Protein AF-A0A7X5KMJ3-F1 (afdb_monomer_lite)

pLDDT: mean 82.81, std 16.88, range [26.02, 98.56]

Radius of gyration: 29.35 Å; chains: 1; bounding box: 68×75×95 Å

Secondary structure (DSSP, 8-state):
--SSHHHHHHHHHHHHHHHHHHHHTS---------------------PPP-HHHHHHHHHTTSEEEEEEEEEEEEEEEEESSTT--EEEEEEEEEEEEEEEE-TTT--EEEEEEEEEEEEEEEEEEE-TTS-EEEEEEEEEEEEEEEE--S-EEEEPPTTTS-TT-S--EEEE-TTSPEEEETTTTEEES-PPPS-S--EEEEETT--EEEE-------SEEE-GGGGGTTS-SEEEEEEEEE-SS-EEEGGGTEEEEEEEEEEEEEEEE-HHHHHHHHHHHHHHHHSS--HHHHTTTS-HHHHHHHHHHHHHHHHHHHHHHHHHHHHHHHHHH-SSTTHHHHHHHHHHS-HHHHHHHHHHHHHHHHHSSTTSHHHHHHHHHHHHHTSTT--HHHHHHHHHHHHHHHHHHHHHHHHHHHHHHHHHHHHHHHHHGGGGGG--HHHHHHHHHHHHHHHHHHHHHHHHHHHHHHHHHHHHHT-SSHHHHHHHHHHHHHHHHHHHHH---EE-SSS-PPPPTT--TTTSPPPTT-EEEEEEEEPPGGGPPPEEEEEEEESS-HHHHHHHHHHHTTTSEEEEEEEPTTSS-EEEEEEETTEEEEEEEEE--S-SS--EEEEEEEEE-

Sequence (622 aa):
MMFLFQKVNAIIFFARVLILALAVSSMTGCDKAERKMLPEGPVQAQDVPVDLEAVKADLLEEYVFYTGVATVMEDQSWVAKYQDGTHGEGDALFTSVDYLVHDPRTGNCHLLARDLTYSSQHAITVNDMHGAYISTAHVNAAGELSEYYGTGLLTTREVADADPSGTPSYQLDFSANPVRIDGGEQLVLTLPPTRNRQWVAYTSTADTVRLGVERVLPPDGAPNASIGQMPGLDNLSDTKTYGNRESRAYEATSRIWNVKGTFSYTYRKIGHGEAMDAIDRIREENLDRELYEALAQDLPRPWRETAVVGDHLQGLADASVQAGSILDGVDSASGSGPSSPKRAVELTALNPEFQEALDRMKVELEGVQGDQGALRSLEGAVLETSGADGAGPRQKKMGESYTGTELLLAKIFGEYEGLHQRMEKNLQGLRELLPKGDALEAREVEVLVEGCRALFQEMELLNRKVEALLEDLNATLADLEDPYGDLEEMYARWPEIADAAASADVSVDVEEGTVLPEGYPSQLVPVIGNAVVAVTERVPGEGGAPDGYMVTLKSGQPVQEVLAYYQEALKGLEDLETVQVPGTDMVVLSGTEGSYLVSVMVTANTLGGPEATMVQIMVSAE

Foldseek 3Di:
DVVVVVVVVVVVVVVVVVVVVVVVVPPPDDDDDDDDDDDDDPPPPDPPPDPVVVVLLVQLQVWWKKWKKKKKKKWKKKFFLDDLRKIKTKIKIKMKTFIWIQDPVQLFTFGQKIKIKIWMKMWIFDGDPNSHTDDIKIKIKIFIDIDGQHSFFKFFDPPVPDDPVPPGDIHGHRLLTFTQARLVQQWGFRQGDDLDQFGMWIQMPVRDTGTGHHDDDDDRTDHDPCSPCPPVDQKDKDKDKDFDPDFDQDPVRSMTMGMIIMIIMMMGIDGSVVSVVVSVVSVVCVVVPDQLLNLCVVPAQLSNLVSLLLNLLVQLLVLLSSLVSQLVSLVSVLDDDPCSLVRSLSRQQVGVSNVVSLVSNVVSLVQQDDCNHSLVSSLVSLCCQLVDDVRDPLSVLLNVLLVLVSVVSVVLSVLSVVLSVQLVVLSVQSVVQNVVPPVRPSVSSVVSSVSNVVSSVSSVLSSLLSVQLSSLSVSLSVDPDDSSNSSSVSSNCSNVSSVQSNQFPKDADQDQADDEDPPPPCLQFNDDPPKGFGIKGWAPDPPPFHIKIKIKTFAQDALVVVVVVRCVSNVPFAPWDWDDDPPFSKIWTWGHDDQKTKIKIKHADPSDDNGGIMIMIIIHGD

Structure (mmCIF, N/CA/C/O backbone):
data_AF-A0A7X5KMJ3-F1
#
_entry.id   AF-A0A7X5KMJ3-F1
#
loop_
_atom_site.group_PDB
_atom_site.id
_atom_site.type_symbol
_atom_site.label_atom_id
_atom_site.label_alt_id
_atom_site.label_comp_id
_atom_site.label_asym_id
_atom_site.label_entity_id
_atom_site.label_seq_id
_atom_site.pdbx_PDB_ins_code
_atom_site.Cartn_x
_atom_site.Cartn_y
_atom_site.Cartn_z
_atom_site.occupancy
_atom_site.B_iso_or_equiv
_atom_site.auth_seq_id
_atom_site.auth_comp_id
_atom_site.auth_asym_id
_atom_site.auth_atom_id
_atom_site.pdbx_PDB_model_num
ATOM 1 N N . MET A 1 1 ? -11.544 53.157 20.840 1.00 39.53 1 MET A N 1
ATOM 2 C CA . MET A 1 1 ? -12.353 52.442 21.856 1.00 39.53 1 MET A CA 1
ATOM 3 C C . MET A 1 1 ? -12.474 50.930 21.585 1.00 39.53 1 MET A C 1
ATOM 5 O O . MET A 1 1 ? -13.231 50.275 22.278 1.00 39.53 1 MET A O 1
ATOM 9 N N . MET A 1 2 ? -11.681 50.350 20.667 1.00 32.06 2 MET A N 1
ATOM 10 C CA . MET A 1 2 ? -11.660 48.897 20.389 1.00 32.06 2 MET A CA 1
ATOM 11 C C . MET A 1 2 ? -10.358 48.201 20.846 1.00 32.06 2 MET A C 1
ATOM 13 O O . MET A 1 2 ? -10.304 46.985 20.931 1.00 32.06 2 MET A O 1
ATOM 17 N N . PHE A 1 3 ? -9.338 48.970 21.250 1.00 27.33 3 PHE A N 1
ATOM 18 C CA . PHE A 1 3 ? -8.057 48.459 21.771 1.00 27.33 3 PHE A CA 1
ATOM 19 C C . PHE A 1 3 ? -8.015 48.270 23.300 1.00 27.33 3 PHE A C 1
ATOM 21 O O . PHE A 1 3 ? -7.028 47.774 23.838 1.00 27.33 3 PHE A O 1
ATOM 28 N N . LEU A 1 4 ? -9.085 48.647 24.013 1.00 26.02 4 LEU A N 1
ATOM 29 C CA . LEU A 1 4 ? -9.184 48.467 25.468 1.00 26.02 4 LEU A CA 1
ATOM 30 C C . LEU A 1 4 ? -9.883 47.151 25.861 1.00 26.02 4 LEU A C 1
ATOM 32 O O . LEU A 1 4 ? -9.746 46.718 26.997 1.00 26.02 4 LEU A O 1
ATOM 36 N N . PHE A 1 5 ? -10.583 46.486 24.932 1.00 30.06 5 PHE A N 1
ATOM 37 C CA . PHE A 1 5 ? -11.313 45.241 25.211 1.00 30.06 5 PHE A CA 1
ATOM 38 C C . PHE A 1 5 ? -10.423 43.986 25.150 1.00 30.06 5 PHE A C 1
ATOM 40 O O . PHE A 1 5 ? -10.599 43.074 25.954 1.00 30.06 5 PHE A O 1
ATOM 47 N N . GLN A 1 6 ? -9.398 43.956 24.289 1.00 34.75 6 GLN A N 1
ATOM 48 C CA . GLN A 1 6 ? -8.485 42.804 24.198 1.00 34.75 6 GLN A CA 1
ATOM 49 C C . GLN A 1 6 ? -7.531 42.682 25.397 1.00 34.75 6 GLN A C 1
ATOM 51 O O . GLN A 1 6 ? -7.254 41.574 25.850 1.00 34.75 6 GLN A O 1
ATOM 56 N N . LYS A 1 7 ? -7.086 43.801 25.986 1.00 32.38 7 LYS A N 1
ATOM 57 C CA . LYS A 1 7 ? -6.213 43.756 27.175 1.00 32.38 7 LYS A CA 1
ATOM 58 C C . LYS A 1 7 ? -6.962 43.393 28.460 1.00 32.38 7 LYS A C 1
ATOM 60 O O . LYS A 1 7 ? -6.362 42.825 29.365 1.00 32.38 7 LYS A O 1
ATOM 65 N N . VAL A 1 8 ? -8.270 43.651 28.528 1.00 36.16 8 VAL A N 1
ATOM 66 C CA . VAL A 1 8 ? -9.102 43.272 29.682 1.00 36.16 8 VAL A CA 1
ATOM 67 C C . VAL A 1 8 ? -9.408 41.769 29.674 1.00 36.16 8 VAL A C 1
ATOM 69 O O . VAL A 1 8 ? -9.352 41.147 30.730 1.00 36.16 8 VAL A O 1
ATOM 72 N N . ASN A 1 9 ? -9.597 41.143 28.507 1.00 36.16 9 ASN A N 1
ATOM 73 C CA . ASN A 1 9 ? -9.821 39.692 28.426 1.00 36.16 9 ASN A CA 1
ATOM 74 C C . ASN A 1 9 ? -8.570 38.860 28.751 1.00 36.16 9 ASN A C 1
ATOM 76 O O . ASN A 1 9 ? -8.693 37.842 29.427 1.00 36.16 9 ASN A O 1
ATOM 80 N N . ALA A 1 10 ? -7.371 39.319 28.378 1.00 36.06 10 ALA A N 1
ATOM 81 C CA . ALA A 1 10 ? -6.123 38.645 28.755 1.00 36.06 10 ALA A CA 1
ATOM 82 C C . ALA A 1 10 ? -5.854 38.715 30.274 1.00 36.06 10 ALA A C 1
ATOM 84 O O . ALA A 1 10 ? -5.410 37.738 30.874 1.00 36.06 10 ALA A O 1
ATOM 85 N N . ILE A 1 11 ? -6.196 39.838 30.919 1.00 38.19 11 ILE A N 1
ATOM 86 C CA . ILE A 1 11 ? -6.058 40.009 32.375 1.00 38.19 11 ILE A CA 1
ATOM 87 C C . ILE A 1 11 ? -7.138 39.218 33.133 1.00 38.19 11 ILE A C 1
ATOM 89 O O . ILE A 1 11 ? -6.841 38.637 34.174 1.00 38.19 11 ILE A O 1
ATOM 93 N N . ILE A 1 12 ? -8.366 39.123 32.608 1.00 41.41 12 ILE A N 1
ATOM 94 C CA . ILE A 1 12 ? -9.430 38.285 33.192 1.00 41.41 12 ILE A CA 1
ATOM 95 C C . ILE A 1 12 ? -9.100 36.792 33.046 1.00 41.41 12 ILE A C 1
ATOM 97 O O . ILE A 1 12 ? -9.374 36.025 33.967 1.00 41.41 12 ILE A O 1
ATOM 101 N N . PHE A 1 13 ? -8.474 36.375 31.941 1.00 43.62 13 PHE A N 1
ATOM 102 C CA . PHE A 1 13 ? -8.024 34.995 31.751 1.00 43.62 13 PHE A CA 1
ATOM 103 C C . PHE A 1 13 ? -6.894 34.634 32.727 1.00 43.62 13 PHE A C 1
ATOM 105 O O . PHE A 1 13 ? -7.004 33.644 33.447 1.00 43.62 13 PHE A O 1
ATOM 112 N N . PHE A 1 14 ? -5.882 35.499 32.876 1.00 39.03 14 PHE A N 1
ATOM 113 C CA . PHE A 1 14 ? -4.812 35.297 33.864 1.00 39.03 14 PHE A CA 1
ATOM 114 C C . PHE A 1 14 ? -5.318 35.342 35.315 1.00 39.03 14 PHE A C 1
ATOM 116 O O . PHE A 1 14 ? -4.874 34.550 36.144 1.00 39.03 14 PHE A O 1
ATOM 123 N N . ALA A 1 15 ? -6.293 36.202 35.630 1.00 36.94 15 ALA A N 1
ATOM 124 C CA . ALA A 1 15 ? -6.921 36.237 36.950 1.00 36.94 15 ALA A CA 1
ATOM 125 C C . ALA A 1 15 ? -7.764 34.979 37.234 1.00 36.94 15 ALA A C 1
ATOM 127 O O . ALA A 1 15 ? -7.782 34.509 38.368 1.00 36.94 15 ALA A O 1
ATOM 128 N N . ARG A 1 16 ? -8.421 34.389 36.223 1.00 38.06 16 ARG A N 1
ATOM 129 C CA . ARG A 1 16 ? -9.167 33.125 36.364 1.00 38.06 16 ARG A CA 1
ATOM 130 C C . ARG A 1 16 ? -8.246 31.927 36.572 1.00 38.06 16 ARG A C 1
ATOM 132 O O . ARG A 1 16 ? -8.548 31.103 37.426 1.00 38.06 16 ARG A O 1
ATOM 139 N N . VAL A 1 17 ? -7.108 31.870 35.879 1.00 43.81 17 VAL A N 1
ATOM 140 C CA . VAL A 1 17 ? -6.093 30.816 36.068 1.00 43.81 17 VAL A CA 1
ATOM 141 C C . VAL A 1 17 ? -5.431 30.926 37.449 1.00 43.81 17 VAL A C 1
ATOM 143 O O . VAL A 1 17 ? -5.247 29.917 38.125 1.00 43.81 17 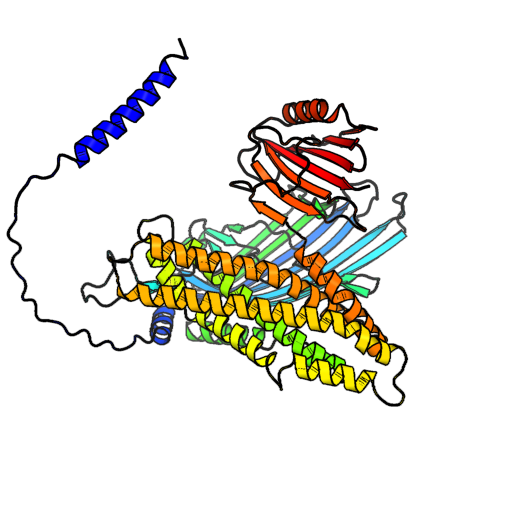VAL A O 1
ATOM 146 N N . LEU A 1 18 ? -5.171 32.146 37.937 1.00 35.09 18 LEU A N 1
ATOM 147 C CA . LEU A 1 18 ? -4.604 32.358 39.274 1.00 35.09 18 LEU A CA 1
ATOM 148 C C . LEU A 1 18 ? -5.611 32.057 40.405 1.00 35.09 18 LEU A C 1
ATOM 150 O O . LEU A 1 18 ? -5.225 31.528 41.445 1.00 35.09 18 LEU A O 1
ATOM 154 N N . ILE A 1 19 ? -6.906 32.343 40.204 1.00 42.88 19 ILE A N 1
ATOM 155 C CA . ILE A 1 19 ? -7.981 31.980 41.147 1.00 42.88 19 ILE A CA 1
ATOM 156 C C . ILE A 1 19 ? -8.222 30.461 41.151 1.00 42.88 19 ILE A C 1
ATOM 158 O O . ILE A 1 19 ? -8.471 29.901 42.216 1.00 42.88 19 ILE A O 1
ATOM 162 N N . LEU A 1 20 ? -8.075 29.774 40.011 1.00 38.56 20 LEU A N 1
ATOM 163 C CA . LEU A 1 20 ? -8.161 28.310 39.937 1.00 38.56 20 LEU A CA 1
ATOM 164 C C . LEU A 1 20 ? -6.962 27.638 40.637 1.00 38.56 20 LEU A C 1
ATOM 166 O O . LEU A 1 20 ? -7.149 26.693 41.398 1.00 38.56 20 LEU A O 1
ATOM 170 N N . ALA A 1 21 ? -5.750 28.186 40.488 1.00 37.09 21 ALA A N 1
ATOM 171 C CA . ALA A 1 21 ? -4.550 27.706 41.183 1.00 37.09 21 ALA A CA 1
ATOM 172 C C . ALA A 1 21 ? -4.592 27.942 42.711 1.00 37.09 21 ALA A C 1
ATOM 174 O O . ALA A 1 21 ? -4.089 27.130 43.493 1.00 37.09 21 ALA A O 1
ATOM 175 N N . LEU A 1 22 ? -5.250 29.017 43.163 1.00 34.59 22 LEU A N 1
ATOM 176 C CA . LEU A 1 22 ? -5.483 29.288 44.589 1.00 34.59 22 LEU A CA 1
ATOM 177 C C . LEU A 1 22 ? -6.664 28.484 45.170 1.00 34.59 22 LEU A C 1
ATOM 179 O O . LEU A 1 22 ? -6.654 28.158 46.359 1.00 34.59 22 LEU A O 1
ATOM 183 N N . ALA A 1 23 ? -7.640 28.088 44.345 1.00 37.81 23 ALA A N 1
ATOM 184 C CA . ALA A 1 23 ? -8.722 27.184 44.743 1.00 37.81 23 ALA A CA 1
ATOM 185 C C . ALA A 1 23 ? -8.233 25.732 44.919 1.00 37.81 23 ALA A C 1
ATOM 187 O O . ALA A 1 23 ? -8.641 25.062 45.865 1.00 37.81 23 ALA A O 1
ATOM 188 N N . VAL A 1 24 ? -7.279 25.276 44.096 1.00 41.38 24 VAL A N 1
ATOM 189 C CA . VAL A 1 24 ? -6.646 23.947 44.240 1.00 41.38 24 VAL A CA 1
ATOM 190 C C . VAL A 1 24 ? -5.711 23.880 45.461 1.00 41.38 24 VAL A C 1
ATOM 192 O O . VAL A 1 24 ? -5.530 22.817 46.047 1.00 41.38 24 VAL A O 1
ATOM 195 N N . SER A 1 25 ? -5.207 25.021 45.941 1.00 36.72 25 SER A N 1
ATOM 196 C CA . SER A 1 25 ? -4.342 25.091 47.131 1.00 36.72 25 SER A CA 1
ATOM 197 C C . SER A 1 25 ? -5.090 25.256 48.469 1.00 36.72 25 SER A C 1
ATOM 199 O O . SER A 1 25 ? -4.447 25.340 49.512 1.00 36.72 25 SER A O 1
ATOM 201 N N . SER A 1 26 ? -6.431 25.321 48.478 1.00 34.31 26 SER A N 1
ATOM 202 C CA . SER A 1 26 ? -7.231 25.544 49.704 1.00 34.31 26 SER A CA 1
ATOM 203 C C . SER A 1 26 ? -8.285 24.470 50.011 1.00 34.31 26 SER A C 1
ATOM 205 O O . SER A 1 26 ? -9.035 24.612 50.975 1.00 34.31 26 SER A O 1
ATOM 207 N N . MET A 1 27 ? -8.287 23.343 49.292 1.00 36.81 27 MET A N 1
ATOM 208 C CA . MET A 1 27 ? -9.111 22.169 49.620 1.00 36.81 27 MET A CA 1
ATOM 209 C C . MET A 1 27 ? -8.297 21.050 50.290 1.00 36.81 27 MET A C 1
ATOM 211 O O . MET A 1 27 ? -8.344 19.892 49.893 1.00 36.81 27 MET A O 1
ATOM 215 N N . THR A 1 28 ? -7.574 21.378 51.363 1.00 46.38 28 THR A N 1
ATOM 216 C CA . THR A 1 28 ? -7.197 20.394 52.392 1.00 46.38 28 THR A CA 1
ATOM 217 C C . THR A 1 28 ? -8.046 20.652 53.626 1.00 46.38 28 THR A C 1
ATOM 219 O O . THR A 1 28 ? -7.668 21.421 54.511 1.00 46.38 28 THR A O 1
ATOM 222 N N . GLY A 1 29 ? -9.221 20.034 53.671 1.00 40.28 29 GLY A N 1
ATOM 223 C CA . GLY A 1 29 ? -10.066 20.073 54.856 1.00 40.28 29 GLY A CA 1
ATOM 224 C C . GLY A 1 29 ? -11.477 19.567 54.607 1.00 40.28 29 GLY A C 1
ATOM 225 O O . GLY A 1 29 ? -12.365 20.374 54.364 1.00 40.28 29 GLY A O 1
ATOM 226 N N . CYS A 1 30 ? -11.688 18.254 54.712 1.00 34.56 30 CYS A N 1
ATOM 227 C CA . CYS A 1 30 ? -12.654 17.693 55.663 1.00 34.56 30 CYS A CA 1
ATOM 228 C C . CYS A 1 30 ? -12.700 16.160 55.622 1.00 34.56 30 CYS A C 1
ATOM 230 O O . CYS A 1 30 ? -12.762 15.537 54.569 1.00 34.56 30 CYS A O 1
ATOM 232 N N . ASP A 1 31 ? -12.715 15.630 56.843 1.00 33.22 31 ASP A N 1
ATOM 233 C CA . ASP A 1 31 ? -13.479 14.496 57.351 1.00 33.22 31 ASP A CA 1
ATOM 234 C C . ASP A 1 31 ? -13.224 13.076 56.831 1.00 33.22 31 ASP A C 1
ATOM 236 O O . ASP A 1 31 ? -13.761 12.587 55.841 1.00 33.22 31 ASP A O 1
ATOM 240 N N . LYS A 1 32 ? -12.480 12.357 57.684 1.00 41.44 32 LYS A N 1
ATOM 241 C CA . LYS A 1 32 ? -12.544 10.908 57.878 1.00 41.44 32 LYS A CA 1
ATOM 242 C C . LYS A 1 32 ? -14.001 10.450 58.030 1.00 41.44 32 LYS A C 1
ATOM 244 O O . LYS A 1 32 ? -14.576 10.570 59.110 1.00 41.44 32 LYS A O 1
ATOM 249 N N . ALA A 1 33 ? -14.542 9.828 56.991 1.00 36.47 33 ALA A N 1
ATOM 250 C CA . ALA A 1 33 ? -15.608 8.847 57.136 1.00 36.47 33 ALA A CA 1
ATOM 251 C C . ALA A 1 33 ? -14.978 7.462 57.365 1.00 36.47 33 ALA A C 1
ATOM 253 O O . ALA A 1 33 ? -14.111 7.026 56.606 1.00 36.47 33 ALA A O 1
ATOM 254 N N . GLU A 1 34 ? -15.395 6.782 58.434 1.00 39.25 34 GLU A N 1
ATOM 255 C CA . GLU A 1 34 ? -15.009 5.405 58.749 1.00 39.25 34 GLU A CA 1
ATOM 256 C C . GLU A 1 34 ? -15.424 4.454 57.612 1.00 39.25 34 GLU A C 1
ATOM 258 O O . GLU A 1 34 ? -16.594 4.094 57.465 1.00 39.25 34 GLU A O 1
ATOM 263 N N . ARG A 1 35 ? -14.449 4.008 56.810 1.00 36.53 35 ARG A N 1
ATOM 264 C CA . ARG A 1 35 ? -14.603 2.834 55.946 1.00 36.53 35 ARG A CA 1
ATOM 265 C C . ARG A 1 35 ? -14.628 1.590 56.835 1.00 36.53 35 ARG A C 1
ATOM 267 O O . ARG A 1 35 ? -13.634 1.259 57.478 1.00 36.53 35 ARG A O 1
ATOM 274 N N . LYS A 1 36 ? -15.765 0.888 56.851 1.00 35.66 36 LYS A N 1
ATOM 275 C CA . LYS A 1 36 ? -15.853 -0.499 57.324 1.00 35.66 36 LYS A CA 1
ATOM 276 C C . LYS A 1 36 ? -14.838 -1.338 56.547 1.00 35.66 36 LYS A C 1
ATOM 278 O O . LYS A 1 36 ? -14.973 -1.486 55.336 1.00 35.66 36 LYS A O 1
ATOM 283 N N . MET A 1 37 ? -13.844 -1.868 57.255 1.00 36.12 37 MET A N 1
ATOM 284 C CA . MET A 1 37 ? -12.925 -2.878 56.740 1.00 36.12 37 MET A CA 1
ATOM 285 C C . MET A 1 37 ? -13.728 -4.108 56.304 1.00 36.12 37 MET A C 1
ATOM 287 O O . MET A 1 37 ? -14.347 -4.780 57.132 1.00 36.12 37 MET A O 1
ATOM 291 N N . LEU A 1 38 ? -13.737 -4.374 54.999 1.00 42.50 38 LEU A N 1
ATOM 292 C CA . LEU A 1 38 ? -13.965 -5.717 54.477 1.00 42.50 38 LEU A CA 1
ATOM 293 C C . LEU A 1 38 ? -12.715 -6.559 54.788 1.00 42.50 38 LEU A C 1
ATOM 295 O O . LEU A 1 38 ? -11.616 -6.005 54.836 1.00 42.50 38 LEU A O 1
ATOM 299 N N . PRO A 1 39 ? -12.864 -7.865 55.056 1.00 42.84 39 PRO A N 1
ATOM 300 C CA . PRO A 1 39 ? -11.739 -8.719 55.404 1.00 42.84 39 PRO A CA 1
ATOM 301 C C . PRO A 1 39 ? -10.791 -8.863 54.206 1.00 42.84 39 PRO A C 1
ATOM 303 O O . PRO A 1 39 ? -11.124 -9.511 53.217 1.00 42.84 39 PRO A O 1
ATOM 306 N N . GLU A 1 40 ? -9.600 -8.274 54.326 1.00 42.09 40 GLU A N 1
ATOM 307 C CA . GLU A 1 40 ? -8.439 -8.548 53.479 1.00 42.09 40 GLU A CA 1
ATOM 308 C C . GLU A 1 40 ? -7.941 -9.969 53.775 1.00 42.09 40 GLU A C 1
ATOM 310 O O . GLU A 1 40 ? -7.103 -10.206 54.645 1.00 42.09 40 GLU A O 1
ATOM 315 N N . GLY A 1 41 ? -8.507 -10.948 53.075 1.00 42.19 41 GLY A N 1
ATOM 316 C CA . GLY A 1 41 ? -7.779 -12.174 52.780 1.00 42.19 41 GLY A CA 1
ATOM 317 C C . GLY A 1 41 ? -6.894 -11.913 51.560 1.00 42.19 41 GLY A C 1
ATOM 318 O O . GLY A 1 41 ? -7.403 -11.354 50.588 1.00 42.19 41 GLY A O 1
ATOM 319 N N . PRO A 1 42 ? -5.603 -12.288 51.563 1.00 39.69 42 PRO A N 1
ATOM 320 C CA . PRO A 1 42 ? -4.801 -12.240 50.353 1.00 39.69 42 PRO A CA 1
ATOM 321 C C . PRO A 1 42 ? -5.371 -13.286 49.395 1.00 39.69 42 PRO A C 1
ATOM 323 O O . PRO A 1 42 ? -5.145 -14.486 49.560 1.00 39.69 42 PRO A O 1
ATOM 326 N N . VAL A 1 43 ? -6.153 -12.839 48.413 1.00 40.44 43 VAL A N 1
ATOM 327 C CA . VAL A 1 43 ? -6.417 -13.644 47.226 1.00 40.44 43 VAL A CA 1
ATOM 328 C C . VAL A 1 43 ? -5.077 -13.701 46.510 1.00 40.44 43 VAL A C 1
ATOM 330 O O . VAL A 1 43 ? -4.651 -12.737 45.884 1.00 40.44 43 VAL A O 1
ATOM 333 N N . GLN A 1 44 ? -4.355 -14.804 46.703 1.00 38.72 44 GLN A N 1
ATOM 334 C CA . GLN A 1 44 ? -3.264 -15.167 45.814 1.00 38.72 44 GLN A CA 1
ATOM 335 C C . GLN A 1 44 ? -3.905 -15.378 44.445 1.00 38.72 44 GLN A C 1
ATOM 337 O O . GLN A 1 44 ? -4.472 -16.440 44.191 1.00 38.72 44 GLN A O 1
ATOM 342 N N . ALA A 1 45 ? -3.896 -14.335 43.614 1.00 43.50 45 ALA A N 1
ATOM 343 C CA . ALA A 1 45 ? -4.156 -14.473 42.195 1.00 43.50 45 ALA A CA 1
ATOM 344 C C . ALA A 1 45 ? -3.141 -1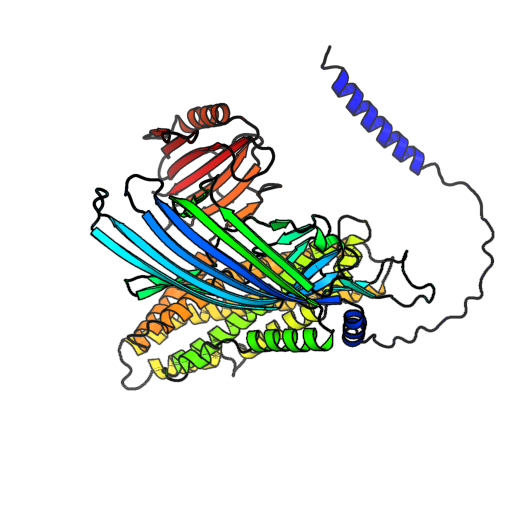5.502 41.691 1.00 43.50 45 ALA A C 1
ATOM 346 O O . ALA A 1 45 ? -1.932 -15.291 41.769 1.00 43.50 45 ALA A O 1
ATOM 347 N N . GLN A 1 46 ? -3.625 -16.685 41.322 1.00 41.47 46 GLN A N 1
ATOM 348 C CA . GLN A 1 46 ? -2.801 -17.620 40.579 1.00 41.47 46 GLN A CA 1
ATOM 349 C C . GLN A 1 46 ? -2.548 -16.962 39.225 1.00 41.47 46 GLN A C 1
ATOM 351 O O . GLN A 1 46 ? -3.495 -16.786 38.463 1.00 41.47 46 GLN A O 1
ATOM 356 N N . ASP A 1 47 ? -1.293 -16.598 38.960 1.00 48.31 47 ASP A N 1
ATOM 357 C CA . ASP A 1 47 ? -0.796 -16.184 37.645 1.00 48.31 47 ASP A CA 1
ATOM 358 C C . ASP A 1 47 ? -0.876 -17.381 36.685 1.00 48.31 47 ASP A C 1
ATOM 360 O O . ASP A 1 47 ? 0.121 -18.033 36.371 1.00 48.31 47 ASP A O 1
ATOM 364 N N . VAL A 1 48 ? -2.089 -17.748 36.278 1.00 51.72 48 VAL A N 1
ATOM 365 C CA . VAL A 1 48 ? -2.280 -18.606 35.114 1.00 51.72 48 VAL A CA 1
ATOM 366 C C . VAL A 1 48 ? -2.109 -17.689 33.904 1.00 51.72 48 VAL A C 1
ATOM 368 O O . VAL A 1 48 ? -2.866 -16.722 33.799 1.00 51.72 48 VAL A O 1
ATOM 371 N N . PRO A 1 49 ? -1.121 -17.933 33.023 1.00 67.44 49 PRO A N 1
ATOM 372 C CA . PRO A 1 49 ? -0.988 -17.150 31.806 1.00 67.44 49 PRO A CA 1
ATOM 373 C C . PRO A 1 49 ? -2.293 -17.263 31.019 1.00 67.44 49 PRO A C 1
ATOM 375 O O . PRO A 1 49 ? -2.743 -18.368 30.715 1.00 67.44 49 PRO A O 1
ATOM 378 N N . VAL A 1 50 ? -2.930 -16.119 30.772 1.00 75.75 50 VAL A N 1
ATOM 379 C CA . VAL A 1 50 ? -4.147 -16.045 29.964 1.00 75.75 50 VAL A CA 1
ATOM 380 C C . VAL A 1 50 ? -3.747 -16.348 28.527 1.00 75.75 50 VAL A C 1
ATOM 382 O O . VAL A 1 50 ? -2.881 -15.674 27.973 1.00 75.75 50 VAL A O 1
ATOM 385 N N . ASP A 1 51 ? -4.357 -17.377 27.948 1.00 84.25 51 ASP A N 1
ATOM 386 C CA . ASP A 1 51 ? -4.204 -17.695 26.533 1.00 84.25 51 ASP A CA 1
ATOM 387 C C . ASP A 1 51 ? -5.005 -16.674 25.713 1.00 84.25 51 ASP A C 1
ATOM 389 O O . ASP A 1 51 ? -6.220 -16.792 25.558 1.00 84.25 51 ASP A O 1
ATOM 393 N N . LEU A 1 52 ? -4.332 -15.605 25.280 1.00 80.69 52 LEU A N 1
ATOM 394 C CA . LEU A 1 52 ? -4.965 -14.480 24.588 1.00 80.69 52 LEU A CA 1
ATOM 395 C C . LEU A 1 52 ? -5.540 -14.881 23.224 1.00 80.69 52 LEU A C 1
ATOM 397 O O . LEU A 1 52 ? -6.532 -14.290 22.803 1.00 80.69 52 LEU A O 1
ATOM 401 N N . GLU A 1 53 ? -4.972 -15.902 22.578 1.00 80.44 53 GLU A N 1
ATOM 402 C CA . GLU A 1 53 ? -5.508 -16.468 21.336 1.00 80.44 53 GLU A CA 1
ATOM 403 C C . GLU A 1 53 ? -6.857 -17.130 21.586 1.00 80.44 53 GLU A C 1
ATOM 405 O O . GLU A 1 53 ? -7.836 -16.827 20.905 1.00 80.44 53 GLU A O 1
ATOM 410 N N . ALA A 1 54 ? -6.938 -17.974 22.619 1.00 87.25 54 ALA A N 1
ATOM 411 C CA . ALA A 1 54 ? -8.196 -18.605 23.005 1.00 87.25 54 ALA A CA 1
ATOM 412 C C . ALA A 1 54 ? -9.255 -17.557 23.386 1.00 87.25 54 ALA A C 1
ATOM 414 O O . ALA A 1 54 ? -10.402 -17.657 22.960 1.00 87.25 54 ALA A O 1
ATOM 415 N N . VAL A 1 55 ? -8.865 -16.506 24.118 1.00 88.25 55 VAL A N 1
ATOM 416 C CA . VAL A 1 55 ? -9.771 -15.396 24.459 1.00 88.25 55 VAL A CA 1
ATOM 417 C C . VAL A 1 55 ? -10.260 -14.660 23.208 1.00 88.25 55 VAL A C 1
ATOM 419 O O . VAL A 1 55 ? -11.441 -14.329 23.120 1.00 88.25 55 VAL A O 1
ATOM 422 N N . LYS A 1 56 ? -9.378 -14.384 22.239 1.00 89.38 56 LYS A N 1
ATOM 423 C CA . LYS A 1 56 ? -9.746 -13.723 20.981 1.00 89.38 56 LYS A CA 1
ATOM 424 C C . LYS A 1 56 ? -10.709 -14.586 20.163 1.00 89.38 56 LYS A C 1
ATOM 426 O O . LYS A 1 56 ? -11.714 -14.064 19.685 1.00 89.38 56 LYS A O 1
ATOM 431 N N . ALA A 1 57 ? -10.433 -15.884 20.052 1.00 89.62 57 ALA A N 1
ATOM 432 C CA . ALA A 1 57 ? -11.293 -16.841 19.363 1.00 89.62 57 ALA A CA 1
ATOM 433 C C . ALA A 1 57 ? -12.690 -16.915 20.003 1.00 89.62 57 ALA A C 1
ATOM 435 O O . ALA A 1 57 ? -13.686 -16.772 19.298 1.00 89.62 57 ALA A O 1
ATOM 436 N N . ASP A 1 58 ? -12.764 -17.033 21.333 1.00 91.62 58 ASP A N 1
ATOM 437 C CA . ASP A 1 58 ? -14.034 -17.048 22.071 1.00 91.62 58 ASP A CA 1
ATOM 438 C C . ASP A 1 58 ? -14.831 -15.748 21.852 1.00 91.62 58 ASP A C 1
ATOM 440 O O . ASP A 1 58 ? -16.044 -15.782 21.648 1.00 91.62 58 ASP A O 1
ATOM 444 N N . LEU A 1 59 ? -14.158 -14.590 21.854 1.00 92.62 59 LEU A N 1
ATOM 445 C CA . LEU A 1 59 ? -14.808 -13.303 21.590 1.00 92.62 59 LEU A CA 1
ATOM 446 C C . LEU A 1 59 ? -15.334 -13.201 20.157 1.00 92.62 59 LEU A C 1
ATOM 448 O O . LEU A 1 59 ? -16.423 -12.665 19.963 1.00 92.62 59 LEU A O 1
ATOM 452 N N . LEU A 1 60 ? -14.594 -13.693 19.159 1.00 94.12 60 LEU A N 1
ATOM 453 C CA . LEU A 1 60 ? -15.016 -13.662 17.754 1.00 94.12 60 LEU A CA 1
ATOM 454 C C . LEU A 1 60 ? -16.324 -14.428 17.521 1.00 94.12 60 LEU A C 1
ATOM 456 O O . LEU A 1 60 ? -17.126 -14.001 16.687 1.00 94.12 60 LEU A O 1
ATOM 460 N N . GLU A 1 61 ? -16.594 -15.493 18.282 1.00 95.44 61 GLU A N 1
ATOM 461 C CA . GLU A 1 61 ? -17.857 -16.241 18.198 1.00 95.44 61 GLU A CA 1
ATOM 462 C C . GLU A 1 61 ? -19.094 -15.394 18.552 1.00 95.44 61 GLU A C 1
ATOM 464 O O . GLU A 1 61 ? -20.208 -15.716 18.127 1.00 95.44 61 GLU A O 1
ATOM 469 N N . GLU A 1 62 ? -18.920 -14.297 19.297 1.00 94.81 62 GLU A N 1
ATOM 470 C CA . GLU A 1 62 ? -20.007 -13.392 19.687 1.00 94.81 62 GLU A CA 1
ATOM 471 C C . GLU A 1 62 ? -20.375 -12.372 18.593 1.00 94.81 62 GLU A C 1
ATOM 473 O O . GLU A 1 62 ? -21.441 -11.746 18.660 1.00 94.81 62 GLU A O 1
ATOM 478 N N . TYR A 1 63 ? -19.523 -12.191 17.579 1.00 97.12 63 TYR A N 1
ATOM 479 C CA . TYR A 1 63 ? -19.725 -11.192 16.530 1.00 97.12 63 TYR A CA 1
ATOM 480 C C . TYR A 1 63 ? -20.588 -11.710 15.375 1.00 97.12 63 TYR A C 1
ATOM 482 O O . TYR A 1 63 ? -20.789 -12.905 15.158 1.00 97.12 63 TYR A O 1
ATOM 490 N N . VAL A 1 64 ? -21.138 -10.764 14.609 1.00 97.94 64 VAL A N 1
ATOM 491 C CA . VAL A 1 64 ? -21.920 -11.064 13.407 1.00 97.94 64 VAL A CA 1
ATOM 492 C C . VAL A 1 64 ? -21.080 -10.808 12.168 1.00 97.94 64 VAL A C 1
ATOM 494 O O . VAL A 1 64 ? -20.553 -9.711 11.991 1.00 97.94 64 VAL A O 1
ATOM 497 N N . PHE A 1 65 ? -21.035 -11.800 11.283 1.00 98.44 65 PHE A N 1
ATOM 498 C CA . PHE A 1 65 ? -20.239 -11.769 10.063 1.00 98.44 65 PHE A CA 1
ATOM 499 C C . PHE A 1 65 ? -21.113 -11.689 8.814 1.00 98.44 65 PHE A C 1
ATOM 501 O O . PHE A 1 65 ? -22.232 -12.213 8.780 1.00 98.44 65 PHE A O 1
ATOM 508 N N . TYR A 1 66 ? -20.579 -11.065 7.768 1.00 98.56 66 TYR A N 1
ATOM 509 C CA . TYR A 1 66 ? -21.185 -11.023 6.440 1.00 98.56 66 TYR A CA 1
ATOM 510 C C . TYR A 1 66 ? -20.152 -11.392 5.379 1.00 98.56 66 TYR A C 1
ATOM 512 O O . TYR A 1 66 ? -18.983 -11.053 5.510 1.00 98.56 66 TYR A O 1
ATOM 520 N N . THR A 1 67 ? -20.594 -12.034 4.302 1.00 98.50 67 THR A N 1
ATOM 521 C CA . THR A 1 67 ? -19.820 -12.142 3.060 1.00 98.50 67 THR A CA 1
ATOM 522 C C . THR A 1 67 ? -20.639 -11.619 1.901 1.00 98.50 67 THR A C 1
ATOM 524 O O . THR A 1 67 ? -21.872 -11.694 1.917 1.00 98.50 67 THR A O 1
ATOM 527 N N . GLY A 1 68 ? -19.985 -11.073 0.891 1.00 98.00 68 GLY A N 1
ATOM 528 C CA . GLY A 1 68 ? -20.692 -10.582 -0.271 1.00 98.00 68 GLY A CA 1
ATOM 529 C C . GLY A 1 68 ? -19.787 -10.080 -1.361 1.00 98.00 68 GLY A C 1
ATOM 530 O O . GLY A 1 68 ? -18.570 -10.094 -1.239 1.00 98.00 68 GLY A O 1
ATOM 531 N N . VAL A 1 69 ? -20.418 -9.623 -2.432 1.00 98.56 69 VAL A N 1
ATOM 532 C CA . VAL A 1 69 ? -19.726 -9.072 -3.589 1.00 98.56 69 VAL A CA 1
ATOM 533 C C . VAL A 1 69 ? -20.159 -7.629 -3.765 1.00 98.56 69 VAL A C 1
ATOM 535 O O . VAL A 1 69 ? -21.360 -7.359 -3.812 1.00 98.56 69 VAL A O 1
ATOM 538 N N . ALA A 1 70 ? -19.192 -6.724 -3.868 1.00 98.44 70 ALA A N 1
ATOM 539 C CA . ALA A 1 70 ? -19.372 -5.350 -4.308 1.00 98.44 70 ALA A CA 1
ATOM 540 C C . ALA A 1 70 ? -18.740 -5.179 -5.692 1.00 98.44 70 ALA A C 1
ATOM 542 O O . ALA A 1 70 ? -17.595 -5.560 -5.908 1.00 98.44 70 ALA A O 1
ATOM 543 N N . THR A 1 71 ? -19.479 -4.598 -6.628 1.00 98.56 71 THR A N 1
ATOM 544 C CA . THR A 1 71 ? -19.069 -4.451 -8.023 1.00 98.56 71 THR A CA 1
ATOM 545 C C . THR A 1 71 ? -19.258 -3.014 -8.475 1.00 98.56 71 THR A C 1
ATOM 547 O O . THR A 1 71 ? -20.346 -2.448 -8.337 1.00 98.56 71 THR A O 1
ATOM 550 N N . VAL A 1 72 ? -18.206 -2.452 -9.059 1.00 98.12 72 VAL A N 1
ATOM 551 C CA . VAL A 1 72 ? -18.198 -1.170 -9.756 1.00 98.12 72 VAL A CA 1
ATOM 552 C C . VAL A 1 72 ? -18.032 -1.446 -11.248 1.00 98.12 72 VAL A C 1
ATOM 554 O O . VAL A 1 72 ? -17.067 -2.081 -11.663 1.00 98.12 72 VAL A O 1
ATOM 557 N N . MET A 1 73 ? -18.981 -0.976 -12.052 1.00 97.75 73 MET A N 1
ATOM 558 C CA . MET A 1 73 ? -18.929 -1.026 -13.514 1.00 97.75 73 MET A CA 1
ATOM 559 C C . MET A 1 73 ? -18.986 0.386 -14.064 1.00 97.75 73 MET A C 1
ATOM 561 O O . MET A 1 73 ? -19.962 1.089 -13.806 1.00 97.75 73 MET A O 1
ATOM 565 N N . GLU A 1 74 ? -17.995 0.790 -14.843 1.00 96.12 74 GLU A N 1
ATOM 566 C CA . GLU A 1 74 ? -17.907 2.133 -15.405 1.00 96.12 74 GLU A CA 1
ATOM 567 C C . GLU A 1 74 ? -17.723 2.106 -16.910 1.00 96.12 74 GLU A C 1
ATOM 569 O O . GLU A 1 74 ? -16.871 1.393 -17.420 1.00 96.12 74 GLU A O 1
ATOM 574 N N . ASP A 1 75 ? -18.473 2.967 -17.591 1.00 95.50 75 ASP A N 1
ATOM 575 C CA . ASP A 1 75 ? -18.110 3.477 -18.902 1.00 95.50 75 ASP A CA 1
ATOM 576 C C . ASP A 1 75 ? -17.355 4.791 -18.668 1.00 95.50 75 ASP A C 1
ATOM 578 O O . ASP A 1 75 ? -17.896 5.767 -18.124 1.00 95.50 75 ASP A O 1
ATOM 582 N N . GLN A 1 76 ? -16.106 4.830 -19.102 1.00 93.12 76 GLN A N 1
ATOM 583 C CA . GLN A 1 76 ? -15.218 5.961 -18.930 1.00 93.12 76 GLN A CA 1
ATOM 584 C C . GLN A 1 76 ? -14.919 6.589 -20.281 1.00 93.12 76 GLN A C 1
ATOM 586 O O . GLN A 1 76 ? -14.591 5.917 -21.252 1.00 93.12 76 GLN A O 1
ATOM 591 N N . SER A 1 77 ? -14.980 7.910 -20.343 1.00 92.19 77 SER A N 1
ATOM 592 C CA . SER A 1 77 ? -14.411 8.670 -21.450 1.00 92.19 77 SER A CA 1
ATOM 593 C C . SER A 1 77 ? -13.600 9.815 -20.888 1.00 92.19 77 SER A C 1
ATOM 595 O O . SER A 1 77 ? -13.922 10.342 -19.830 1.00 92.19 77 SER A O 1
ATOM 597 N N . TRP A 1 78 ? -12.540 10.218 -21.560 1.00 88.19 78 TRP A N 1
ATOM 598 C CA . TRP A 1 78 ? -11.745 11.353 -21.137 1.00 88.19 78 TRP A CA 1
ATOM 599 C C . TRP A 1 78 ? -11.242 12.127 -22.337 1.00 88.19 78 TRP A C 1
ATOM 601 O O . TRP A 1 78 ? -11.024 11.573 -23.410 1.00 88.19 78 TRP A O 1
ATOM 611 N N . VAL A 1 79 ? -11.047 13.422 -22.137 1.00 86.38 79 VAL A N 1
ATOM 612 C CA . VAL A 1 79 ? -10.398 14.305 -23.106 1.00 86.38 79 VAL A CA 1
ATOM 613 C C . VAL A 1 79 ? -9.189 14.937 -22.442 1.00 86.38 79 VAL A C 1
ATOM 615 O O . VAL A 1 79 ? -9.232 15.278 -21.257 1.00 86.38 79 VAL A O 1
ATOM 618 N N . ALA A 1 80 ? -8.092 15.068 -23.173 1.00 79.88 80 ALA A N 1
ATOM 619 C CA . ALA A 1 80 ? -6.950 15.826 -22.707 1.00 79.88 80 ALA A CA 1
ATOM 620 C C . ALA A 1 80 ? -7.380 17.268 -22.419 1.00 79.88 80 ALA A C 1
ATOM 622 O O . ALA A 1 80 ? -8.179 17.872 -23.138 1.00 79.88 80 ALA A O 1
ATOM 623 N N . LYS A 1 81 ? -6.859 17.815 -21.324 1.00 72.94 81 LYS A N 1
ATOM 624 C CA . LYS A 1 81 ? -7.108 19.192 -20.892 1.00 72.94 81 LYS A CA 1
ATOM 625 C C . LYS A 1 81 ? -6.486 20.206 -21.865 1.00 72.94 81 LYS A C 1
ATOM 627 O O . LYS A 1 81 ? -6.948 21.342 -21.925 1.00 72.94 81 LYS A O 1
ATOM 632 N N . TYR A 1 82 ? -5.463 19.801 -22.622 1.00 75.31 82 TYR A N 1
ATOM 633 C CA . TYR A 1 82 ? -4.698 20.646 -23.544 1.00 75.31 82 TYR A CA 1
ATOM 634 C C . TYR A 1 82 ? -4.935 20.284 -25.024 1.00 75.31 82 TYR A C 1
ATOM 636 O O . TYR A 1 82 ? -5.634 19.331 -25.349 1.00 75.31 82 TYR A O 1
ATOM 644 N N . GLN A 1 83 ? -4.387 21.095 -25.938 1.00 61.09 83 GLN A N 1
ATOM 645 C CA . GLN A 1 83 ? -4.706 21.096 -27.378 1.00 61.09 83 GLN A CA 1
ATOM 646 C C . GLN A 1 83 ? -4.175 19.904 -28.194 1.00 61.09 83 GLN A C 1
ATOM 648 O O . GLN A 1 83 ? -4.321 19.917 -29.414 1.00 61.09 83 GLN A O 1
ATOM 653 N N . ASP A 1 84 ? -3.590 18.877 -27.577 1.00 68.12 84 ASP A N 1
ATOM 654 C CA . ASP A 1 84 ? -3.155 17.692 -28.329 1.00 68.12 84 ASP A CA 1
ATOM 655 C C . ASP A 1 84 ? -4.351 16.898 -28.897 1.00 68.12 84 ASP A C 1
ATOM 657 O O . ASP A 1 84 ? -4.176 16.064 -29.780 1.00 68.12 84 ASP A O 1
ATOM 661 N N . GLY A 1 85 ? -5.579 17.183 -28.434 1.00 73.44 85 GLY A N 1
ATOM 662 C CA . GLY A 1 85 ? -6.823 16.589 -28.932 1.00 73.44 85 GLY A CA 1
ATOM 663 C C . GLY A 1 85 ? -6.987 15.118 -28.550 1.00 73.44 85 GLY A C 1
ATOM 664 O O . GLY A 1 85 ? -7.874 14.435 -29.076 1.00 73.44 85 GLY A O 1
ATOM 665 N N . THR A 1 86 ? -6.115 14.614 -27.676 1.00 81.56 86 THR A N 1
ATOM 666 C CA . THR A 1 86 ? -6.081 13.212 -27.276 1.00 81.56 86 THR A CA 1
ATOM 667 C C . THR A 1 86 ? -7.326 12.923 -26.449 1.00 81.56 86 THR A C 1
ATOM 669 O O . THR A 1 86 ? -7.638 13.640 -25.501 1.00 81.56 86 THR A O 1
ATOM 672 N N . HIS A 1 87 ? -8.068 11.883 -26.794 1.00 89.06 87 HIS A N 1
ATOM 673 C CA . HIS A 1 87 ? -9.177 11.397 -25.988 1.00 89.06 87 HIS A CA 1
ATOM 674 C C . HIS A 1 87 ? -9.092 9.886 -25.860 1.00 89.06 87 HIS A C 1
ATOM 676 O O . HIS A 1 87 ? -8.428 9.209 -26.647 1.00 89.06 87 HIS A O 1
ATOM 682 N N . GLY A 1 88 ? -9.760 9.358 -24.849 1.00 90.19 88 GLY A N 1
ATOM 683 C CA . GLY A 1 88 ? -9.914 7.928 -24.704 1.00 90.19 88 GLY A CA 1
ATOM 684 C C . GLY A 1 88 ? -11.295 7.574 -24.210 1.00 90.19 88 GLY A C 1
ATOM 685 O O . GLY A 1 88 ? -11.973 8.373 -23.568 1.00 90.19 88 GLY A O 1
ATOM 686 N N . GLU A 1 89 ? -11.707 6.366 -24.534 1.00 94.62 89 GLU A N 1
ATOM 687 C CA . GLU A 1 89 ? -12.951 5.769 -24.084 1.00 94.62 89 GLU A CA 1
ATOM 688 C C . GLU A 1 89 ? -12.699 4.314 -23.732 1.00 94.62 89 GLU A C 1
ATOM 690 O O . GLU A 1 89 ? -11.828 3.671 -24.312 1.00 94.62 89 GLU A O 1
ATOM 695 N N . GLY A 1 90 ? -13.418 3.801 -22.751 1.00 94.94 90 GLY A N 1
ATOM 696 C CA . GLY A 1 90 ? -13.240 2.439 -22.297 1.00 94.94 90 GLY A CA 1
ATOM 697 C C . GLY A 1 90 ? -14.211 2.069 -21.206 1.00 94.94 90 GLY A C 1
ATOM 698 O O . GLY A 1 90 ? -15.032 2.885 -20.783 1.00 94.94 90 GLY A O 1
ATOM 699 N N . ASP A 1 91 ? -14.089 0.839 -20.748 1.00 96.06 91 ASP A N 1
ATOM 700 C CA . ASP A 1 91 ? -14.820 0.332 -19.605 1.00 96.06 91 ASP A CA 1
ATOM 701 C C . ASP A 1 91 ? -13.868 -0.111 -18.495 1.00 96.06 91 ASP A C 1
ATOM 703 O O . ASP A 1 91 ? -12.675 -0.349 -18.702 1.00 96.06 91 ASP A O 1
ATOM 707 N N . ALA A 1 92 ? -14.398 -0.155 -17.280 1.00 96.56 92 ALA A N 1
ATOM 708 C CA . ALA A 1 92 ? -13.716 -0.708 -16.125 1.00 96.56 92 ALA A CA 1
ATOM 709 C C . ALA A 1 92 ? -14.711 -1.507 -15.280 1.00 96.56 92 ALA A C 1
ATOM 711 O O . ALA A 1 92 ? -15.820 -1.051 -14.991 1.00 96.56 92 ALA A O 1
ATOM 712 N N . LEU A 1 93 ? -14.299 -2.704 -14.879 1.00 98.19 93 LEU A N 1
ATOM 713 C CA . LEU A 1 93 ? -14.999 -3.586 -13.961 1.00 98.19 93 LEU A CA 1
ATOM 714 C C . LEU A 1 93 ? -14.077 -3.858 -12.778 1.00 98.19 93 LEU A C 1
ATOM 716 O O . LEU A 1 93 ? -13.024 -4.473 -12.928 1.00 98.19 93 LEU A O 1
ATOM 720 N N . PHE A 1 94 ? -14.513 -3.432 -11.603 1.00 98.31 94 PHE A N 1
ATOM 721 C CA . PHE A 1 94 ? -13.879 -3.731 -10.330 1.00 98.31 94 PHE A CA 1
ATOM 722 C C . PHE A 1 94 ? -14.847 -4.550 -9.483 1.00 98.31 94 PHE A C 1
ATOM 724 O O . PHE A 1 94 ? -16.016 -4.185 -9.345 1.00 98.31 94 PHE A O 1
ATOM 731 N N . THR A 1 95 ? -14.374 -5.652 -8.915 1.00 98.44 95 THR A N 1
ATOM 732 C CA . THR A 1 95 ? -15.166 -6.509 -8.032 1.00 98.44 95 THR A CA 1
ATOM 733 C C . THR A 1 95 ? -14.389 -6.810 -6.763 1.00 98.44 95 THR A C 1
ATOM 735 O O . THR A 1 95 ? -13.204 -7.108 -6.821 1.00 98.44 95 THR A O 1
ATOM 738 N N . SER A 1 96 ? -15.085 -6.759 -5.631 1.00 98.44 96 SER A N 1
ATOM 739 C CA . SER A 1 96 ? -14.566 -7.034 -4.296 1.00 98.44 96 SER A CA 1
ATOM 740 C C . SER A 1 96 ? -15.437 -8.083 -3.622 1.00 98.44 96 SER A C 1
ATOM 742 O O . SER A 1 96 ? -16.614 -7.829 -3.357 1.00 98.44 96 SER A O 1
ATOM 744 N N . VAL A 1 97 ? -14.882 -9.265 -3.373 1.00 98.44 97 VAL A N 1
ATOM 745 C CA . VAL A 1 97 ? -15.502 -10.303 -2.547 1.00 98.44 97 VAL A CA 1
ATOM 746 C C . VAL A 1 97 ? -15.076 -10.045 -1.110 1.00 98.44 97 VAL A C 1
ATOM 748 O O . VAL A 1 97 ? -13.933 -10.300 -0.758 1.00 98.44 97 VAL A O 1
ATOM 751 N N . ASP A 1 98 ? -15.970 -9.506 -0.288 1.00 98.50 98 ASP A N 1
ATOM 752 C CA . ASP A 1 98 ? -15.633 -9.070 1.065 1.00 98.50 98 ASP A CA 1
ATOM 753 C C . ASP A 1 98 ? -16.036 -10.098 2.125 1.00 98.50 98 ASP A C 1
ATOM 755 O O . ASP A 1 98 ? -17.091 -10.735 2.028 1.00 98.50 98 ASP A O 1
ATOM 759 N N . TYR A 1 99 ? -15.255 -10.143 3.202 1.00 98.31 99 TYR A N 1
ATOM 760 C CA . TYR A 1 99 ? -15.590 -10.789 4.468 1.00 98.31 99 TYR A CA 1
ATOM 761 C C . TYR A 1 99 ? -15.585 -9.727 5.562 1.00 98.31 99 TYR A C 1
ATOM 763 O O . TYR A 1 99 ? -14.570 -9.078 5.815 1.00 98.31 99 TYR A O 1
ATOM 771 N N . LEU A 1 100 ? -16.748 -9.510 6.169 1.00 98.44 100 LEU A N 1
ATOM 772 C CA . LEU A 1 100 ? -17.014 -8.390 7.059 1.00 98.44 100 LEU A CA 1
ATOM 773 C C . LEU A 1 100 ? -17.367 -8.861 8.464 1.00 98.44 100 LEU A C 1
ATOM 775 O O . LEU A 1 100 ? -18.051 -9.872 8.631 1.00 98.44 100 LEU A O 1
ATOM 779 N N . VAL A 1 101 ? -17.020 -8.046 9.456 1.00 98.19 101 VAL A N 1
ATOM 780 C CA . VAL A 1 101 ? -17.512 -8.158 10.833 1.00 98.19 101 VAL A CA 1
ATOM 781 C C . VAL A 1 101 ? -18.293 -6.911 11.214 1.00 98.19 101 VAL A C 1
ATOM 783 O O . VAL A 1 101 ? -17.862 -5.796 10.938 1.00 98.19 101 VAL A O 1
ATOM 786 N N . HIS A 1 102 ? -19.449 -7.089 11.842 1.00 97.88 102 HIS A N 1
ATOM 787 C CA . HIS A 1 102 ? -20.245 -5.991 12.378 1.00 97.88 102 HIS A CA 1
ATOM 788 C C . HIS A 1 102 ? -19.806 -5.666 13.810 1.00 97.88 102 HIS A C 1
ATOM 790 O O . HIS A 1 102 ? -20.042 -6.467 14.718 1.00 97.88 102 HIS A O 1
ATOM 796 N N . ASP A 1 103 ? -19.240 -4.478 14.027 1.00 96.19 103 ASP A N 1
ATOM 797 C CA . ASP A 1 103 ? -18.904 -3.971 15.358 1.00 96.19 103 ASP A CA 1
ATOM 798 C C . ASP A 1 103 ? -20.152 -3.339 16.007 1.00 96.19 103 ASP A C 1
ATOM 800 O O . ASP A 1 103 ? -20.612 -2.279 15.573 1.00 96.19 103 ASP A O 1
ATOM 804 N N . PRO A 1 104 ? -20.727 -3.943 17.066 1.00 92.50 104 PRO A N 1
ATOM 805 C CA . PRO A 1 104 ? -21.924 -3.416 17.715 1.00 92.50 104 PRO A CA 1
ATOM 806 C C . PRO A 1 104 ? -21.712 -2.069 18.418 1.00 92.50 104 PRO A C 1
ATOM 808 O O . PRO A 1 104 ? -22.698 -1.407 18.740 1.00 92.50 104 PRO A O 1
ATOM 811 N N . ARG A 1 105 ? -20.464 -1.657 18.678 1.00 90.12 105 ARG A N 1
ATOM 812 C CA . ARG A 1 105 ? -20.150 -0.394 19.364 1.00 90.12 105 ARG A CA 1
ATOM 813 C C . ARG A 1 105 ? -20.282 0.798 18.423 1.00 90.12 105 ARG A C 1
ATOM 815 O O . ARG A 1 105 ? -20.806 1.835 18.819 1.00 90.12 105 ARG A O 1
ATOM 822 N N . THR A 1 106 ? -19.809 0.640 17.190 1.00 90.62 106 THR A N 1
ATOM 823 C CA . THR A 1 106 ? -19.821 1.685 16.156 1.00 90.62 106 THR A CA 1
ATOM 824 C C . THR A 1 106 ? -21.017 1.550 15.213 1.00 90.62 106 THR A C 1
ATOM 826 O O . THR A 1 106 ? -21.432 2.531 14.607 1.00 90.62 106 THR A O 1
ATOM 829 N N . GLY A 1 107 ? -21.593 0.347 15.103 1.00 93.94 107 GLY A N 1
ATOM 830 C CA . GLY A 1 107 ? -22.588 -0.002 14.087 1.00 93.94 107 GLY A CA 1
ATOM 831 C C . GLY A 1 107 ? -21.980 -0.250 12.703 1.00 93.94 107 GLY A C 1
ATOM 832 O O . GLY A 1 107 ? -22.718 -0.500 11.750 1.00 93.94 107 GLY A O 1
ATOM 833 N N . ASN A 1 108 ? -20.652 -0.182 12.577 1.00 96.88 108 ASN A N 1
ATOM 834 C CA . ASN A 1 108 ? -19.953 -0.336 11.309 1.00 96.88 108 ASN A CA 1
ATOM 835 C C . ASN A 1 108 ? -19.728 -1.808 10.968 1.00 96.88 108 ASN A C 1
ATOM 837 O O . ASN A 1 108 ? -19.633 -2.663 11.849 1.00 96.88 108 ASN A O 1
ATOM 841 N N . CYS A 1 109 ? -19.581 -2.094 9.674 1.00 98.00 109 CYS A N 1
ATOM 842 C CA . CYS A 1 109 ? -19.011 -3.355 9.213 1.00 98.00 109 CYS A CA 1
ATOM 843 C C . CYS A 1 109 ? -17.608 -3.132 8.656 1.00 98.00 109 CYS A C 1
ATOM 845 O O . CYS A 1 109 ? -17.431 -2.390 7.684 1.00 98.00 109 CYS A O 1
ATOM 847 N N . HIS A 1 110 ? -16.636 -3.800 9.267 1.00 97.31 110 HIS A N 1
ATOM 848 C CA . HIS A 1 110 ? -15.217 -3.703 8.948 1.00 97.31 110 HIS A CA 1
ATOM 849 C C . HIS A 1 110 ? -14.774 -4.872 8.069 1.00 97.31 110 HIS A C 1
ATOM 851 O O . HIS A 1 110 ? -15.257 -5.990 8.247 1.00 97.31 110 HIS A O 1
ATOM 857 N N . LEU A 1 111 ? -13.857 -4.616 7.137 1.00 97.25 111 LEU A N 1
ATOM 858 C CA . LEU A 1 111 ? -13.221 -5.625 6.295 1.00 97.25 111 LEU A CA 1
ATOM 859 C C . LEU A 1 111 ? -12.245 -6.460 7.129 1.00 97.25 111 LEU A C 1
ATOM 861 O O . LEU A 1 111 ? -11.297 -5.922 7.691 1.00 97.25 111 LEU A O 1
ATOM 865 N N . LEU A 1 112 ? -12.471 -7.771 7.198 1.00 96.06 112 LEU A N 1
ATOM 866 C CA . LEU A 1 112 ? -11.522 -8.739 7.760 1.00 96.06 112 LEU A CA 1
ATOM 867 C C . LEU A 1 112 ? -10.596 -9.290 6.678 1.00 96.06 112 LEU A C 1
ATOM 869 O O . LEU A 1 112 ? -9.395 -9.430 6.888 1.00 96.06 112 LEU A O 1
ATOM 873 N N . ALA A 1 113 ? -11.161 -9.573 5.508 1.00 96.31 113 ALA A N 1
ATOM 874 C CA . ALA A 1 113 ? -10.440 -10.013 4.326 1.00 96.31 113 ALA A CA 1
ATOM 875 C C . ALA A 1 113 ? -11.241 -9.672 3.062 1.00 96.31 113 ALA A C 1
ATOM 877 O O . ALA A 1 113 ? -12.458 -9.459 3.142 1.00 96.31 113 ALA A O 1
ATOM 878 N N . ARG A 1 114 ? -10.584 -9.636 1.900 1.00 97.00 114 ARG A N 1
ATOM 879 C CA . ARG A 1 114 ? -11.259 -9.545 0.600 1.00 97.00 114 ARG A CA 1
ATOM 880 C C . ARG A 1 114 ? -10.427 -10.098 -0.552 1.00 97.00 114 ARG A C 1
ATOM 882 O O . ARG A 1 114 ? -9.206 -10.022 -0.501 1.00 97.00 114 ARG A O 1
ATOM 889 N N . ASP A 1 115 ? -11.114 -10.554 -1.595 1.00 97.06 115 ASP A N 1
ATOM 890 C CA . ASP A 1 115 ? -10.534 -10.859 -2.907 1.00 97.06 115 ASP A CA 1
ATOM 891 C C . ASP A 1 115 ? -10.991 -9.799 -3.916 1.00 97.06 115 ASP A C 1
ATOM 893 O O . ASP A 1 115 ? -12.188 -9.542 -4.080 1.00 97.06 115 ASP A O 1
ATOM 897 N N . LEU A 1 116 ? -10.040 -9.166 -4.590 1.00 97.25 116 LEU A N 1
ATOM 898 C CA . LEU A 1 116 ? -10.253 -8.086 -5.540 1.00 97.25 116 LEU A CA 1
ATOM 899 C C . LEU A 1 116 ? -9.930 -8.563 -6.946 1.00 97.25 116 LEU A C 1
ATOM 901 O O . LEU A 1 116 ? -8.920 -9.220 -7.178 1.00 97.25 116 LEU A O 1
ATOM 905 N N . THR A 1 117 ? -10.765 -8.169 -7.899 1.00 98.00 117 THR A N 1
ATOM 906 C CA . THR A 1 117 ? -10.487 -8.338 -9.325 1.00 98.00 117 THR A CA 1
ATOM 907 C C . THR A 1 117 ? -10.746 -7.029 -10.047 1.00 98.00 117 THR A C 1
ATOM 909 O O . THR A 1 117 ? -11.724 -6.324 -9.777 1.00 98.00 117 THR A O 1
ATOM 912 N N . TYR A 1 118 ? -9.860 -6.700 -10.975 1.00 98.12 118 TYR A N 1
ATOM 913 C CA . TYR A 1 118 ? -9.986 -5.543 -11.840 1.00 98.12 118 TYR A CA 1
ATOM 914 C C . TYR A 1 118 ? -9.791 -5.967 -13.287 1.00 98.12 118 TYR A C 1
ATOM 916 O O . TYR A 1 118 ? -8.892 -6.741 -13.604 1.00 98.12 118 TYR A O 1
ATOM 924 N N . SER A 1 119 ? -10.627 -5.443 -14.175 1.00 97.94 119 SER A N 1
ATOM 925 C CA . SER A 1 119 ? -10.447 -5.564 -15.617 1.00 97.94 119 SER A CA 1
ATOM 926 C C . SER A 1 119 ? -10.905 -4.286 -16.302 1.00 97.94 119 SER A C 1
ATOM 928 O O . SER A 1 119 ? -11.876 -3.661 -15.880 1.00 97.94 119 SER A O 1
ATOM 930 N N . SER A 1 120 ? -10.195 -3.864 -17.339 1.00 96.81 120 SER A N 1
ATOM 931 C CA . SER A 1 120 ? -10.520 -2.644 -18.064 1.00 96.81 120 SER A CA 1
ATOM 932 C C . SER A 1 120 ? -9.957 -2.678 -19.476 1.00 96.81 120 SER A C 1
ATOM 934 O O . SER A 1 120 ? -8.883 -3.236 -19.713 1.00 96.81 120 SER A O 1
ATOM 936 N N . GLN A 1 121 ? -10.680 -2.069 -20.412 1.00 96.25 121 GLN A N 1
ATOM 937 C CA . GLN A 1 121 ? -10.228 -1.887 -21.782 1.00 96.25 121 GLN A CA 1
ATOM 938 C C . GLN A 1 121 ? -10.475 -0.445 -22.228 1.00 96.25 121 GLN A C 1
ATOM 940 O O . GLN A 1 121 ? -11.617 -0.009 -22.347 1.00 96.25 121 GLN A O 1
ATOM 945 N N . HIS A 1 122 ? -9.405 0.282 -22.557 1.00 92.94 122 HIS A N 1
ATOM 946 C CA . HIS A 1 122 ? -9.476 1.626 -23.131 1.00 92.94 122 HIS A CA 1
ATOM 947 C C . HIS A 1 122 ? -8.942 1.661 -24.559 1.00 92.94 122 HIS A C 1
ATOM 949 O O . HIS A 1 122 ? -7.893 1.105 -24.877 1.00 92.94 122 HIS A O 1
ATOM 955 N N . ALA A 1 123 ? -9.638 2.395 -25.417 1.00 92.56 123 ALA A N 1
ATOM 956 C CA . ALA A 1 123 ? -9.146 2.891 -26.689 1.00 92.56 123 ALA A CA 1
ATOM 957 C C . ALA A 1 123 ? -8.717 4.352 -26.509 1.00 92.56 123 ALA A C 1
ATOM 959 O O . ALA A 1 123 ? -9.491 5.180 -26.035 1.00 92.56 123 ALA A O 1
ATOM 960 N N . ILE A 1 124 ? -7.481 4.674 -26.880 1.00 88.81 124 ILE A N 1
ATOM 961 C CA . ILE A 1 124 ? -6.878 6.000 -26.736 1.00 88.81 124 ILE A CA 1
ATOM 962 C C . ILE A 1 124 ? -6.460 6.487 -28.117 1.00 88.81 124 ILE A C 1
ATOM 964 O O . ILE A 1 124 ? -5.728 5.795 -28.822 1.00 88.81 124 ILE A O 1
ATOM 968 N N . THR A 1 125 ? -6.884 7.680 -28.521 1.00 87.94 125 THR A N 1
ATOM 969 C CA . THR A 1 125 ? -6.377 8.280 -29.759 1.00 87.94 125 THR A CA 1
ATOM 970 C C . THR A 1 125 ? -4.936 8.719 -29.576 1.00 87.94 125 THR A C 1
ATOM 972 O O . THR A 1 125 ? -4.635 9.433 -28.628 1.00 87.94 125 THR A O 1
ATOM 975 N N . VAL A 1 126 ? -4.064 8.346 -30.500 1.00 78.62 126 VAL A N 1
ATOM 976 C CA . VAL A 1 126 ? -2.693 8.841 -30.593 1.00 78.62 126 VAL A CA 1
ATOM 977 C C . VAL A 1 126 ? -2.675 9.921 -31.663 1.00 78.62 126 VAL A C 1
ATOM 979 O O . VAL A 1 126 ? -2.990 9.650 -32.825 1.00 78.62 126 VAL A O 1
ATOM 982 N N . ASN A 1 127 ? -2.310 11.136 -31.271 1.00 80.38 127 ASN A N 1
ATOM 983 C CA . ASN A 1 127 ? -2.239 12.285 -32.164 1.00 80.38 127 ASN A CA 1
ATOM 984 C C . ASN A 1 127 ? -0.780 12.716 -32.371 1.00 80.38 127 ASN A C 1
ATOM 986 O O . ASN A 1 127 ? 0.089 12.426 -31.548 1.00 80.38 127 ASN A O 1
ATOM 990 N N . ASP A 1 128 ? -0.501 13.386 -33.486 1.00 74.38 128 ASP A N 1
ATOM 991 C CA . ASP A 1 128 ? 0.794 14.014 -33.733 1.00 74.38 128 ASP A CA 1
ATOM 992 C C . ASP A 1 128 ? 0.963 15.303 -32.909 1.00 74.38 128 ASP A C 1
ATOM 994 O O . ASP A 1 128 ? 0.046 15.767 -32.229 1.00 74.38 128 ASP A O 1
ATOM 998 N N . MET A 1 129 ? 2.143 15.924 -32.990 1.00 70.19 129 MET A N 1
ATOM 999 C CA . MET A 1 129 ? 2.427 17.185 -32.285 1.00 70.19 129 MET A CA 1
ATOM 1000 C C . MET A 1 129 ? 1.539 18.364 -32.732 1.00 70.19 129 MET A C 1
ATOM 1002 O O . MET A 1 129 ? 1.565 19.422 -32.109 1.00 70.19 129 MET A O 1
ATOM 1006 N N . HIS A 1 130 ? 0.780 18.217 -33.820 1.00 75.19 130 HIS A N 1
ATOM 1007 C CA . HIS A 1 130 ? -0.180 19.199 -34.319 1.00 75.19 130 HIS A CA 1
ATOM 1008 C C . HIS A 1 130 ? -1.632 18.846 -33.948 1.00 75.19 130 HIS A C 1
ATOM 1010 O O . HIS A 1 130 ? -2.554 19.529 -34.401 1.00 75.19 130 HIS A O 1
ATOM 1016 N N . GLY A 1 131 ? -1.843 17.801 -33.139 1.00 72.50 131 GLY A N 1
ATOM 1017 C CA . GLY A 1 131 ? -3.160 17.306 -32.743 1.00 72.50 131 GLY A CA 1
ATOM 1018 C C . GLY A 1 131 ? -3.894 16.543 -33.850 1.00 72.50 131 GLY A C 1
ATOM 1019 O O . GLY A 1 131 ? -5.095 16.294 -33.739 1.00 72.50 131 GLY A O 1
ATOM 1020 N N . ALA A 1 132 ? -3.210 16.182 -34.940 1.00 79.31 132 ALA A N 1
ATOM 1021 C CA . ALA A 1 132 ? -3.781 15.365 -36.000 1.00 79.31 132 ALA A CA 1
ATOM 1022 C C . ALA A 1 132 ? -3.764 13.888 -35.593 1.00 79.31 132 ALA A C 1
ATOM 1024 O O . ALA A 1 132 ? -2.741 13.352 -35.178 1.00 79.31 132 ALA A O 1
ATOM 1025 N N . TYR A 1 133 ? -4.904 13.218 -35.751 1.00 87.94 133 TYR A N 1
ATOM 1026 C CA . TYR A 1 133 ? -5.042 11.792 -35.465 1.00 87.94 133 TYR A CA 1
ATOM 1027 C C . TYR A 1 133 ? -4.068 10.940 -36.291 1.00 87.94 133 TYR A C 1
ATOM 1029 O O . TYR A 1 133 ? -4.073 11.007 -37.523 1.00 87.94 133 TYR A O 1
ATOM 1037 N N . ILE A 1 134 ? -3.275 10.110 -35.607 1.00 86.31 134 ILE A N 1
ATOM 1038 C CA . ILE A 1 134 ? -2.370 9.123 -36.208 1.00 86.31 134 ILE A CA 1
ATOM 1039 C C . ILE A 1 134 ? -3.010 7.733 -36.157 1.00 86.31 134 ILE A C 1
ATOM 1041 O O . ILE A 1 134 ? -3.121 7.059 -37.183 1.00 86.31 134 ILE A O 1
ATOM 1045 N N . SER A 1 135 ? -3.383 7.282 -34.959 1.00 86.94 135 SER A N 1
ATOM 1046 C CA . SER A 1 135 ? -3.840 5.914 -34.704 1.00 86.94 135 SER A CA 1
ATOM 1047 C C . SER A 1 135 ? -4.636 5.814 -33.401 1.00 86.94 135 SER A C 1
ATOM 1049 O O . SER A 1 135 ? -4.810 6.792 -32.679 1.00 86.94 135 SER A O 1
ATOM 1051 N N . THR A 1 136 ? -5.130 4.617 -33.093 1.00 89.25 136 THR A N 1
ATOM 1052 C CA . THR A 1 136 ? -5.732 4.294 -31.798 1.00 89.25 136 THR A CA 1
ATOM 1053 C C . THR A 1 136 ? -4.860 3.257 -31.102 1.00 89.25 136 THR A C 1
ATOM 1055 O O . THR A 1 136 ? -4.580 2.206 -31.676 1.00 89.25 136 THR A O 1
ATOM 1058 N N . ALA A 1 137 ? -4.427 3.558 -29.881 1.00 86.69 137 ALA A N 1
ATOM 1059 C CA . ALA A 1 137 ? -3.777 2.616 -28.984 1.00 86.69 137 ALA A CA 1
ATOM 1060 C C . ALA A 1 137 ? -4.831 1.956 -28.092 1.00 86.69 137 ALA A C 1
ATOM 1062 O O . ALA A 1 137 ? -5.758 2.615 -27.623 1.00 86.69 137 ALA A O 1
ATOM 1063 N N . HIS A 1 138 ? -4.675 0.663 -27.841 1.00 89.06 138 HIS A N 1
ATOM 1064 C CA . HIS A 1 138 ? -5.478 -0.065 -26.869 1.00 89.06 138 HIS A CA 1
ATOM 1065 C C . HIS A 1 138 ? -4.658 -0.268 -25.601 1.00 89.06 138 HIS A C 1
ATOM 1067 O O . HIS A 1 138 ? -3.503 -0.686 -25.661 1.00 89.06 138 HIS A O 1
ATOM 1073 N N . VAL A 1 139 ? -5.256 0.061 -24.464 1.00 89.56 139 VAL A N 1
ATOM 1074 C CA . VAL A 1 139 ? -4.697 -0.227 -23.149 1.00 89.56 139 VAL A CA 1
ATOM 1075 C C . VAL A 1 139 ? -5.657 -1.180 -22.474 1.00 89.56 139 VAL A C 1
ATOM 1077 O O . VAL A 1 139 ? -6.817 -0.836 -22.260 1.00 89.56 139 VAL A O 1
ATOM 1080 N N . ASN A 1 140 ? -5.175 -2.376 -22.175 1.00 93.62 140 ASN A N 1
ATOM 1081 C CA . ASN A 1 140 ? -5.903 -3.325 -21.352 1.00 93.62 140 ASN A CA 1
ATOM 1082 C C . ASN A 1 140 ? -5.330 -3.252 -19.947 1.00 93.62 140 ASN A C 1
ATOM 1084 O O . ASN A 1 140 ? -4.137 -3.001 -19.776 1.00 93.62 140 ASN A O 1
ATOM 1088 N N . ALA A 1 141 ? -6.165 -3.481 -18.949 1.00 94.38 141 ALA A N 1
ATOM 1089 C CA . ALA A 1 141 ? -5.692 -3.620 -17.593 1.00 94.38 141 ALA A CA 1
ATOM 1090 C C . ALA A 1 141 ? -6.390 -4.772 -16.890 1.00 94.38 141 ALA A C 1
ATOM 1092 O O . ALA A 1 141 ? -7.587 -4.980 -17.087 1.00 94.38 141 ALA A O 1
ATOM 1093 N N . ALA A 1 142 ? -5.629 -5.519 -16.099 1.00 96.50 142 ALA A N 1
ATOM 1094 C CA . ALA A 1 142 ? -6.126 -6.630 -15.307 1.00 96.50 142 ALA A CA 1
ATOM 1095 C C . ALA A 1 142 ? -5.334 -6.742 -14.002 1.00 96.50 142 ALA A C 1
ATOM 1097 O O . ALA A 1 142 ? -4.148 -6.420 -13.965 1.00 96.50 142 ALA A O 1
ATOM 1098 N N . GLY A 1 143 ? -5.991 -7.184 -12.938 1.00 94.69 143 GLY A N 1
ATOM 1099 C CA . GLY A 1 143 ? -5.347 -7.425 -11.653 1.00 94.69 143 GLY A CA 1
ATOM 1100 C C . GLY A 1 143 ? -6.205 -8.312 -10.769 1.00 94.69 143 GLY A C 1
ATOM 1101 O O . GLY A 1 143 ? -7.436 -8.241 -10.826 1.00 94.69 143 GLY A O 1
ATOM 1102 N N . GLU A 1 144 ? -5.542 -9.119 -9.951 1.00 94.19 144 GLU A N 1
ATOM 1103 C CA . GLU A 1 144 ? -6.143 -9.901 -8.876 1.00 94.19 144 GLU A CA 1
ATOM 1104 C C . GLU A 1 144 ? -5.354 -9.609 -7.597 1.00 94.19 144 GLU A C 1
ATOM 1106 O O . GLU A 1 144 ? -4.125 -9.561 -7.622 1.00 94.19 144 GLU A O 1
ATOM 1111 N N . LEU A 1 145 ? -6.053 -9.336 -6.497 1.00 90.88 145 LEU A N 1
ATOM 1112 C CA . LEU A 1 145 ? -5.422 -8.996 -5.225 1.00 90.88 145 LEU A CA 1
ATOM 1113 C C . LEU A 1 145 ? -6.248 -9.540 -4.066 1.00 90.88 145 LEU A C 1
ATOM 1115 O O . LEU A 1 145 ? -7.396 -9.150 -3.882 1.00 90.88 145 LEU A O 1
ATOM 1119 N N . SER A 1 146 ? -5.639 -10.376 -3.240 1.00 92.25 146 SER A N 1
ATOM 1120 C CA . SER A 1 146 ? -6.225 -10.807 -1.972 1.00 92.25 146 SER A CA 1
ATOM 1121 C C . SER A 1 146 ? -5.671 -9.955 -0.832 1.00 92.25 146 SER A C 1
ATOM 1123 O O . SER A 1 146 ? -4.495 -9.613 -0.813 1.00 92.25 146 SER A O 1
ATOM 1125 N N . GLU A 1 147 ? -6.489 -9.575 0.142 1.00 88.38 147 GLU A N 1
ATOM 1126 C CA . GLU A 1 147 ? -6.057 -8.747 1.273 1.00 88.38 147 GLU A CA 1
ATOM 1127 C C . GLU A 1 147 ? -6.621 -9.300 2.577 1.00 88.38 147 GLU A C 1
ATOM 1129 O O . GLU A 1 147 ? -7.815 -9.578 2.676 1.00 88.38 147 GLU A O 1
ATOM 1134 N N . TYR A 1 148 ? -5.763 -9.430 3.589 1.00 88.88 148 TYR A N 1
ATOM 1135 C CA . TYR A 1 148 ? -6.133 -9.812 4.951 1.00 88.88 148 TYR A CA 1
ATOM 1136 C C . TYR A 1 148 ? -5.861 -8.653 5.908 1.00 88.88 148 TYR A C 1
ATOM 1138 O O . TYR A 1 148 ? -4.734 -8.173 5.982 1.00 88.88 148 TYR A O 1
ATOM 1146 N N . TYR A 1 149 ? -6.868 -8.216 6.661 1.00 83.81 149 TYR A N 1
ATOM 1147 C CA . TYR A 1 149 ? -6.800 -7.023 7.508 1.00 83.81 149 TYR A CA 1
ATOM 1148 C C . TYR A 1 149 ? -6.645 -7.296 9.003 1.00 83.81 149 TYR A C 1
ATOM 1150 O O . TYR A 1 149 ? -6.445 -6.347 9.753 1.00 83.81 149 TYR A O 1
ATOM 1158 N N . GLY A 1 150 ? -6.713 -8.555 9.434 1.00 84.75 150 GLY A N 1
ATOM 1159 C CA . GLY A 1 150 ? -6.737 -8.899 10.855 1.00 84.75 150 GLY A CA 1
ATOM 1160 C C . GLY A 1 150 ? -8.149 -9.165 11.366 1.00 84.75 150 GLY A C 1
ATOM 1161 O O . GLY A 1 150 ? -9.132 -8.689 10.798 1.00 84.75 150 GLY A O 1
ATOM 1162 N N . THR A 1 151 ? -8.258 -9.903 12.468 1.00 90.81 151 THR A N 1
ATOM 1163 C CA . THR A 1 151 ? -9.534 -10.267 13.122 1.00 90.81 151 THR A CA 1
ATOM 1164 C C . THR A 1 151 ? -9.850 -9.386 14.338 1.00 90.81 151 THR A C 1
ATOM 1166 O O . THR A 1 151 ? -10.531 -9.800 15.275 1.00 90.81 151 THR A O 1
ATOM 1169 N N . GLY A 1 152 ? -9.378 -8.138 14.308 1.00 84.19 152 GLY A N 1
ATOM 1170 C CA . GLY A 1 152 ? -9.558 -7.154 15.373 1.00 84.19 152 GLY A CA 1
ATOM 1171 C C . GLY A 1 152 ? -8.475 -7.222 16.451 1.00 84.19 152 GLY A C 1
ATOM 1172 O O . GLY A 1 152 ? -7.874 -8.266 16.722 1.00 84.19 152 GLY A O 1
ATOM 1173 N N . LEU A 1 153 ? -8.221 -6.075 17.077 1.00 79.69 153 LEU A N 1
ATOM 1174 C CA . LEU A 1 153 ? -7.229 -5.899 18.131 1.00 79.69 153 LEU A CA 1
ATOM 1175 C C . LEU A 1 153 ? -7.854 -6.254 19.488 1.00 79.69 153 LEU A C 1
ATOM 1177 O O . LEU A 1 153 ? -8.909 -5.733 19.854 1.00 79.69 153 LEU A O 1
ATOM 1181 N N . LEU A 1 154 ? -7.206 -7.124 20.259 1.00 82.38 154 LEU A N 1
ATOM 1182 C CA . LEU A 1 154 ? -7.677 -7.479 21.596 1.00 82.38 154 LEU A CA 1
ATOM 1183 C C . LEU A 1 154 ? -7.407 -6.320 22.572 1.00 82.38 154 LEU A C 1
ATOM 1185 O O . LEU A 1 154 ? -6.267 -5.898 22.743 1.00 82.38 154 LEU A O 1
ATOM 1189 N N . THR A 1 155 ? -8.449 -5.816 23.236 1.00 77.94 155 THR A N 1
ATOM 1190 C CA . THR A 1 155 ? -8.356 -4.728 24.229 1.00 77.94 155 THR A CA 1
ATOM 1191 C C . THR A 1 155 ? -8.983 -5.122 25.551 1.00 77.94 155 THR A C 1
ATOM 1193 O O . THR A 1 155 ? -9.916 -5.927 25.583 1.00 77.94 155 THR A O 1
ATOM 1196 N N . THR A 1 156 ? -8.517 -4.538 26.657 1.00 76.62 156 THR A N 1
ATOM 1197 C CA . THR A 1 156 ? -9.258 -4.633 27.919 1.00 76.62 156 THR A CA 1
ATOM 1198 C C . THR A 1 156 ? -10.443 -3.662 27.900 1.00 76.62 156 THR A C 1
ATOM 1200 O O . THR A 1 156 ? -10.365 -2.564 27.344 1.00 76.62 156 THR A O 1
ATOM 1203 N N . ARG A 1 157 ? -11.584 -4.061 28.474 1.00 76.50 157 ARG A N 1
ATOM 1204 C CA . ARG A 1 157 ? -12.715 -3.144 28.679 1.00 76.50 157 ARG A CA 1
ATOM 1205 C C . ARG A 1 157 ? -12.366 -2.154 29.784 1.00 76.50 157 ARG A C 1
ATOM 1207 O O . ARG A 1 157 ? -11.753 -2.521 30.789 1.00 76.50 157 ARG A O 1
ATOM 1214 N N . GLU A 1 158 ? -12.803 -0.907 29.628 1.00 65.38 158 GLU A N 1
ATOM 1215 C CA . GLU A 1 158 ? -12.631 0.096 30.676 1.00 65.38 158 GLU A CA 1
ATOM 1216 C C . GLU A 1 158 ? -13.330 -0.338 31.977 1.00 65.38 158 GLU A C 1
ATOM 1218 O O . GLU A 1 158 ? -14.382 -0.976 31.972 1.00 65.38 158 GLU A O 1
ATOM 1223 N N . VAL A 1 159 ? -12.752 0.046 33.121 1.00 57.28 159 VAL A N 1
ATOM 1224 C CA . VAL A 1 159 ? -13.180 -0.374 34.473 1.00 57.28 159 VAL A CA 1
ATOM 1225 C C . VAL A 1 159 ? -14.651 -0.044 34.771 1.00 57.28 159 VAL A C 1
ATOM 1227 O O . VAL A 1 159 ? -15.267 -0.701 35.607 1.00 57.28 159 VAL A O 1
ATOM 1230 N N . ALA A 1 160 ? -15.233 0.949 34.092 1.00 55.84 160 ALA A N 1
ATOM 1231 C CA . ALA A 1 160 ? -16.647 1.297 34.232 1.00 55.84 160 ALA A CA 1
ATOM 1232 C C . ALA A 1 160 ? -17.600 0.181 33.756 1.00 55.84 160 ALA A C 1
ATOM 1234 O O . ALA A 1 160 ? -18.705 0.075 34.289 1.00 55.84 160 ALA A O 1
ATOM 1235 N N . ASP A 1 161 ? -17.141 -0.666 32.830 1.00 53.22 161 ASP A N 1
ATOM 1236 C CA . ASP A 1 161 ? -17.900 -1.759 32.212 1.00 53.22 161 ASP A CA 1
ATOM 1237 C C . ASP A 1 161 ? -17.346 -3.151 32.575 1.00 53.22 161 ASP A C 1
ATOM 1239 O O . ASP A 1 161 ? -17.834 -4.172 32.081 1.00 53.22 161 ASP A O 1
ATOM 1243 N N . ALA A 1 162 ? -16.321 -3.207 33.433 1.00 56.12 162 ALA A N 1
ATOM 1244 C CA . ALA A 1 162 ? -15.696 -4.449 33.865 1.00 56.12 162 ALA A CA 1
ATOM 1245 C C . ALA A 1 162 ? -16.612 -5.244 34.809 1.00 56.12 162 ALA A C 1
ATOM 1247 O O . ALA A 1 162 ? -17.295 -4.691 35.678 1.00 56.12 162 ALA A O 1
ATOM 1248 N N . ASP A 1 163 ? -16.598 -6.569 34.661 1.00 56.78 163 ASP A N 1
ATOM 1249 C CA . ASP A 1 163 ? -17.316 -7.478 35.552 1.00 56.78 163 ASP A CA 1
ATOM 1250 C C . ASP A 1 163 ? -16.834 -7.279 37.010 1.00 56.78 163 ASP A C 1
ATOM 1252 O O . ASP A 1 163 ? -15.624 -7.299 37.272 1.00 56.78 163 ASP A O 1
ATOM 1256 N N . PRO A 1 164 ? -17.741 -7.111 37.997 1.00 57.41 164 PRO A N 1
ATOM 1257 C CA . PRO A 1 164 ? -17.386 -7.016 39.416 1.00 57.41 164 PRO A CA 1
ATOM 1258 C C . PRO A 1 164 ? -16.573 -8.204 39.961 1.00 57.41 164 PRO A C 1
ATOM 1260 O O . PRO A 1 164 ? -16.083 -8.122 41.089 1.00 57.41 164 PRO A O 1
ATOM 1263 N N . SER A 1 165 ? -16.419 -9.294 39.201 1.00 58.72 165 SER A N 1
ATOM 1264 C CA . SER A 1 165 ? -15.525 -10.413 39.523 1.00 58.72 165 SER A CA 1
ATOM 1265 C C . SER A 1 165 ? -14.035 -10.038 39.587 1.00 58.72 165 SER A C 1
ATOM 1267 O O . SER A 1 165 ? -13.257 -10.794 40.169 1.00 58.72 165 SER A O 1
ATOM 1269 N N . GLY A 1 166 ? -13.631 -8.884 39.040 1.00 56.62 166 GLY A N 1
ATOM 1270 C CA . GLY A 1 166 ? -12.234 -8.431 39.032 1.00 56.62 166 GLY A CA 1
ATOM 1271 C C . GLY A 1 166 ? -11.337 -9.179 38.040 1.00 56.62 166 GLY A C 1
ATOM 1272 O O . GLY A 1 166 ? -10.121 -9.003 38.070 1.00 56.62 166 GLY A O 1
ATOM 1273 N N . THR A 1 167 ? -11.923 -10.000 37.164 1.00 56.53 167 THR A N 1
ATOM 1274 C CA . THR A 1 167 ? -11.218 -10.610 36.029 1.00 56.53 167 THR A CA 1
ATOM 1275 C C . THR A 1 167 ? -11.157 -9.587 34.890 1.00 56.53 167 THR A C 1
ATOM 1277 O O . THR A 1 167 ? -12.180 -8.945 34.634 1.00 56.53 167 THR A O 1
ATOM 1280 N N . PRO A 1 168 ? -10.014 -9.401 34.200 1.00 59.59 168 PRO A N 1
ATOM 1281 C CA . PRO A 1 168 ? -9.959 -8.538 33.026 1.00 59.59 168 PRO A CA 1
ATOM 1282 C C . PRO A 1 168 ? -10.982 -9.024 31.998 1.00 59.59 168 PRO A C 1
ATOM 1284 O O . PRO A 1 168 ? -10.893 -10.146 31.505 1.00 59.59 168 PRO A O 1
ATOM 1287 N N . SER A 1 169 ? -11.987 -8.203 31.706 1.00 77.50 169 SER A N 1
ATOM 1288 C CA . SER A 1 169 ? -12.896 -8.452 30.592 1.00 77.50 169 SER A CA 1
ATOM 1289 C C . SER A 1 169 ? -12.264 -7.886 29.329 1.00 77.50 169 SER A C 1
ATOM 1291 O O . SER A 1 169 ? -11.888 -6.714 29.318 1.00 77.50 169 SER A O 1
ATOM 1293 N N . TYR A 1 170 ? -12.163 -8.697 28.282 1.00 84.44 170 TYR A N 1
ATOM 1294 C CA . TYR A 1 170 ? -11.609 -8.296 26.993 1.00 84.44 170 TYR A CA 1
ATOM 1295 C C . TYR A 1 170 ? -12.721 -7.930 25.994 1.00 84.44 170 TYR A C 1
ATOM 1297 O O . TYR A 1 170 ? -13.906 -8.212 26.208 1.00 84.44 170 TYR A O 1
ATOM 1305 N N . GLN A 1 171 ? -12.346 -7.252 24.917 1.00 88.06 171 GLN A N 1
ATOM 1306 C CA . GLN A 1 171 ? -13.185 -6.984 23.750 1.00 88.06 171 GLN A CA 1
ATOM 1307 C C . GLN A 1 171 ? -12.306 -6.869 22.498 1.00 88.06 171 GLN A C 1
ATOM 1309 O O . GLN A 1 171 ? -11.099 -6.641 22.611 1.00 88.06 171 GLN A O 1
ATOM 1314 N N . LEU A 1 172 ? -12.911 -6.975 21.315 1.00 89.31 172 LEU A N 1
ATOM 1315 C CA . LEU A 1 172 ? -12.215 -6.782 20.044 1.00 89.31 172 LEU A CA 1
ATOM 1316 C C . LEU A 1 172 ? -12.453 -5.377 19.507 1.00 89.31 172 LEU A C 1
ATOM 1318 O O . LEU A 1 172 ? -13.571 -4.857 19.569 1.00 89.31 172 LEU A O 1
ATOM 1322 N N . ASP A 1 173 ? -11.387 -4.780 18.988 1.00 84.06 173 ASP A N 1
ATOM 1323 C CA . ASP A 1 173 ? -11.392 -3.469 18.366 1.00 84.06 173 ASP A CA 1
ATOM 1324 C C . ASP A 1 173 ? -11.048 -3.552 16.881 1.00 84.06 173 ASP A C 1
ATOM 1326 O O . ASP A 1 173 ? -9.966 -3.995 16.511 1.00 84.06 173 ASP A O 1
ATOM 1330 N N . PHE A 1 174 ? -11.971 -3.124 16.025 1.00 87.50 174 PHE A N 1
ATOM 1331 C CA . PHE A 1 174 ? -11.822 -3.195 14.570 1.00 87.50 174 PHE A CA 1
ATOM 1332 C C . PHE A 1 174 ? -11.494 -1.840 13.941 1.00 87.50 174 PHE A C 1
ATOM 1334 O O . PHE A 1 174 ? -11.543 -1.705 12.724 1.00 87.50 174 PHE A O 1
ATOM 1341 N N . SER A 1 175 ? -11.153 -0.820 14.732 1.00 79.94 175 SER A N 1
ATOM 1342 C CA . SER A 1 175 ? -10.817 0.518 14.218 1.00 79.94 175 SER A CA 1
ATOM 1343 C C . SER A 1 175 ? -9.640 0.533 13.235 1.00 79.94 175 SER A C 1
ATOM 1345 O O . SER A 1 175 ? -9.570 1.431 12.405 1.00 79.94 175 SER A O 1
ATOM 1347 N N . ALA A 1 176 ? -8.739 -0.452 13.317 1.00 73.38 176 ALA A N 1
ATOM 1348 C CA . ALA A 1 176 ? -7.631 -0.651 12.379 1.00 73.38 176 ALA A CA 1
ATOM 1349 C C . ALA A 1 176 ? -8.080 -1.152 11.000 1.00 73.38 176 ALA A C 1
ATOM 1351 O O . ALA A 1 176 ? -7.379 -0.994 10.002 1.00 73.38 176 ALA A O 1
ATOM 1352 N N . ASN A 1 177 ? -9.239 -1.804 10.949 1.00 86.12 177 ASN A N 1
ATOM 1353 C CA . ASN A 1 177 ? -9.739 -2.456 9.757 1.00 86.12 177 ASN A CA 1
ATOM 1354 C C . ASN A 1 177 ? -10.540 -1.456 8.911 1.00 86.12 177 ASN A C 1
ATOM 1356 O O . ASN A 1 177 ? -11.401 -0.749 9.457 1.00 86.12 177 ASN A O 1
ATOM 1360 N N . PRO A 1 178 ? -10.359 -1.442 7.576 1.00 91.38 178 PRO A N 1
ATOM 1361 C CA . PRO A 1 178 ? -11.121 -0.557 6.708 1.00 91.38 178 PRO A CA 1
ATOM 1362 C C . PRO A 1 178 ? -12.626 -0.776 6.857 1.00 91.38 178 PRO A C 1
ATOM 1364 O O . PRO A 1 178 ? -13.115 -1.907 6.902 1.00 91.38 178 PRO A O 1
ATOM 1367 N N . VAL A 1 179 ? -13.381 0.315 6.899 1.00 95.94 179 VAL A N 1
ATOM 1368 C CA . VAL A 1 179 ? -14.843 0.256 6.945 1.00 95.94 179 VAL A CA 1
ATOM 1369 C C . VAL A 1 179 ? -15.372 -0.057 5.541 1.00 95.94 179 VAL A C 1
ATOM 1371 O O . VAL A 1 179 ? -14.947 0.545 4.558 1.00 95.94 179 VAL A O 1
ATOM 1374 N N . ARG A 1 180 ? -16.319 -0.994 5.429 1.00 97.56 180 ARG A N 1
ATOM 1375 C CA . ARG A 1 180 ? -17.117 -1.208 4.205 1.00 97.56 180 ARG A CA 1
ATOM 1376 C C . ARG A 1 180 ? -18.515 -0.623 4.339 1.00 97.56 180 ARG A C 1
ATOM 1378 O O . ARG A 1 180 ? -19.062 -0.113 3.364 1.00 97.56 180 ARG A O 1
ATOM 1385 N N . ILE A 1 181 ? -19.103 -0.722 5.527 1.00 97.94 181 ILE A N 1
ATOM 1386 C CA . ILE A 1 181 ? -20.438 -0.199 5.817 1.00 97.94 181 ILE A CA 1
ATOM 1387 C C . ILE A 1 181 ? -20.322 0.715 7.027 1.00 97.94 181 ILE A C 1
ATOM 1389 O O . ILE A 1 181 ? -19.993 0.249 8.115 1.00 97.94 181 ILE A O 1
ATOM 1393 N N . ASP A 1 182 ? -20.601 1.997 6.825 1.00 96.50 182 ASP A N 1
ATOM 1394 C CA . ASP A 1 182 ? -20.710 2.980 7.894 1.00 96.50 182 ASP A CA 1
ATOM 1395 C C . ASP A 1 182 ? -22.145 2.963 8.430 1.00 96.50 182 ASP A C 1
ATOM 1397 O O . ASP A 1 182 ? -23.096 3.353 7.741 1.00 96.50 182 ASP A O 1
ATOM 1401 N N . GLY A 1 183 ? -22.310 2.456 9.652 1.00 93.12 183 GLY A N 1
ATOM 1402 C CA . GLY A 1 183 ? -23.605 2.361 10.315 1.00 93.12 183 GLY A CA 1
ATOM 1403 C C . GLY A 1 183 ? -24.148 3.711 10.772 1.00 93.12 183 GLY A C 1
ATOM 1404 O O . GLY A 1 183 ? -25.368 3.896 10.803 1.00 93.12 183 GLY A O 1
ATOM 1405 N N . GLY A 1 184 ? -23.259 4.652 11.099 1.00 91.50 184 GLY A N 1
ATOM 1406 C CA . GLY A 1 184 ? -23.608 5.994 11.554 1.00 91.50 184 GLY A CA 1
ATOM 1407 C C . GLY A 1 184 ? -24.167 6.846 10.420 1.00 91.50 184 GLY A C 1
ATOM 1408 O O . GLY A 1 184 ? -25.258 7.406 10.545 1.00 91.50 184 GLY A O 1
ATOM 1409 N N . GLU A 1 185 ? -23.462 6.871 9.291 1.00 93.38 185 GLU A N 1
ATOM 1410 C CA . GLU A 1 185 ? -23.850 7.627 8.094 1.00 93.38 185 GLU A CA 1
ATOM 1411 C C . GLU A 1 185 ? -24.803 6.847 7.170 1.00 93.38 185 GLU A C 1
ATOM 1413 O O . GLU A 1 185 ? -25.381 7.406 6.236 1.00 93.38 185 GLU A O 1
ATOM 1418 N N . GLN A 1 186 ? -25.014 5.552 7.437 1.00 95.56 186 GLN A N 1
ATOM 1419 C CA . GLN A 1 186 ? -25.820 4.644 6.609 1.00 95.56 186 GLN A CA 1
ATOM 1420 C C . GLN A 1 186 ? -25.317 4.588 5.156 1.00 95.56 186 GLN A C 1
ATOM 1422 O O . GLN A 1 186 ? -26.098 4.644 4.195 1.00 95.56 186 GLN A O 1
ATOM 1427 N N . LEU A 1 187 ? -23.997 4.465 5.002 1.00 96.38 187 LEU A N 1
ATOM 1428 C CA . LEU A 1 187 ? -23.296 4.422 3.719 1.00 96.38 187 LEU A CA 1
ATOM 1429 C C . LEU A 1 187 ? -22.627 3.061 3.512 1.00 96.38 187 LEU A C 1
ATOM 1431 O O . LEU A 1 187 ? -21.975 2.536 4.408 1.00 96.38 187 LEU A O 1
ATOM 1435 N N . VAL A 1 188 ? -22.727 2.513 2.300 1.00 97.00 188 VAL A N 1
ATOM 1436 C CA . VAL A 1 188 ? -21.802 1.466 1.839 1.00 97.00 188 VAL A CA 1
ATOM 1437 C C . VAL A 1 188 ? -20.672 2.141 1.079 1.00 97.00 188 VAL A C 1
ATOM 1439 O O . VAL A 1 188 ? -20.925 2.748 0.038 1.00 97.00 188 VAL A O 1
ATOM 1442 N N . LEU A 1 189 ? -19.445 2.042 1.582 1.00 97.12 189 LEU A N 1
ATOM 1443 C CA . LEU A 1 189 ? -18.265 2.603 0.934 1.00 97.12 189 LEU A CA 1
ATOM 1444 C C . LEU A 1 189 ? -17.952 1.811 -0.336 1.00 97.12 189 LEU A C 1
ATOM 1446 O O . LEU A 1 189 ? -17.840 0.579 -0.322 1.00 97.12 189 LEU A O 1
ATOM 1450 N N . THR A 1 190 ? -17.857 2.520 -1.459 1.00 95.44 190 THR A N 1
ATOM 1451 C CA . THR A 1 190 ? -17.777 1.881 -2.778 1.00 95.44 190 THR A CA 1
ATOM 1452 C C . THR A 1 190 ? -16.389 1.331 -3.061 1.00 95.44 190 THR A C 1
ATOM 1454 O O . THR A 1 190 ? -16.264 0.259 -3.652 1.00 95.44 190 THR A O 1
ATOM 1457 N N . LEU A 1 191 ? -15.357 2.044 -2.605 1.00 94.31 191 LEU A N 1
ATOM 1458 C CA . LEU A 1 191 ? -13.954 1.737 -2.865 1.00 94.31 191 LEU A CA 1
ATOM 1459 C C . LEU A 1 191 ? -13.085 1.994 -1.614 1.00 94.31 191 LEU A C 1
ATOM 1461 O O . LEU A 1 191 ? -12.336 2.967 -1.583 1.00 94.31 191 LEU A O 1
ATOM 1465 N N . PRO A 1 192 ? -13.193 1.166 -0.553 1.00 94.25 192 PRO A N 1
ATOM 1466 C CA . PRO A 1 192 ? -12.252 1.213 0.560 1.00 94.25 192 PRO A CA 1
ATOM 1467 C C . PRO A 1 192 ? -10.825 0.992 0.036 1.00 94.25 192 PRO A C 1
ATOM 1469 O O . PRO A 1 192 ? -10.639 0.075 -0.776 1.00 94.25 192 PRO A O 1
ATOM 1472 N N . PRO A 1 193 ? -9.841 1.785 0.493 1.00 86.56 193 PRO A N 1
ATOM 1473 C CA . PRO A 1 193 ? -8.488 1.793 -0.061 1.00 86.56 193 PRO A CA 1
ATOM 1474 C C . PRO A 1 193 ? -7.826 0.412 0.005 1.00 86.56 193 PRO A C 1
ATOM 1476 O O . PRO A 1 193 ? -8.051 -0.350 0.949 1.00 86.56 193 PRO A O 1
ATOM 1479 N N . THR A 1 194 ? -7.042 0.067 -1.016 1.00 87.50 194 THR A N 1
ATOM 1480 C CA . THR A 1 194 ? -6.181 -1.126 -1.024 1.00 87.50 194 THR A CA 1
ATOM 1481 C C . THR A 1 194 ? -4.892 -0.862 -0.248 1.00 87.50 194 THR A C 1
ATOM 1483 O O . THR A 1 194 ? -4.402 0.267 -0.201 1.00 87.50 194 THR A O 1
ATOM 1486 N N . ARG A 1 195 ? -4.342 -1.907 0.376 1.00 75.81 195 ARG A N 1
ATOM 1487 C CA . ARG A 1 195 ? -3.000 -1.908 0.970 1.00 75.81 195 ARG A CA 1
ATOM 1488 C C . ARG A 1 195 ? -1.940 -1.915 -0.122 1.00 75.81 195 ARG A C 1
ATOM 1490 O O . ARG A 1 195 ? -1.036 -1.090 -0.093 1.00 75.81 195 ARG A O 1
ATOM 1497 N N . ASN A 1 196 ? -2.074 -2.808 -1.104 1.00 75.06 196 ASN A N 1
ATOM 1498 C CA . ASN A 1 196 ? -1.166 -2.835 -2.246 1.00 75.06 196 ASN A CA 1
ATOM 1499 C C . ASN A 1 196 ? -1.644 -1.832 -3.307 1.00 75.06 196 ASN A C 1
ATOM 1501 O O . ASN A 1 196 ? -2.783 -1.905 -3.772 1.00 75.06 196 ASN A O 1
ATOM 1505 N N . ARG A 1 197 ? -0.778 -0.888 -3.696 1.00 77.94 197 ARG A N 1
ATOM 1506 C CA . ARG A 1 197 ? -1.065 0.120 -4.733 1.00 77.94 197 ARG A CA 1
ATOM 1507 C C . ARG A 1 197 ? -0.532 -0.250 -6.122 1.00 77.94 197 ARG A C 1
ATOM 1509 O O . ARG A 1 197 ? -0.726 0.515 -7.063 1.00 77.94 197 ARG A O 1
ATOM 1516 N N . GLN A 1 198 ? 0.120 -1.397 -6.259 1.00 76.56 198 GLN A N 1
ATOM 1517 C CA . GLN A 1 198 ? 0.752 -1.906 -7.476 1.00 76.56 198 GLN A CA 1
ATOM 1518 C C . GLN A 1 198 ? 0.252 -3.326 -7.792 1.00 76.56 198 GLN A C 1
ATOM 1520 O O . GLN A 1 198 ? 1.023 -4.276 -7.866 1.00 76.56 198 GLN A O 1
ATOM 1525 N N . TRP A 1 199 ? -1.059 -3.489 -7.974 1.00 85.81 199 TRP A N 1
ATOM 1526 C CA . TRP A 1 199 ? -1.681 -4.807 -8.183 1.00 85.81 199 TRP A CA 1
ATOM 1527 C C . TRP A 1 199 ? -2.422 -4.946 -9.519 1.00 85.81 199 TRP A C 1
ATOM 1529 O O . TRP A 1 199 ? -2.850 -6.035 -9.894 1.00 85.81 199 TRP A O 1
ATOM 1539 N N . VAL A 1 200 ? -2.567 -3.846 -10.259 1.00 88.75 200 VAL A N 1
ATOM 1540 C CA . VAL A 1 200 ? -3.182 -3.820 -11.586 1.00 88.75 200 VAL A CA 1
ATOM 1541 C C . VAL A 1 200 ? -2.109 -3.641 -12.649 1.00 88.75 200 VAL A C 1
ATOM 1543 O O . VAL A 1 200 ? -1.442 -2.608 -12.693 1.00 88.75 200 VAL A O 1
ATOM 1546 N N . ALA A 1 201 ? -1.989 -4.614 -13.549 1.00 86.31 201 ALA A N 1
ATOM 1547 C CA . ALA A 1 201 ? -1.129 -4.544 -14.719 1.00 86.31 201 ALA A CA 1
ATOM 1548 C C . ALA A 1 201 ? -1.841 -3.822 -15.867 1.00 86.31 201 ALA A C 1
ATOM 1550 O O . ALA A 1 201 ? -2.912 -4.235 -16.301 1.00 86.31 201 ALA A O 1
ATOM 1551 N N . TYR A 1 202 ? -1.230 -2.755 -16.375 1.00 85.69 202 TYR A N 1
ATOM 1552 C CA . TYR A 1 202 ? -1.652 -1.985 -17.540 1.00 85.69 202 TYR A CA 1
ATOM 1553 C C . TYR A 1 202 ? -0.775 -2.347 -18.736 1.00 85.69 202 TYR A C 1
ATOM 1555 O O . TYR A 1 202 ? 0.399 -1.982 -18.775 1.00 85.69 202 TYR A O 1
ATOM 1563 N N . THR A 1 203 ? -1.351 -3.016 -19.730 1.00 83.44 203 THR A N 1
ATOM 1564 C CA . THR A 1 203 ? -0.670 -3.440 -20.957 1.00 83.44 203 THR A CA 1
ATOM 1565 C C . THR A 1 203 ? -1.076 -2.538 -22.117 1.00 83.44 203 THR A C 1
ATOM 1567 O O . THR A 1 203 ? -2.262 -2.413 -22.432 1.00 83.44 203 THR A O 1
ATOM 1570 N N . SER A 1 204 ? -0.100 -1.901 -22.765 1.00 80.62 204 SER A N 1
ATOM 1571 C CA . SER A 1 204 ? -0.338 -1.069 -23.954 1.00 80.62 204 SER A CA 1
ATOM 1572 C C . SER A 1 204 ? -0.134 -1.848 -25.260 1.00 80.62 204 SER A C 1
ATOM 1574 O O . SER A 1 204 ? 0.437 -2.931 -25.268 1.00 80.62 204 SER A O 1
ATOM 1576 N N . THR A 1 205 ? -0.525 -1.266 -26.398 1.00 74.94 205 THR A N 1
ATOM 1577 C CA . THR A 1 205 ? -0.231 -1.806 -27.745 1.00 74.94 205 THR A CA 1
ATOM 1578 C C . THR A 1 205 ? 1.255 -1.903 -28.097 1.00 74.94 205 THR A C 1
ATOM 1580 O O . THR A 1 205 ? 1.580 -2.437 -29.153 1.00 74.94 205 THR A O 1
ATOM 1583 N N . ALA A 1 206 ? 2.141 -1.338 -27.278 1.00 69.81 206 ALA A N 1
ATOM 1584 C CA . ALA A 1 206 ? 3.586 -1.497 -27.413 1.00 69.81 206 ALA A CA 1
ATOM 1585 C C . ALA A 1 206 ? 4.131 -2.630 -26.520 1.00 69.81 206 ALA A C 1
ATOM 1587 O O . ALA A 1 206 ? 5.323 -2.644 -26.247 1.00 69.81 206 ALA A O 1
ATOM 1588 N N . ASP A 1 207 ? 3.253 -3.502 -26.008 1.00 68.56 207 ASP A N 1
ATOM 1589 C CA . ASP A 1 207 ? 3.544 -4.601 -25.074 1.00 68.56 207 ASP A CA 1
ATOM 1590 C C . ASP A 1 207 ? 4.206 -4.161 -23.754 1.00 68.56 207 ASP A C 1
ATOM 1592 O O . ASP A 1 207 ? 4.610 -4.977 -22.935 1.00 68.56 207 ASP A O 1
ATOM 1596 N N . THR A 1 208 ? 4.234 -2.853 -23.479 1.00 69.44 208 THR A N 1
ATOM 1597 C CA . THR A 1 208 ? 4.706 -2.314 -22.203 1.00 69.44 208 THR A CA 1
ATOM 1598 C C . THR A 1 208 ? 3.708 -2.647 -21.098 1.00 69.44 208 THR A C 1
ATOM 1600 O O . THR A 1 208 ? 2.538 -2.253 -21.206 1.00 69.44 208 THR A O 1
ATOM 1603 N N . VAL A 1 209 ? 4.180 -3.270 -20.022 1.00 72.25 209 VAL A N 1
ATOM 1604 C CA . VAL A 1 209 ? 3.409 -3.510 -18.797 1.00 72.25 209 VAL A CA 1
ATOM 1605 C C . VAL A 1 209 ? 3.802 -2.479 -17.740 1.00 72.25 209 VAL A C 1
ATOM 1607 O O . VAL A 1 209 ? 4.981 -2.203 -17.540 1.00 72.25 209 VAL A O 1
ATOM 1610 N N . ARG A 1 210 ? 2.814 -1.872 -17.079 1.00 73.56 210 ARG A N 1
ATOM 1611 C CA . ARG A 1 210 ? 3.017 -1.018 -15.898 1.00 73.56 210 ARG A CA 1
ATOM 1612 C C . ARG A 1 210 ? 2.099 -1.460 -14.775 1.00 73.56 210 ARG A C 1
ATOM 1614 O O . ARG A 1 210 ? 0.917 -1.665 -15.033 1.00 73.56 210 ARG A O 1
ATOM 1621 N N . LEU A 1 211 ? 2.608 -1.552 -13.554 1.00 74.81 211 LEU A N 1
ATOM 1622 C CA . LEU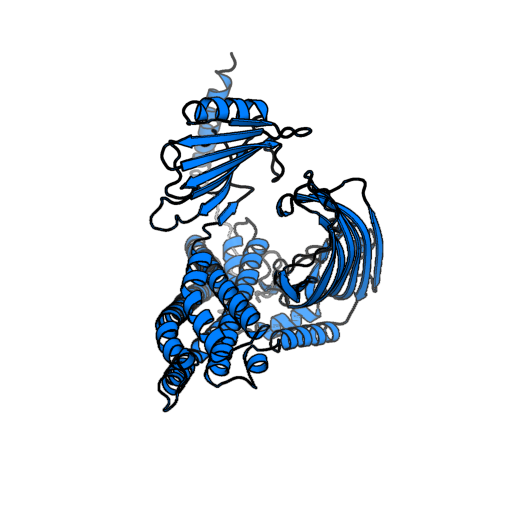 A 1 211 ? 1.784 -1.828 -12.380 1.00 74.81 211 LEU A CA 1
ATOM 1623 C C . LEU A 1 211 ? 1.193 -0.533 -11.807 1.00 74.81 211 LEU A C 1
ATOM 1625 O O . LEU A 1 211 ? 1.738 0.559 -11.977 1.00 74.81 211 LEU A O 1
ATOM 1629 N N . GLY A 1 212 ? 0.041 -0.640 -11.152 1.00 81.31 212 GLY A N 1
ATOM 1630 C CA . GLY A 1 212 ? -0.598 0.478 -10.468 1.00 81.31 212 GLY A CA 1
ATOM 1631 C C . GLY A 1 212 ? -1.864 0.078 -9.717 1.00 81.31 212 GLY A C 1
ATOM 1632 O O . GLY A 1 212 ? -2.126 -1.103 -9.495 1.00 81.31 212 GLY A O 1
ATOM 1633 N N . VAL A 1 213 ? -2.648 1.086 -9.333 1.00 87.31 213 VAL A N 1
ATOM 1634 C CA . VAL A 1 213 ? -3.958 0.923 -8.682 1.00 87.31 213 VAL A CA 1
ATOM 1635 C C . VAL A 1 213 ? -5.061 0.697 -9.708 1.00 87.31 213 VAL A C 1
ATOM 1637 O O . VAL A 1 213 ? -4.907 1.032 -10.885 1.00 87.31 213 VAL A O 1
ATOM 1640 N N . GLU A 1 214 ? -6.207 0.204 -9.258 1.00 92.25 214 GLU A N 1
ATOM 1641 C CA . GLU A 1 214 ? -7.455 0.215 -10.008 1.00 92.25 214 GLU A CA 1
ATOM 1642 C C . GLU A 1 214 ? -7.859 1.636 -10.428 1.00 92.25 214 GLU A C 1
ATOM 1644 O O . GLU A 1 214 ? -7.698 2.610 -9.692 1.00 92.25 214 GLU A O 1
ATOM 1649 N N . ARG A 1 215 ? -8.402 1.772 -11.641 1.00 89.75 215 ARG A N 1
ATOM 1650 C CA . ARG A 1 215 ? -8.891 3.052 -12.170 1.00 89.75 215 ARG A CA 1
ATOM 1651 C C . ARG A 1 215 ? -10.400 3.018 -12.331 1.00 89.75 215 ARG A C 1
ATOM 1653 O O . ARG A 1 215 ? -10.899 3.116 -13.443 1.00 89.75 215 ARG A O 1
ATOM 1660 N N . VAL A 1 216 ? -11.119 2.909 -11.219 1.00 91.75 216 VAL A N 1
ATOM 1661 C CA . VAL A 1 216 ? -12.554 3.233 -11.141 1.00 91.75 216 VAL A CA 1
ATOM 1662 C C . VAL A 1 216 ? -12.763 4.512 -10.332 1.00 91.75 216 VAL A C 1
ATOM 1664 O O . VAL A 1 216 ? -11.955 4.847 -9.470 1.00 91.75 216 VAL A O 1
ATOM 1667 N N . LEU A 1 217 ? -13.833 5.252 -10.615 1.00 90.25 217 LEU A N 1
ATOM 1668 C CA . LEU A 1 217 ? -14.154 6.541 -9.995 1.00 90.25 217 LEU A CA 1
ATOM 1669 C C . LEU A 1 217 ? -15.608 6.599 -9.467 1.00 90.25 217 LEU A C 1
ATOM 1671 O O . LEU A 1 217 ? -16.341 7.541 -9.805 1.00 90.25 217 LEU A O 1
ATOM 1675 N N . PRO A 1 218 ? -16.051 5.641 -8.626 1.00 91.81 218 PRO A N 1
ATOM 1676 C CA . PRO A 1 218 ? -17.373 5.704 -8.016 1.00 91.81 218 PRO A CA 1
ATOM 1677 C C . PRO A 1 218 ? -17.474 6.880 -7.018 1.00 91.81 218 PRO A C 1
ATOM 1679 O O . PRO A 1 218 ? -16.457 7.423 -6.579 1.00 91.81 218 PRO A O 1
ATOM 1682 N N . PRO A 1 219 ? -18.693 7.309 -6.641 1.00 90.69 219 PRO A N 1
ATOM 1683 C CA . PRO A 1 219 ? -18.892 8.173 -5.475 1.00 90.69 219 PRO A CA 1
ATOM 1684 C C . PRO A 1 219 ? -18.445 7.452 -4.202 1.00 90.69 219 PRO A C 1
ATOM 1686 O O . PRO A 1 219 ? -18.775 6.285 -4.074 1.00 90.69 219 PRO A O 1
ATOM 1689 N N . ASP A 1 220 ? -17.815 8.139 -3.246 1.00 91.31 220 ASP A N 1
ATOM 1690 C CA . ASP A 1 220 ? -17.178 7.529 -2.059 1.00 91.31 220 ASP A CA 1
ATOM 1691 C C . ASP A 1 220 ? -18.078 6.552 -1.275 1.00 91.31 220 ASP A C 1
ATOM 1693 O O . ASP A 1 220 ? -17.612 5.545 -0.737 1.00 91.31 220 ASP A O 1
ATOM 1697 N N . GLY A 1 221 ? -19.387 6.819 -1.239 1.00 92.44 221 GLY A N 1
ATOM 1698 C CA . GLY A 1 221 ? -20.369 5.962 -0.589 1.00 92.44 221 GLY A CA 1
ATOM 1699 C C . GLY A 1 221 ? -21.722 5.928 -1.294 1.00 92.44 221 GLY A C 1
ATOM 1700 O O . GLY A 1 221 ? -22.157 6.882 -1.943 1.00 92.44 221 GLY A O 1
ATOM 1701 N N . ALA A 1 222 ? -22.425 4.812 -1.120 1.00 93.31 222 ALA A N 1
ATOM 1702 C CA . ALA A 1 222 ? -23.786 4.591 -1.582 1.00 93.31 222 ALA A CA 1
ATOM 1703 C C . ALA A 1 222 ? -24.753 4.530 -0.384 1.00 93.31 222 ALA A C 1
ATOM 1705 O O . ALA A 1 222 ? -24.715 3.557 0.374 1.00 93.31 222 ALA A O 1
ATOM 1706 N N . PRO A 1 223 ? -25.651 5.521 -0.213 1.00 94.81 223 PRO A N 1
ATOM 1707 C CA . PRO A 1 223 ? -26.610 5.521 0.888 1.00 94.81 223 PRO A CA 1
ATOM 1708 C C . PRO A 1 223 ? -27.580 4.340 0.832 1.00 94.81 223 PRO A C 1
ATOM 1710 O O . PRO A 1 223 ? -28.196 4.087 -0.212 1.00 94.81 223 PRO A O 1
ATOM 1713 N N . ASN A 1 224 ? -27.779 3.669 1.971 1.00 93.25 224 ASN A N 1
ATOM 1714 C CA . ASN A 1 224 ? -28.785 2.621 2.130 1.00 93.25 224 ASN A CA 1
ATOM 1715 C C . ASN A 1 224 ? -29.416 2.634 3.532 1.00 93.25 224 ASN A C 1
ATOM 1717 O O . ASN A 1 224 ? -28.820 2.214 4.518 1.00 93.25 224 ASN A O 1
ATOM 1721 N N . ALA A 1 225 ? -30.689 3.026 3.598 1.00 88.81 225 ALA A N 1
ATOM 1722 C CA . ALA A 1 225 ? -31.443 3.118 4.849 1.00 88.81 225 ALA A CA 1
ATOM 1723 C C . ALA A 1 225 ? -31.634 1.772 5.580 1.00 88.81 225 ALA A C 1
ATOM 1725 O O . ALA A 1 225 ? -31.929 1.758 6.775 1.00 88.81 225 ALA A O 1
ATOM 1726 N N . SER A 1 226 ? -31.485 0.634 4.891 1.00 92.88 226 SER A N 1
ATOM 1727 C CA . SER A 1 226 ? -31.553 -0.693 5.513 1.00 92.88 226 SER A CA 1
ATOM 1728 C C . SER A 1 226 ? -30.358 -0.980 6.426 1.00 92.88 226 SER A C 1
ATOM 1730 O O . SER A 1 226 ? -30.484 -1.827 7.303 1.00 92.88 226 SER A O 1
ATOM 1732 N N . ILE A 1 227 ? -29.240 -0.254 6.297 1.00 93.19 227 ILE A N 1
ATOM 1733 C CA . ILE A 1 227 ? -28.053 -0.427 7.154 1.00 93.19 227 ILE A CA 1
ATOM 1734 C C . ILE A 1 227 ? -28.401 -0.265 8.639 1.00 93.19 227 ILE A C 1
ATOM 1736 O O . ILE A 1 227 ? -27.943 -1.052 9.461 1.00 93.19 227 ILE A O 1
ATOM 1740 N N . GLY A 1 228 ? -29.311 0.652 8.987 1.00 89.00 228 GLY A N 1
ATOM 1741 C CA . GLY A 1 228 ? -29.764 0.840 10.372 1.00 89.00 228 GLY A CA 1
ATOM 1742 C C . GLY A 1 228 ? -30.505 -0.360 10.988 1.00 89.00 228 GLY A C 1
ATOM 1743 O O . GLY A 1 228 ? -30.899 -0.300 12.149 1.00 89.00 228 GLY A O 1
ATOM 1744 N N . GLN A 1 229 ? -30.742 -1.434 10.224 1.00 92.12 229 GLN A N 1
ATOM 1745 C CA . GLN A 1 229 ? -31.328 -2.693 10.700 1.00 92.12 229 GLN A CA 1
ATOM 1746 C C . GLN A 1 229 ? -30.271 -3.777 10.973 1.00 92.12 229 GLN A C 1
ATOM 1748 O O . GLN A 1 229 ? -30.620 -4.861 11.446 1.00 92.12 229 GLN A O 1
ATOM 1753 N N . MET A 1 230 ? -28.992 -3.521 10.685 1.00 92.50 230 MET A N 1
ATOM 1754 C CA . MET A 1 230 ? -27.897 -4.417 11.057 1.00 92.50 230 MET A CA 1
ATOM 1755 C C . MET A 1 230 ? -27.727 -4.446 12.591 1.00 92.50 230 MET A C 1
ATOM 1757 O O . MET A 1 230 ? -28.006 -3.450 13.256 1.00 92.50 230 MET A O 1
ATOM 1761 N N . PRO A 1 231 ? -27.361 -5.600 13.187 1.00 93.81 231 PRO A N 1
ATOM 1762 C CA . PRO A 1 231 ? -27.013 -6.874 12.551 1.00 93.81 231 PRO A CA 1
ATOM 1763 C C . PRO A 1 231 ? -28.213 -7.828 12.333 1.00 93.81 231 PRO A C 1
ATOM 1765 O O . PRO A 1 231 ? -28.035 -9.041 12.169 1.00 93.81 231 PRO A O 1
ATOM 1768 N N . GLY A 1 232 ? -29.446 -7.312 12.387 1.00 93.25 232 GLY A N 1
ATOM 1769 C CA . GLY A 1 232 ? -30.686 -8.085 12.257 1.00 93.25 232 GLY A CA 1
ATOM 1770 C C . GLY A 1 232 ? -31.068 -8.475 10.825 1.00 93.25 232 GLY A C 1
ATOM 1771 O O . GLY A 1 232 ? -32.074 -9.156 10.641 1.00 93.25 232 GLY A O 1
ATOM 1772 N N . LEU A 1 233 ? -30.296 -8.056 9.821 1.00 94.06 233 LEU A N 1
ATOM 1773 C CA . LEU A 1 233 ? -30.518 -8.401 8.419 1.00 94.06 233 LEU A CA 1
ATOM 1774 C C . LEU A 1 233 ? -29.783 -9.683 8.032 1.00 94.06 233 LEU A C 1
ATOM 1776 O O . LEU A 1 233 ? -28.581 -9.800 8.239 1.00 94.06 233 LEU A O 1
ATOM 1780 N N . ASP A 1 234 ? -30.493 -10.611 7.389 1.00 97.25 234 ASP A N 1
ATOM 1781 C CA . ASP A 1 234 ? -29.862 -11.796 6.796 1.00 97.25 234 ASP A CA 1
ATOM 1782 C C . ASP A 1 234 ? -29.168 -11.471 5.469 1.00 97.25 234 ASP A C 1
ATOM 1784 O O . ASP A 1 234 ? -28.181 -12.109 5.114 1.00 97.25 234 ASP A O 1
ATOM 1788 N N . ASN A 1 235 ? -29.691 -10.492 4.723 1.00 96.94 235 ASN A N 1
ATOM 1789 C CA . ASN A 1 235 ? -29.138 -10.055 3.445 1.00 96.94 235 ASN A CA 1
ATOM 1790 C C . ASN A 1 235 ? -29.261 -8.536 3.292 1.00 96.94 235 ASN A C 1
ATOM 1792 O O . ASN A 1 235 ? -30.260 -7.940 3.703 1.00 96.94 235 ASN A O 1
ATOM 1796 N N . LEU A 1 236 ? -28.273 -7.935 2.640 1.00 96.69 236 LEU A N 1
ATOM 1797 C CA . LEU A 1 236 ? -28.219 -6.523 2.295 1.00 96.69 236 LEU A CA 1
ATOM 1798 C C . LEU A 1 236 ? -27.758 -6.400 0.839 1.00 96.69 236 LEU A C 1
ATOM 1800 O O . LEU A 1 236 ? -26.650 -6.802 0.503 1.00 96.69 236 LEU A O 1
ATOM 1804 N N . SER A 1 237 ? -28.589 -5.837 -0.032 1.00 97.31 237 SER A N 1
ATOM 1805 C CA . SER A 1 237 ? -28.245 -5.657 -1.444 1.00 97.31 237 SER A CA 1
ATOM 1806 C C . SER A 1 237 ? -28.835 -4.372 -1.994 1.00 97.31 237 SER A C 1
ATOM 1808 O O . SER A 1 237 ? -29.968 -4.025 -1.653 1.00 97.31 237 SER A O 1
ATOM 1810 N N . ASP A 1 238 ? -28.113 -3.711 -2.887 1.00 97.56 238 ASP A N 1
ATOM 1811 C CA . ASP A 1 238 ? -28.617 -2.559 -3.631 1.00 97.56 238 ASP A CA 1
ATOM 1812 C C . ASP A 1 238 ? -27.848 -2.398 -4.949 1.00 97.56 238 ASP A C 1
ATOM 1814 O O . ASP A 1 238 ? -26.831 -3.047 -5.203 1.00 97.56 238 ASP A O 1
ATOM 1818 N N . THR A 1 239 ? -28.349 -1.531 -5.819 1.00 97.25 239 THR A N 1
ATOM 1819 C CA . THR A 1 239 ? -27.691 -1.135 -7.060 1.00 97.25 239 THR A CA 1
ATOM 1820 C C . THR A 1 239 ? -27.953 0.343 -7.312 1.00 97.25 239 THR A C 1
ATOM 1822 O O . THR A 1 239 ? -29.097 0.774 -7.469 1.00 97.25 239 THR A O 1
ATOM 1825 N N . LYS A 1 240 ? -26.882 1.135 -7.361 1.00 94.94 240 LYS A N 1
ATOM 1826 C CA . LYS A 1 240 ? -26.907 2.575 -7.616 1.00 94.94 240 LYS A CA 1
ATOM 1827 C C . LYS A 1 240 ? -26.191 2.885 -8.919 1.00 94.94 240 LYS A C 1
ATOM 1829 O O . LYS A 1 240 ? -25.019 2.574 -9.083 1.00 94.94 240 LYS A O 1
ATOM 1834 N N . THR A 1 241 ? -26.882 3.557 -9.827 1.00 93.75 241 THR A N 1
ATOM 1835 C CA . THR A 1 241 ? -26.255 4.157 -11.007 1.00 93.75 241 THR A CA 1
ATOM 1836 C C . THR A 1 241 ? -25.756 5.557 -10.673 1.00 93.75 241 THR A C 1
ATOM 1838 O O . THR A 1 241 ? -26.479 6.323 -10.032 1.00 93.75 241 THR A O 1
ATOM 1841 N N . TYR A 1 242 ? -24.584 5.924 -11.171 1.00 90.69 242 TYR A N 1
ATOM 1842 C CA . TYR A 1 242 ? -24.030 7.272 -11.086 1.00 90.69 242 TYR A CA 1
ATOM 1843 C C . TYR A 1 242 ? -23.578 7.742 -12.470 1.00 90.69 242 TYR A C 1
ATOM 1845 O O . TYR A 1 242 ? -23.339 6.950 -13.379 1.00 90.69 242 TYR A O 1
ATOM 1853 N N . GLY A 1 243 ? -23.515 9.054 -12.667 1.00 82.94 243 GLY A N 1
ATOM 1854 C CA . GLY A 1 243 ? -23.116 9.634 -13.942 1.00 82.94 243 GLY A CA 1
ATOM 1855 C C . GLY A 1 243 ? -22.993 11.149 -13.883 1.00 82.94 243 GLY A C 1
ATOM 1856 O O . GLY A 1 243 ? -23.593 11.807 -13.032 1.00 82.94 243 GLY A O 1
ATOM 1857 N N . ASN A 1 244 ? -22.198 11.686 -14.804 1.00 60.66 244 ASN A N 1
ATOM 1858 C CA . ASN A 1 244 ? -21.790 13.085 -14.861 1.00 60.66 244 ASN A CA 1
ATOM 1859 C C . ASN A 1 244 ? -22.923 14.124 -14.755 1.00 60.66 244 ASN A C 1
ATOM 1861 O O . ASN A 1 244 ? -23.646 14.399 -15.718 1.00 60.66 244 ASN A O 1
ATOM 1865 N N . ARG A 1 245 ? -22.940 14.845 -13.630 1.00 52.53 245 ARG A N 1
ATOM 1866 C CA . ARG A 1 245 ? -23.066 16.313 -13.652 1.00 52.53 245 ARG A CA 1
ATOM 1867 C C . ARG A 1 245 ? -21.719 17.032 -13.506 1.00 52.53 245 ARG A C 1
ATOM 1869 O O . ARG A 1 245 ? -21.663 18.219 -13.803 1.00 52.53 245 ARG A O 1
ATOM 1876 N N . GLU A 1 246 ? -20.654 16.331 -13.123 1.00 52.44 246 GLU A N 1
ATOM 1877 C CA . GLU A 1 246 ? -19.346 16.921 -12.830 1.00 52.44 246 GLU A CA 1
ATOM 1878 C C . GLU A 1 246 ? -18.255 16.135 -13.560 1.00 52.44 246 GLU A C 1
ATOM 1880 O O . GLU A 1 246 ? -17.997 14.976 -13.253 1.00 52.44 246 GLU A O 1
ATOM 1885 N N . SER A 1 247 ? -17.641 16.754 -14.567 1.00 57.53 247 SER A N 1
ATOM 1886 C CA . SER A 1 247 ? -16.404 16.241 -15.150 1.00 57.53 247 SER A CA 1
ATOM 1887 C C . SER A 1 247 ? -15.287 16.365 -14.110 1.00 57.53 247 SER A C 1
ATOM 1889 O O . SER A 1 247 ? -15.063 17.458 -13.589 1.00 57.53 247 SER A O 1
ATOM 1891 N N . ARG A 1 248 ? -14.575 15.273 -13.809 1.00 60.19 248 ARG A N 1
ATOM 1892 C CA . ARG A 1 248 ? -13.432 15.302 -12.883 1.00 60.19 248 ARG A CA 1
ATOM 1893 C C . ARG A 1 248 ? -12.163 15.610 -13.677 1.00 60.19 248 ARG A C 1
ATOM 1895 O O . ARG A 1 248 ? -11.746 14.818 -14.521 1.00 60.19 248 ARG A O 1
ATOM 1902 N N . ALA A 1 249 ? -11.566 16.778 -13.450 1.00 53.91 249 ALA A N 1
ATOM 1903 C CA . ALA A 1 249 ? -10.238 17.084 -13.972 1.00 53.91 249 ALA A CA 1
ATOM 1904 C C . ALA A 1 249 ? -9.199 16.390 -13.086 1.00 53.91 249 ALA A C 1
ATOM 1906 O O . ALA A 1 249 ? -9.128 16.671 -11.895 1.00 53.91 249 ALA A O 1
ATOM 1907 N N . TYR A 1 250 ? -8.415 15.477 -13.657 1.00 53.75 250 TYR A N 1
ATOM 1908 C CA . TYR A 1 250 ? -7.366 14.778 -12.924 1.00 53.75 250 TYR A CA 1
ATOM 1909 C C . TYR A 1 250 ? -6.014 15.409 -13.246 1.00 53.75 250 TYR A C 1
ATOM 1911 O O . TYR A 1 250 ? -5.491 15.240 -14.354 1.00 53.75 250 TYR A O 1
ATOM 1919 N N . GLU A 1 251 ? -5.470 16.163 -12.290 1.00 46.34 251 GLU A N 1
ATOM 1920 C CA . GLU A 1 251 ? -4.267 16.985 -12.474 1.00 46.34 251 GLU A CA 1
ATOM 1921 C C . GLU A 1 251 ? -3.054 16.146 -12.879 1.00 46.34 251 GLU A C 1
ATOM 1923 O O . GLU A 1 251 ? -2.400 16.474 -13.866 1.00 46.34 251 GLU A O 1
ATOM 1928 N N . ALA A 1 252 ? -2.850 14.987 -12.245 1.00 47.12 252 ALA A N 1
ATOM 1929 C CA . ALA A 1 252 ? -1.711 14.113 -12.534 1.00 47.12 252 ALA A CA 1
ATOM 1930 C C . ALA A 1 252 ? -1.710 13.518 -13.955 1.00 47.12 252 ALA A C 1
ATOM 1932 O O . ALA A 1 252 ? -0.671 13.093 -14.444 1.00 47.12 252 ALA A O 1
ATOM 1933 N N . THR A 1 253 ? -2.854 13.497 -14.653 1.00 54.50 253 THR A N 1
ATOM 1934 C CA . THR A 1 253 ? -2.908 13.022 -16.053 1.00 54.50 253 THR A CA 1
ATOM 1935 C C . THR A 1 253 ? -3.196 14.127 -17.056 1.00 54.50 253 THR A C 1
ATOM 1937 O O . THR A 1 253 ? -3.172 13.867 -18.256 1.00 54.50 253 THR A O 1
ATOM 1940 N N . SER A 1 254 ? -3.496 15.347 -16.594 1.00 66.81 254 SER A N 1
ATOM 1941 C CA . SER A 1 254 ? -4.014 16.425 -17.442 1.00 66.81 254 SER A CA 1
ATOM 1942 C C . SER A 1 254 ? -5.215 15.989 -18.298 1.00 66.81 254 SER A C 1
ATOM 1944 O O . SER A 1 254 ? -5.365 16.428 -19.436 1.00 66.81 254 SER A O 1
ATOM 1946 N N . ARG A 1 255 ? -6.083 15.113 -17.772 1.00 77.56 255 ARG A N 1
ATOM 1947 C CA . ARG A 1 255 ? -7.273 14.592 -18.468 1.00 77.56 255 ARG A CA 1
ATOM 1948 C C . ARG A 1 255 ? -8.541 14.968 -17.718 1.00 77.56 255 ARG A C 1
ATOM 1950 O O . ARG A 1 255 ? -8.586 14.950 -16.490 1.00 77.56 255 ARG A O 1
ATOM 1957 N N . ILE A 1 256 ? -9.579 15.300 -18.473 1.00 83.19 256 ILE A N 1
ATOM 1958 C CA . ILE A 1 256 ? -10.929 15.539 -17.976 1.00 83.19 256 ILE A CA 1
ATOM 1959 C C . ILE A 1 256 ? -11.713 14.251 -18.182 1.00 83.19 256 ILE A C 1
ATOM 1961 O O . ILE A 1 256 ? -12.035 13.905 -19.318 1.00 83.19 256 ILE A O 1
ATOM 1965 N N . TRP A 1 257 ? -12.003 13.552 -17.090 1.00 84.25 257 TRP A N 1
ATOM 1966 C CA . TRP A 1 257 ? -12.740 12.297 -17.105 1.00 84.25 257 TRP A CA 1
ATOM 1967 C C . TRP A 1 257 ? -14.243 12.542 -17.016 1.00 84.25 257 TRP A C 1
ATOM 1969 O O . TRP A 1 257 ? -14.739 13.373 -16.249 1.00 84.25 257 TRP A O 1
ATOM 1979 N N . ASN A 1 258 ? -14.968 11.777 -17.816 1.00 89.12 258 ASN A N 1
ATOM 1980 C CA . ASN A 1 258 ? -16.406 11.689 -17.861 1.00 89.12 258 ASN A CA 1
ATOM 1981 C C . ASN A 1 258 ? -16.802 10.242 -17.603 1.00 89.12 258 ASN A C 1
ATOM 1983 O O . ASN A 1 258 ? -16.611 9.375 -18.458 1.00 89.12 258 ASN A O 1
ATOM 1987 N N . VAL A 1 259 ? -17.348 10.005 -16.416 1.00 90.69 259 VAL A N 1
ATOM 1988 C CA . VAL A 1 259 ? -17.621 8.663 -15.915 1.00 90.69 259 VAL A CA 1
ATOM 1989 C C . VAL A 1 259 ? -19.115 8.513 -15.699 1.00 90.69 259 VAL A C 1
ATOM 1991 O O . VAL A 1 259 ? -19.803 9.393 -15.171 1.00 90.69 259 VAL A O 1
ATOM 1994 N N . LYS A 1 260 ? -19.637 7.376 -16.131 1.00 93.69 260 LYS A N 1
ATOM 1995 C CA . LYS A 1 260 ? -20.962 6.905 -15.748 1.00 93.69 260 LYS A CA 1
ATOM 1996 C C . LYS A 1 260 ? -20.825 5.435 -15.408 1.00 93.69 260 LYS A C 1
ATOM 1998 O O . LYS A 1 260 ? -20.105 4.707 -16.080 1.00 93.69 260 LYS A O 1
ATOM 2003 N N . GLY A 1 261 ? -21.510 5.002 -14.372 1.00 95.44 261 GLY A N 1
ATOM 2004 C CA . GLY A 1 261 ? -21.317 3.661 -13.880 1.00 95.44 261 GLY A CA 1
ATOM 2005 C C . GLY A 1 261 ? -22.432 3.187 -12.984 1.00 95.44 261 GLY A C 1
ATOM 2006 O O . GLY A 1 261 ? -23.447 3.857 -12.776 1.00 95.44 261 GLY A O 1
ATOM 2007 N N . THR A 1 262 ? -22.234 1.983 -12.481 1.00 97.06 262 THR A N 1
ATOM 2008 C CA . THR A 1 262 ? -23.112 1.323 -11.534 1.00 97.06 262 THR A CA 1
ATOM 2009 C C . THR A 1 262 ? -22.265 0.754 -10.415 1.00 97.06 262 THR A C 1
ATOM 2011 O O . THR A 1 262 ? -21.309 0.028 -10.667 1.00 97.06 262 THR A O 1
ATOM 2014 N N . PHE A 1 263 ? -22.643 1.065 -9.182 1.00 97.69 263 PHE A N 1
ATOM 2015 C CA . PHE A 1 263 ? -22.175 0.371 -7.998 1.00 97.69 263 PHE A CA 1
ATOM 2016 C C . PHE A 1 263 ? -23.284 -0.562 -7.523 1.00 97.69 263 PHE A C 1
ATOM 2018 O O . PHE A 1 263 ? -24.407 -0.123 -7.267 1.00 97.69 263 PHE A O 1
ATOM 2025 N N . SER A 1 264 ? -22.989 -1.848 -7.420 1.00 98.12 264 SER A N 1
ATOM 2026 C CA . SER A 1 264 ? -23.913 -2.854 -6.903 1.00 98.12 264 SER A CA 1
ATOM 2027 C C . SER A 1 264 ? -23.241 -3.657 -5.811 1.00 98.12 264 SER A C 1
ATOM 2029 O O . SER A 1 264 ? -22.032 -3.855 -5.851 1.00 98.12 264 SER A O 1
ATOM 2031 N N . TYR A 1 265 ? -24.012 -4.118 -4.836 1.00 98.44 265 TYR A N 1
ATOM 2032 C CA . TYR A 1 265 ? -23.491 -5.011 -3.813 1.00 98.44 265 TYR A CA 1
ATOM 2033 C C . TYR A 1 265 ? -24.553 -5.992 -3.347 1.00 98.44 265 TYR A C 1
ATOM 2035 O O . TYR A 1 265 ? -25.756 -5.730 -3.431 1.00 98.44 265 TYR A O 1
ATOM 2043 N N . THR A 1 266 ? -24.106 -7.140 -2.856 1.00 98.31 266 THR A N 1
ATOM 2044 C CA . THR A 1 266 ? -24.947 -8.149 -2.212 1.00 98.31 266 THR A CA 1
ATOM 2045 C C . THR A 1 266 ? -24.155 -8.817 -1.102 1.00 98.31 266 THR A C 1
ATOM 2047 O O . THR A 1 266 ? -23.223 -9.560 -1.385 1.00 98.31 266 THR A O 1
ATOM 2050 N N . TYR A 1 267 ? -24.561 -8.575 0.141 1.00 98.44 267 TYR A N 1
ATOM 2051 C CA . TYR A 1 267 ? -24.017 -9.170 1.354 1.00 98.44 267 TYR A CA 1
ATOM 2052 C C . TYR A 1 267 ? -25.037 -10.106 1.994 1.00 98.44 267 TYR A C 1
ATOM 2054 O O . TYR A 1 267 ? -26.224 -9.788 2.075 1.00 98.44 267 TYR A O 1
ATOM 2062 N N . ARG A 1 268 ? -24.560 -11.244 2.487 1.00 98.31 268 ARG A N 1
ATOM 2063 C CA . ARG A 1 268 ? -25.311 -12.250 3.234 1.00 98.31 268 ARG A CA 1
ATOM 2064 C C . ARG A 1 268 ? -24.632 -12.478 4.576 1.00 98.31 268 ARG A C 1
ATOM 2066 O O . ARG A 1 268 ? -23.411 -12.588 4.643 1.00 98.31 268 ARG A O 1
ATOM 2073 N N . LYS A 1 269 ? -25.429 -12.611 5.629 1.00 98.38 269 LYS A N 1
ATOM 2074 C CA . LYS A 1 269 ? -24.967 -13.003 6.959 1.00 98.38 269 LYS A CA 1
ATOM 2075 C C . LYS A 1 269 ? -24.440 -14.443 6.956 1.00 98.38 269 LYS A C 1
ATOM 2077 O O . LYS A 1 269 ? -25.098 -15.345 6.428 1.00 98.38 269 LYS A O 1
ATOM 2082 N N . ILE A 1 270 ? -23.277 -14.660 7.559 1.00 98.38 270 ILE A N 1
ATOM 2083 C CA . ILE A 1 270 ? -22.610 -15.968 7.654 1.00 98.38 270 ILE A CA 1
ATOM 2084 C C . ILE A 1 270 ? -22.308 -16.334 9.107 1.00 98.38 270 ILE A C 1
ATOM 2086 O O . ILE A 1 270 ? -22.368 -15.489 10.001 1.00 98.38 270 ILE A O 1
ATOM 2090 N N . GLY A 1 271 ? -22.044 -17.619 9.349 1.00 97.19 271 GLY A N 1
ATOM 2091 C CA . GLY A 1 271 ? -21.603 -18.100 10.660 1.00 97.19 271 GLY A CA 1
ATOM 2092 C C . GLY A 1 271 ? -20.108 -17.860 10.888 1.00 97.19 271 GLY A C 1
ATOM 2093 O O . GLY A 1 271 ? -19.358 -17.729 9.926 1.00 97.19 271 GLY A O 1
ATOM 2094 N N . HIS A 1 272 ? -19.681 -17.872 12.154 1.00 96.69 272 HIS A N 1
ATOM 2095 C CA . HIS A 1 272 ? -18.275 -17.712 12.553 1.00 96.69 272 HIS A CA 1
ATOM 2096 C C . HIS A 1 272 ? -17.329 -18.669 11.807 1.00 96.69 272 HIS A C 1
ATOM 2098 O O . HIS A 1 272 ? -16.381 -18.212 11.183 1.00 96.69 272 HIS A O 1
ATOM 2104 N N . GLY A 1 273 ? -17.631 -19.975 11.784 1.00 97.00 273 GLY A N 1
ATOM 2105 C CA . GLY A 1 273 ? -16.785 -20.960 11.096 1.00 97.00 273 GLY A CA 1
ATOM 2106 C C . GLY A 1 273 ? -16.637 -20.700 9.592 1.00 97.00 273 GLY A C 1
ATOM 2107 O O . GLY A 1 273 ? -15.532 -20.735 9.078 1.00 97.00 273 GLY A O 1
ATOM 2108 N N . GLU A 1 274 ? -17.728 -20.340 8.901 1.00 97.12 274 GLU A N 1
ATOM 2109 C CA . GLU A 1 274 ? -17.681 -19.980 7.471 1.00 97.12 274 GLU A CA 1
ATOM 2110 C C . GLU A 1 274 ? -16.827 -18.723 7.231 1.00 97.12 274 GLU A C 1
ATOM 2112 O O . GLU A 1 274 ? -16.133 -18.638 6.221 1.00 97.12 274 GLU A O 1
ATOM 2117 N N . ALA A 1 275 ? -16.866 -17.753 8.152 1.00 96.56 275 ALA A N 1
ATOM 2118 C CA . ALA A 1 275 ? -16.045 -16.550 8.065 1.00 96.56 275 ALA A CA 1
ATOM 2119 C C . ALA A 1 275 ? -14.558 -16.864 8.276 1.00 96.56 275 ALA A C 1
ATOM 2121 O O . ALA A 1 275 ? -13.737 -16.422 7.476 1.00 96.56 275 ALA A O 1
ATOM 2122 N N . MET A 1 276 ? -14.222 -17.632 9.317 1.00 95.88 276 MET A N 1
ATOM 2123 C CA . MET A 1 276 ? -12.833 -17.966 9.642 1.00 95.88 276 MET A CA 1
ATOM 2124 C C . MET A 1 276 ? -12.199 -18.859 8.575 1.00 95.88 276 MET A C 1
ATOM 2126 O O . MET A 1 276 ? -11.122 -18.523 8.107 1.00 95.88 276 MET A O 1
ATOM 2130 N N . ASP A 1 277 ? -12.899 -19.889 8.082 1.00 96.06 277 ASP A N 1
ATOM 2131 C CA . ASP A 1 277 ? -12.395 -20.749 6.998 1.00 96.06 277 ASP A CA 1
ATOM 2132 C C . ASP A 1 277 ? -12.019 -19.929 5.747 1.00 96.06 277 ASP A C 1
ATOM 2134 O O . ASP A 1 277 ? -11.018 -20.191 5.080 1.00 96.06 277 ASP A O 1
ATOM 2138 N N . ALA A 1 278 ? -12.825 -18.918 5.410 1.00 93.50 278 ALA A N 1
ATOM 2139 C CA . ALA A 1 278 ? -12.567 -18.072 4.252 1.00 93.50 278 ALA A CA 1
ATOM 2140 C C . ALA A 1 278 ? -11.432 -17.064 4.482 1.00 93.50 278 ALA A C 1
ATOM 2142 O O . ALA A 1 278 ? -10.674 -16.779 3.554 1.00 93.50 278 ALA A O 1
ATOM 2143 N N . ILE A 1 279 ? -11.322 -16.533 5.701 1.00 93.25 279 ILE A N 1
ATOM 2144 C CA . ILE A 1 279 ? -10.241 -15.634 6.115 1.00 93.25 279 ILE A CA 1
ATOM 2145 C C . ILE A 1 279 ? -8.909 -16.380 6.145 1.00 93.25 279 ILE A C 1
ATOM 2147 O O . ILE A 1 279 ? -7.933 -15.870 5.601 1.00 93.25 279 ILE A O 1
ATOM 2151 N N . ASP A 1 280 ? -8.878 -17.583 6.715 1.00 91.00 280 ASP A N 1
ATOM 2152 C CA . ASP A 1 280 ? -7.688 -18.430 6.764 1.00 91.00 280 ASP A CA 1
ATOM 2153 C C . ASP A 1 280 ? -7.246 -18.814 5.354 1.00 91.00 280 ASP A C 1
ATOM 2155 O O . ASP A 1 280 ? -6.073 -18.664 5.032 1.00 91.00 280 ASP A O 1
ATOM 2159 N N . ARG A 1 281 ? -8.184 -19.164 4.463 1.00 93.69 281 ARG A N 1
ATOM 2160 C CA . ARG A 1 281 ? -7.880 -19.375 3.040 1.00 93.69 281 ARG A CA 1
ATOM 2161 C C . ARG A 1 281 ? -7.216 -18.150 2.402 1.00 93.69 281 ARG A C 1
ATOM 2163 O O . ARG A 1 281 ? -6.192 -18.301 1.755 1.00 93.69 281 ARG A O 1
ATOM 2170 N N . ILE A 1 282 ? -7.768 -16.945 2.578 1.00 90.44 282 ILE A N 1
ATOM 2171 C CA . ILE A 1 282 ? -7.184 -15.712 2.009 1.00 90.44 282 ILE A CA 1
ATOM 2172 C C . ILE A 1 282 ? -5.819 -15.402 2.631 1.00 90.44 282 ILE A C 1
ATOM 2174 O O . ILE A 1 282 ? -4.917 -14.890 1.968 1.00 90.44 282 ILE A O 1
ATOM 2178 N N . ARG A 1 283 ? -5.661 -15.673 3.925 1.00 83.69 283 ARG A N 1
ATOM 2179 C CA . ARG A 1 283 ? -4.390 -15.514 4.626 1.00 83.69 283 ARG A CA 1
ATOM 2180 C C . ARG A 1 283 ? -3.341 -16.471 4.060 1.00 83.69 283 ARG A C 1
ATOM 2182 O O . ARG A 1 283 ? -2.233 -16.022 3.801 1.00 83.69 283 ARG A O 1
ATOM 2189 N N . GLU A 1 284 ? -3.692 -17.734 3.836 1.00 83.00 284 GLU A N 1
ATOM 2190 C CA . GLU A 1 284 ? -2.834 -18.739 3.198 1.00 83.00 284 GLU A CA 1
ATOM 2191 C C . GLU A 1 284 ? -2.523 -18.371 1.741 1.00 83.00 284 GLU A C 1
ATOM 2193 O O . GLU A 1 284 ? -1.359 -18.338 1.372 1.00 83.00 284 GLU A O 1
ATOM 2198 N N . GLU A 1 285 ? -3.515 -17.973 0.938 1.00 80.25 285 GLU A N 1
ATOM 2199 C CA . GLU A 1 285 ? -3.318 -17.513 -0.449 1.00 80.25 285 GLU A CA 1
ATOM 2200 C C . GLU A 1 285 ? -2.389 -16.284 -0.526 1.00 80.25 285 GLU A C 1
ATOM 2202 O O . GLU A 1 285 ? -1.597 -16.160 -1.457 1.00 80.25 285 GLU A O 1
ATOM 2207 N N . ASN A 1 286 ? -2.441 -15.382 0.462 1.00 71.56 286 ASN A N 1
ATOM 2208 C CA . ASN A 1 286 ? -1.509 -14.256 0.556 1.00 71.56 286 ASN A CA 1
ATOM 2209 C C . ASN A 1 286 ? -0.087 -14.671 0.950 1.00 71.56 286 ASN A C 1
ATOM 2211 O O . ASN A 1 286 ? 0.854 -13.988 0.553 1.00 71.56 286 ASN A O 1
ATOM 2215 N N . LEU A 1 287 ? 0.068 -15.754 1.716 1.00 66.25 287 LEU A N 1
ATOM 2216 C CA . LEU A 1 287 ? 1.372 -16.352 2.021 1.00 66.25 287 LEU A CA 1
ATOM 2217 C C . LEU A 1 287 ? 1.926 -17.137 0.820 1.00 66.25 287 LEU A C 1
ATOM 2219 O O . LEU A 1 287 ? 3.134 -17.158 0.619 1.00 66.25 287 LEU A O 1
ATOM 2223 N N . ASP A 1 288 ? 1.043 -17.730 0.014 1.00 61.41 288 ASP A N 1
ATOM 2224 C CA . ASP A 1 288 ? 1.357 -18.565 -1.151 1.00 61.41 288 ASP A CA 1
ATOM 2225 C C . ASP A 1 288 ? 1.411 -17.777 -2.480 1.00 61.41 288 ASP A C 1
ATOM 2227 O O . ASP A 1 288 ? 1.409 -18.384 -3.558 1.00 61.41 288 ASP A O 1
ATOM 2231 N N . ARG A 1 289 ? 1.442 -16.433 -2.447 1.00 66.19 289 ARG A N 1
ATOM 2232 C CA . ARG A 1 289 ? 1.606 -15.610 -3.663 1.00 66.19 289 ARG A CA 1
ATOM 2233 C C . ARG A 1 289 ? 2.827 -16.065 -4.460 1.00 66.19 289 ARG A C 1
ATOM 2235 O O . ARG A 1 289 ? 3.805 -16.518 -3.873 1.00 66.19 289 ARG A O 1
ATOM 2242 N N . GLU A 1 290 ? 2.758 -15.944 -5.792 1.00 63.19 290 GLU A N 1
ATOM 2243 C CA . GLU A 1 290 ? 3.832 -16.376 -6.698 1.00 63.19 290 GLU A CA 1
ATOM 2244 C C . GLU A 1 290 ? 5.184 -15.817 -6.245 1.00 63.19 290 GLU A C 1
ATOM 2246 O O . GLU A 1 290 ? 5.489 -14.642 -6.437 1.00 63.19 290 GLU A O 1
ATOM 2251 N N . LEU A 1 291 ? 5.979 -16.691 -5.629 1.00 81.88 291 LEU A N 1
ATOM 2252 C CA . LEU A 1 291 ? 7.339 -16.400 -5.217 1.00 81.88 291 LEU A CA 1
ATOM 2253 C C . LEU A 1 291 ? 8.176 -16.116 -6.465 1.00 81.88 291 LEU A C 1
ATOM 2255 O O . LEU A 1 291 ? 8.065 -16.821 -7.478 1.00 81.88 291 LEU A O 1
ATOM 2259 N N . TYR A 1 292 ? 9.066 -15.134 -6.386 1.00 86.56 292 TYR A N 1
ATOM 2260 C CA . TYR A 1 292 ? 10.073 -14.891 -7.408 1.00 86.56 292 TYR A CA 1
ATOM 2261 C C . TYR A 1 292 ? 10.863 -16.174 -7.685 1.00 86.56 292 TYR A C 1
ATOM 2263 O O . TYR A 1 292 ? 11.202 -16.442 -8.841 1.00 86.56 292 TYR A O 1
ATOM 2271 N N . GLU A 1 293 ? 11.133 -17.001 -6.665 1.00 88.38 293 GLU A N 1
ATOM 2272 C CA . GLU A 1 293 ? 11.779 -18.306 -6.837 1.00 88.38 293 GLU A CA 1
ATOM 2273 C C . GLU A 1 293 ? 11.038 -19.188 -7.859 1.00 88.38 293 GLU A C 1
ATOM 2275 O O . GLU A 1 293 ? 11.674 -19.814 -8.716 1.00 88.38 293 GLU A O 1
ATOM 2280 N N . ALA A 1 294 ? 9.701 -19.203 -7.824 1.00 84.31 294 ALA A N 1
ATOM 2281 C CA . ALA A 1 294 ? 8.887 -19.975 -8.758 1.00 84.31 294 ALA A CA 1
ATOM 2282 C C . ALA A 1 294 ? 9.000 -19.432 -10.192 1.00 84.31 294 ALA A C 1
ATOM 2284 O O . ALA A 1 294 ? 9.146 -20.217 -11.134 1.00 84.31 294 ALA A O 1
ATOM 2285 N N . LEU A 1 295 ? 9.012 -18.104 -10.359 1.00 81.56 295 LEU A N 1
ATOM 2286 C CA . LEU A 1 295 ? 9.215 -17.446 -11.658 1.00 81.56 295 LEU A CA 1
ATOM 2287 C C . LEU A 1 295 ? 10.611 -17.729 -12.233 1.00 81.56 295 LEU A C 1
ATOM 2289 O O . LEU A 1 295 ? 10.775 -17.907 -13.441 1.00 81.56 295 LEU A O 1
ATOM 2293 N N . ALA A 1 296 ? 11.623 -17.826 -11.370 1.00 89.31 296 ALA A N 1
ATOM 2294 C CA . ALA A 1 296 ? 13.009 -18.040 -11.763 1.00 89.31 296 ALA A CA 1
ATOM 2295 C C . ALA A 1 296 ? 13.417 -19.522 -11.879 1.00 89.31 296 ALA A C 1
ATOM 2297 O O . ALA A 1 296 ? 14.571 -19.799 -12.212 1.00 89.31 296 ALA A O 1
ATOM 2298 N N . GLN A 1 297 ? 12.522 -20.489 -11.632 1.00 91.50 297 GLN A N 1
ATOM 2299 C CA . GLN A 1 297 ? 12.878 -21.912 -11.472 1.00 91.50 297 GLN A CA 1
ATOM 2300 C C . GLN A 1 297 ? 13.685 -22.513 -12.643 1.00 91.50 297 GLN A C 1
ATOM 2302 O O . GLN A 1 297 ? 14.559 -23.362 -12.426 1.00 91.50 297 GLN A O 1
ATOM 2307 N N . ASP A 1 298 ? 13.421 -22.044 -13.867 1.00 91.00 298 ASP A N 1
ATOM 2308 C CA . ASP A 1 298 ? 14.048 -22.505 -15.113 1.00 91.00 298 ASP A CA 1
ATOM 2309 C C . ASP A 1 298 ? 15.230 -21.621 -15.566 1.00 91.00 298 ASP A C 1
ATOM 2311 O O . ASP A 1 298 ? 15.860 -21.886 -16.596 1.00 91.00 298 ASP A O 1
ATOM 2315 N N . LEU A 1 299 ? 15.563 -20.580 -14.798 1.00 94.06 299 LEU A N 1
ATOM 2316 C CA . LEU A 1 299 ? 16.647 -19.645 -15.088 1.00 94.06 299 LEU A CA 1
ATOM 2317 C C . LEU A 1 299 ? 18.000 -20.125 -14.526 1.00 94.06 299 LEU A C 1
ATOM 2319 O O . LEU A 1 299 ? 18.071 -21.027 -13.679 1.00 94.06 299 LEU A O 1
ATOM 2323 N N . PRO A 1 300 ? 19.127 -19.544 -14.993 1.00 95.06 300 PRO A N 1
ATOM 2324 C CA . PRO A 1 300 ? 20.446 -19.834 -14.443 1.00 95.06 300 PRO A CA 1
ATOM 2325 C C . PRO A 1 300 ? 20.520 -19.668 -12.923 1.00 95.06 300 PRO A C 1
ATOM 2327 O O . PRO A 1 300 ? 19.818 -18.852 -12.340 1.00 95.06 300 PRO A O 1
ATOM 2330 N N . ARG A 1 301 ? 21.439 -20.395 -12.272 1.00 96.69 301 ARG A N 1
ATOM 2331 C CA . ARG A 1 301 ? 21.555 -20.383 -10.805 1.00 96.69 301 ARG A CA 1
ATOM 2332 C C . ARG A 1 301 ? 21.587 -18.973 -10.189 1.00 96.69 301 ARG A C 1
ATOM 2334 O O . ARG A 1 301 ? 20.807 -18.795 -9.268 1.00 96.69 301 ARG A O 1
ATOM 2341 N N . PRO A 1 302 ? 22.382 -17.995 -10.674 1.00 95.62 302 PRO A N 1
ATOM 2342 C CA . PRO A 1 302 ? 22.353 -16.644 -10.117 1.00 95.62 302 PRO A CA 1
ATOM 2343 C C . PRO A 1 302 ? 20.943 -16.054 -10.031 1.00 95.62 302 PRO A C 1
ATOM 2345 O O . PRO A 1 302 ? 20.586 -15.597 -8.963 1.00 95.62 302 PRO A O 1
ATOM 2348 N N . TRP A 1 303 ? 20.119 -16.185 -11.079 1.00 96.38 303 TRP A N 1
ATOM 2349 C CA . TRP A 1 303 ? 18.727 -15.716 -11.075 1.00 96.38 303 TRP A CA 1
ATOM 2350 C C . TRP A 1 303 ? 17.879 -16.341 -9.979 1.00 96.38 303 TRP A C 1
ATOM 2352 O O . TRP A 1 303 ? 17.142 -15.633 -9.309 1.00 96.38 303 TRP A O 1
ATOM 2362 N N . ARG A 1 304 ? 17.985 -17.658 -9.784 1.00 95.62 304 ARG A N 1
ATOM 2363 C CA . ARG A 1 304 ? 17.226 -18.349 -8.732 1.00 95.62 304 ARG A CA 1
ATOM 2364 C C . ARG A 1 304 ? 17.611 -17.853 -7.346 1.00 95.62 304 ARG A C 1
ATOM 2366 O O . ARG A 1 304 ? 16.744 -17.619 -6.523 1.00 95.62 304 ARG A O 1
ATOM 2373 N N . GLU A 1 305 ? 18.902 -17.651 -7.103 1.00 97.00 305 GLU A N 1
ATOM 2374 C CA . GLU A 1 305 ? 19.378 -17.139 -5.814 1.00 97.00 305 GLU A CA 1
ATOM 2375 C C . GLU A 1 305 ? 18.994 -15.656 -5.630 1.00 97.00 305 GLU A C 1
ATOM 2377 O O . GLU A 1 305 ? 18.660 -15.245 -4.524 1.00 97.00 305 GLU A O 1
ATOM 2382 N N . THR A 1 306 ? 18.979 -14.852 -6.703 1.00 96.62 306 THR A N 1
ATOM 2383 C CA . THR A 1 306 ? 18.475 -13.467 -6.671 1.00 96.62 306 THR A CA 1
ATOM 2384 C C . THR A 1 306 ? 16.990 -13.427 -6.357 1.00 96.62 306 THR A C 1
ATOM 2386 O O . THR A 1 306 ? 16.551 -12.597 -5.570 1.00 96.62 306 THR A O 1
ATOM 2389 N N . ALA A 1 307 ? 16.228 -14.335 -6.958 1.00 92.94 307 ALA A N 1
ATOM 2390 C CA . ALA A 1 307 ? 14.802 -14.463 -6.749 1.00 92.94 307 ALA A CA 1
ATOM 2391 C C . ALA A 1 307 ? 14.472 -14.836 -5.296 1.00 92.94 307 ALA A C 1
ATOM 2393 O O . ALA A 1 307 ? 13.640 -14.177 -4.691 1.00 92.94 307 ALA A O 1
ATOM 2394 N N . VAL A 1 308 ? 15.221 -15.768 -4.693 1.00 94.88 308 VAL A N 1
ATOM 2395 C CA . VAL A 1 308 ? 15.108 -16.083 -3.255 1.00 94.88 308 VAL A CA 1
ATOM 2396 C C . VAL A 1 308 ? 15.388 -14.851 -2.381 1.00 94.88 308 VAL A C 1
ATOM 2398 O O . VAL A 1 308 ? 14.692 -14.611 -1.399 1.00 94.88 308 VAL A O 1
ATOM 2401 N N . VAL A 1 309 ? 16.382 -14.024 -2.730 1.00 96.12 309 VAL A N 1
ATOM 2402 C CA . VAL A 1 309 ? 16.603 -12.742 -2.029 1.00 96.12 309 VAL A CA 1
ATOM 2403 C C . VAL A 1 309 ? 15.418 -11.787 -2.224 1.00 96.12 309 VAL A C 1
ATOM 2405 O O . VAL A 1 309 ? 15.037 -11.105 -1.274 1.00 96.12 309 VAL A O 1
ATOM 2408 N N . GLY A 1 310 ? 14.826 -11.752 -3.420 1.00 94.38 310 GLY A N 1
ATOM 2409 C CA . GLY A 1 310 ? 13.598 -11.010 -3.715 1.00 94.38 310 GLY A CA 1
ATOM 2410 C C . GLY A 1 310 ? 12.416 -11.451 -2.850 1.00 94.38 310 GLY A C 1
ATOM 2411 O O . GLY A 1 310 ? 11.728 -10.601 -2.293 1.00 94.38 310 GLY A O 1
ATOM 2412 N N . ASP A 1 311 ? 12.233 -12.757 -2.652 1.00 91.31 311 ASP A N 1
ATOM 2413 C CA . ASP A 1 311 ? 11.181 -13.307 -1.788 1.00 91.31 311 ASP A CA 1
ATOM 2414 C C . ASP A 1 311 ? 11.351 -12.863 -0.331 1.00 91.31 311 ASP A C 1
ATOM 2416 O O . ASP A 1 311 ? 10.401 -12.392 0.292 1.00 91.31 311 ASP A O 1
ATOM 2420 N N . HIS A 1 312 ? 12.579 -12.899 0.192 1.00 94.44 312 HIS A N 1
ATOM 2421 C CA . HIS A 1 312 ? 12.865 -12.398 1.539 1.00 94.44 312 HIS A CA 1
ATOM 2422 C C . HIS A 1 312 ? 12.648 -10.883 1.677 1.00 94.44 312 HIS A C 1
ATOM 2424 O O . HIS A 1 312 ? 12.156 -10.410 2.703 1.00 94.44 312 HIS A O 1
ATOM 2430 N N . LEU A 1 313 ? 13.011 -10.101 0.655 1.00 94.50 313 LEU A N 1
ATOM 2431 C CA . LEU A 1 313 ? 12.734 -8.663 0.620 1.00 94.50 313 LEU A CA 1
ATOM 2432 C C . LEU A 1 313 ? 11.223 -8.385 0.632 1.00 94.50 313 LEU A C 1
ATOM 2434 O O . LEU A 1 313 ? 10.769 -7.539 1.403 1.00 94.50 313 LEU A O 1
ATOM 2438 N N . GLN A 1 314 ? 10.451 -9.119 -0.172 1.00 89.06 314 GLN A N 1
ATOM 2439 C CA . GLN A 1 314 ? 8.991 -9.029 -0.213 1.00 89.06 314 GLN A CA 1
ATOM 2440 C C . GLN A 1 314 ? 8.377 -9.395 1.145 1.00 89.06 314 GLN A C 1
ATOM 2442 O O . GLN A 1 314 ? 7.581 -8.625 1.680 1.00 89.06 314 GLN A O 1
ATOM 2447 N N . GLY A 1 315 ? 8.816 -10.500 1.759 1.00 89.44 315 GLY A N 1
ATOM 2448 C CA . GLY A 1 315 ? 8.354 -10.923 3.082 1.00 89.44 315 GLY A CA 1
ATOM 2449 C C . GLY A 1 315 ? 8.627 -9.884 4.176 1.00 89.44 315 GLY A C 1
ATOM 2450 O O . GLY A 1 315 ? 7.763 -9.629 5.019 1.00 89.44 315 GLY A O 1
ATOM 2451 N N . LEU A 1 316 ? 9.789 -9.218 4.142 1.00 92.38 316 LEU A N 1
ATOM 2452 C CA . LEU A 1 316 ? 10.090 -8.106 5.051 1.00 92.38 316 LEU A CA 1
ATOM 2453 C C . LEU A 1 316 ? 9.183 -6.900 4.819 1.00 92.38 316 LEU A C 1
ATOM 2455 O O . LEU A 1 316 ? 8.682 -6.329 5.793 1.00 92.38 316 LEU A O 1
ATOM 2459 N N . ALA A 1 317 ? 8.972 -6.511 3.560 1.00 88.44 317 ALA A N 1
ATOM 2460 C CA . ALA A 1 317 ? 8.102 -5.391 3.224 1.00 88.44 317 ALA A CA 1
ATOM 2461 C C . ALA A 1 317 ? 6.663 -5.659 3.695 1.00 88.44 317 ALA A C 1
ATOM 2463 O O . ALA A 1 317 ? 6.091 -4.826 4.402 1.00 88.44 317 ALA A O 1
ATOM 2464 N N . ASP A 1 318 ? 6.127 -6.850 3.415 1.00 83.69 318 ASP A N 1
ATOM 2465 C CA . ASP A 1 318 ? 4.773 -7.262 3.797 1.00 83.69 318 ASP A CA 1
ATOM 2466 C C . ASP A 1 318 ? 4.587 -7.311 5.317 1.00 83.69 318 ASP A C 1
ATOM 2468 O O . ASP A 1 318 ? 3.618 -6.758 5.851 1.00 83.69 318 ASP A O 1
ATOM 2472 N N . ALA A 1 319 ? 5.533 -7.916 6.040 1.00 88.25 319 ALA A N 1
ATOM 2473 C CA . ALA A 1 319 ? 5.493 -7.963 7.497 1.00 88.25 319 ALA A CA 1
ATOM 2474 C C . ALA A 1 319 ? 5.591 -6.558 8.121 1.00 88.25 319 ALA A C 1
ATOM 2476 O O . ALA A 1 319 ? 4.876 -6.254 9.080 1.00 88.25 319 ALA A O 1
ATOM 2477 N N . SER A 1 320 ? 6.405 -5.670 7.542 1.00 89.31 320 SER A N 1
ATOM 2478 C CA . SER A 1 320 ? 6.506 -4.274 7.987 1.00 89.31 320 SER A CA 1
ATOM 2479 C C . SER A 1 320 ? 5.196 -3.518 7.758 1.00 89.31 320 SER A C 1
ATOM 2481 O O . SER A 1 320 ? 4.697 -2.875 8.680 1.00 89.31 320 SER A O 1
ATOM 2483 N N . VAL A 1 321 ? 4.585 -3.642 6.572 1.00 82.44 321 VAL A N 1
ATOM 2484 C CA . VAL A 1 321 ? 3.277 -3.031 6.258 1.00 82.44 321 VAL A CA 1
ATOM 2485 C C . VAL A 1 321 ? 2.193 -3.531 7.214 1.00 82.44 321 VAL A C 1
ATOM 2487 O O . VAL A 1 321 ? 1.365 -2.749 7.686 1.00 82.44 321 VAL A O 1
ATOM 2490 N N . GLN A 1 322 ? 2.199 -4.824 7.545 1.00 82.88 322 GLN A N 1
ATOM 2491 C CA . GLN A 1 322 ? 1.258 -5.385 8.509 1.00 82.88 322 GLN A CA 1
ATOM 2492 C C . GLN A 1 322 ? 1.446 -4.791 9.910 1.00 82.88 322 GLN A C 1
ATOM 2494 O O . GLN A 1 322 ? 0.460 -4.394 10.534 1.00 82.88 322 GLN A O 1
ATOM 2499 N N . ALA A 1 323 ? 2.688 -4.709 10.398 1.00 86.50 323 ALA A N 1
ATOM 2500 C CA . ALA A 1 323 ? 2.995 -4.087 11.684 1.00 86.50 323 ALA A CA 1
ATOM 2501 C C . ALA A 1 323 ? 2.525 -2.619 11.718 1.00 86.50 323 ALA A C 1
ATOM 2503 O O . ALA A 1 323 ? 1.886 -2.192 12.680 1.00 86.50 323 ALA A O 1
ATOM 2504 N N . GLY A 1 324 ? 2.756 -1.884 10.631 1.00 84.75 324 GLY A N 1
ATOM 2505 C CA . GLY A 1 324 ? 2.281 -0.517 10.425 1.00 84.75 324 GLY A CA 1
ATOM 2506 C C . GLY A 1 324 ? 0.785 -0.338 10.530 1.00 84.75 324 GLY A C 1
ATOM 2507 O O . GLY A 1 324 ? 0.297 0.415 11.366 1.00 84.75 324 GLY A O 1
ATOM 2508 N N . SER A 1 325 ? 0.046 -1.115 9.735 1.00 77.00 325 SER A N 1
ATOM 2509 C CA . SER A 1 325 ? -1.417 -1.073 9.726 1.00 77.00 325 SER A CA 1
ATOM 2510 C C . SER A 1 325 ? -2.012 -1.337 11.112 1.00 77.00 325 SER A C 1
ATOM 2512 O O . SER A 1 325 ? -3.081 -0.812 11.427 1.00 77.00 325 SER A O 1
ATOM 2514 N N . ILE A 1 326 ? -1.347 -2.150 11.939 1.00 81.50 326 ILE A N 1
ATOM 2515 C CA . ILE A 1 326 ? -1.762 -2.380 13.323 1.00 81.50 326 ILE A CA 1
ATOM 2516 C C . ILE A 1 326 ? -1.510 -1.131 14.177 1.00 81.50 326 ILE A C 1
ATOM 2518 O O . ILE A 1 326 ? -2.411 -0.738 14.918 1.00 81.50 326 ILE A O 1
ATOM 2522 N N . LEU A 1 327 ? -0.336 -0.495 14.067 1.00 82.25 327 LEU A N 1
ATOM 2523 C CA . LEU A 1 327 ? 0.009 0.732 14.803 1.00 82.25 327 LEU A CA 1
ATOM 2524 C C . LEU A 1 327 ? -0.908 1.911 14.446 1.00 82.25 327 LEU A C 1
ATOM 2526 O O . LEU A 1 327 ? -1.431 2.554 15.355 1.00 82.25 327 LEU A O 1
ATOM 2530 N N . ASP A 1 328 ? -1.205 2.130 13.167 1.00 76.88 328 ASP A N 1
ATOM 2531 C CA . ASP A 1 328 ? -2.165 3.157 12.728 1.00 76.88 328 ASP A CA 1
ATOM 2532 C C . ASP A 1 328 ? -3.567 2.903 13.309 1.00 76.88 328 ASP A C 1
ATOM 2534 O O . ASP A 1 328 ? -4.308 3.809 13.719 1.00 76.88 328 ASP A O 1
ATOM 2538 N N . GLY A 1 329 ? -3.926 1.622 13.399 1.00 69.44 329 GLY A N 1
ATOM 2539 C CA . GLY A 1 329 ? -5.139 1.164 14.052 1.00 69.44 329 GLY A CA 1
ATOM 2540 C C . GLY A 1 329 ? -5.185 1.459 15.547 1.00 69.44 329 GLY A C 1
ATOM 2541 O O . GLY A 1 329 ? -6.249 1.813 16.069 1.00 69.44 329 GLY A O 1
ATOM 2542 N N . VAL A 1 330 ? -4.040 1.352 16.228 1.00 74.81 330 VAL A N 1
ATOM 2543 C CA . VAL A 1 330 ? -3.890 1.709 17.645 1.00 74.81 330 VAL A CA 1
ATOM 2544 C C . VAL A 1 330 ? -4.136 3.199 17.863 1.00 74.81 330 VAL A C 1
ATOM 2546 O O . VAL A 1 330 ? -4.837 3.571 18.808 1.00 74.81 330 VAL A O 1
ATOM 2549 N N . ASP A 1 331 ? -3.629 4.054 16.981 1.00 71.38 331 ASP A N 1
ATOM 2550 C CA . ASP A 1 331 ? -3.810 5.505 17.080 1.00 71.38 331 ASP A CA 1
ATOM 2551 C C . ASP A 1 331 ? -5.283 5.886 16.939 1.00 71.38 331 ASP A C 1
ATOM 2553 O O . ASP A 1 331 ? -5.832 6.610 17.775 1.00 71.38 331 ASP A O 1
ATOM 2557 N N . SER A 1 332 ? -5.960 5.275 15.969 1.00 67.44 332 SER A N 1
ATOM 2558 C CA . SER A 1 332 ? -7.401 5.437 15.766 1.00 67.44 332 SER A CA 1
ATOM 2559 C C . SER A 1 332 ? -8.228 4.929 16.961 1.00 67.44 332 SER A C 1
ATOM 2561 O O . SER A 1 332 ? -9.240 5.531 17.324 1.00 67.44 332 SER A O 1
ATOM 2563 N N . ALA A 1 333 ? -7.797 3.836 17.602 1.00 65.50 333 ALA A N 1
ATOM 2564 C CA . ALA A 1 333 ? -8.487 3.211 18.735 1.00 65.50 333 ALA A CA 1
ATOM 2565 C C . ALA A 1 333 ? -8.284 3.934 20.076 1.00 65.50 333 ALA A C 1
ATOM 2567 O O . ALA A 1 333 ? -9.172 3.938 20.935 1.00 65.50 333 ALA A O 1
ATOM 2568 N N . SER A 1 334 ? -7.085 4.473 20.305 1.00 66.69 334 SER A N 1
ATOM 2569 C CA . SER A 1 334 ? -6.644 4.966 21.616 1.00 66.69 334 SER A CA 1
ATOM 2570 C C . SER A 1 334 ? -7.374 6.243 22.053 1.00 66.69 334 SER A C 1
ATOM 2572 O O . SER A 1 334 ? -7.617 6.437 23.249 1.00 66.69 334 SER A O 1
ATOM 2574 N N . GLY A 1 335 ? -7.823 7.069 21.102 1.00 68.19 335 GLY A N 1
ATOM 2575 C CA . GLY A 1 335 ? -8.554 8.313 21.360 1.00 68.19 335 GLY A CA 1
ATOM 2576 C C . GLY A 1 335 ? -7.725 9.369 22.111 1.00 68.19 335 GLY A C 1
ATOM 2577 O O . GLY A 1 335 ? -6.543 9.189 22.384 1.00 68.19 335 GLY A O 1
ATOM 2578 N N . SER A 1 336 ? -8.343 10.495 22.484 1.00 70.00 336 SER A N 1
ATOM 2579 C CA . SER A 1 336 ? -7.670 11.638 23.144 1.00 70.00 336 SER A CA 1
ATOM 2580 C C . SER A 1 336 ? -7.885 11.717 24.668 1.00 70.00 336 SER A C 1
ATOM 2582 O O . SER A 1 336 ? -7.687 12.761 25.292 1.00 70.00 336 SER A O 1
ATOM 2584 N N . GLY A 1 337 ? -8.327 10.618 25.289 1.00 65.50 337 GLY A N 1
ATOM 2585 C CA . GLY A 1 337 ? -8.661 10.555 26.715 1.00 65.50 337 GLY A CA 1
ATOM 2586 C C . GLY A 1 337 ? -7.473 10.240 27.640 1.00 65.50 337 GLY A C 1
ATOM 2587 O O . GLY A 1 337 ? -6.436 9.764 27.192 1.00 65.50 337 GLY A O 1
ATOM 2588 N N . PRO A 1 338 ? -7.620 10.422 28.966 1.00 57.12 338 PRO A N 1
ATOM 2589 C CA . PRO A 1 338 ? -6.581 10.080 29.947 1.00 57.12 338 PRO A CA 1
ATOM 2590 C C . PRO A 1 338 ? -6.261 8.572 30.029 1.00 57.12 338 PRO A C 1
ATOM 2592 O O . PRO A 1 338 ? -5.221 8.211 30.574 1.00 57.12 338 PRO A O 1
ATOM 2595 N N . SER A 1 339 ? -7.123 7.697 29.493 1.00 65.62 339 SER A N 1
ATOM 2596 C CA . SER A 1 339 ? -6.880 6.254 29.330 1.00 65.62 339 SER A CA 1
ATOM 2597 C C . SER A 1 339 ? -6.137 5.893 28.032 1.00 65.62 339 SER A C 1
ATOM 2599 O O . SER A 1 339 ? -5.687 4.755 27.901 1.00 65.62 339 SER A O 1
ATOM 2601 N N . SER A 1 340 ? -5.957 6.849 27.110 1.00 74.69 340 SER A N 1
ATOM 2602 C CA . SER A 1 340 ? -5.367 6.635 25.779 1.00 74.69 340 SER A CA 1
ATOM 2603 C C . SER A 1 340 ? -3.981 5.977 25.814 1.00 74.69 340 SER A C 1
ATOM 2605 O O . SER A 1 340 ? -3.816 4.951 25.152 1.00 74.69 340 SER A O 1
ATOM 2607 N N . PRO A 1 341 ? -3.018 6.419 26.656 1.00 68.94 341 PRO A N 1
ATOM 2608 C CA . PRO A 1 341 ? -1.696 5.795 26.693 1.00 68.94 341 PRO A CA 1
ATOM 2609 C C . PRO A 1 341 ? -1.761 4.321 27.103 1.00 68.94 341 PRO A C 1
ATOM 2611 O O . PRO A 1 341 ? -1.154 3.470 26.463 1.00 68.94 341 PRO A O 1
ATOM 2614 N N . LYS A 1 342 ? -2.544 3.991 28.139 1.00 73.81 342 LYS A N 1
ATOM 2615 C CA . LYS A 1 342 ? -2.711 2.607 28.610 1.00 73.81 342 LYS A CA 1
ATOM 2616 C C . LYS A 1 342 ? -3.342 1.727 27.530 1.00 73.81 342 LYS A C 1
ATOM 2618 O O . LYS A 1 342 ? -2.870 0.619 27.298 1.00 73.81 342 LYS A O 1
ATOM 2623 N N . ARG A 1 343 ? -4.373 2.238 26.853 1.00 75.06 343 ARG A N 1
ATOM 2624 C CA . ARG A 1 343 ? -5.039 1.532 25.756 1.00 75.06 343 ARG A CA 1
ATOM 2625 C C . ARG A 1 343 ? -4.087 1.301 24.584 1.00 75.06 343 ARG A C 1
ATOM 2627 O O . ARG A 1 343 ? -4.082 0.201 24.047 1.00 75.06 343 ARG A O 1
ATOM 2634 N N . ALA A 1 344 ? -3.248 2.280 24.244 1.00 75.56 344 ALA A N 1
ATOM 2635 C CA . ALA A 1 344 ? -2.213 2.121 23.228 1.00 75.56 344 ALA A CA 1
ATOM 2636 C C . ALA A 1 344 ? -1.198 1.027 23.605 1.00 75.56 344 ALA A C 1
ATOM 2638 O O . ALA A 1 344 ? -0.913 0.160 22.788 1.00 75.56 344 ALA A O 1
ATOM 2639 N N . VAL A 1 345 ? -0.727 0.983 24.862 1.00 79.69 345 VAL A N 1
ATOM 2640 C CA . VAL A 1 345 ? 0.148 -0.111 25.338 1.00 79.69 345 VAL A CA 1
ATOM 2641 C C . VAL A 1 345 ? -0.510 -1.467 25.165 1.00 79.69 345 VAL A C 1
ATOM 2643 O O . VAL A 1 345 ? 0.121 -2.378 24.647 1.00 79.69 345 VAL A O 1
ATOM 2646 N N . GLU A 1 346 ? -1.750 -1.622 25.621 1.00 78.06 346 GLU A N 1
ATOM 2647 C CA . GLU A 1 346 ? -2.460 -2.899 25.531 1.00 78.06 346 GLU A CA 1
ATOM 2648 C C . GLU A 1 346 ? -2.624 -3.328 24.071 1.00 78.06 346 GLU A C 1
ATOM 2650 O O . GLU A 1 346 ? -2.279 -4.454 23.722 1.00 78.06 346 GLU A O 1
ATOM 2655 N N . LEU A 1 347 ? -3.051 -2.401 23.214 1.00 78.88 347 LEU A N 1
ATOM 2656 C CA . LEU A 1 347 ? -3.252 -2.623 21.787 1.00 78.88 347 LEU A CA 1
ATOM 2657 C C . LEU A 1 347 ? -1.975 -2.962 21.021 1.00 78.88 347 LEU A C 1
ATOM 2659 O O . LEU A 1 347 ? -2.040 -3.731 20.070 1.00 78.88 347 LEU A O 1
ATOM 2663 N N . THR A 1 348 ? -0.829 -2.401 21.399 1.00 81.25 348 THR A N 1
ATOM 2664 C CA . THR A 1 348 ? 0.444 -2.696 20.731 1.00 81.25 348 THR A CA 1
ATOM 2665 C C . THR A 1 348 ? 1.107 -3.941 21.324 1.00 81.25 348 THR A C 1
ATOM 2667 O O . THR A 1 348 ? 1.563 -4.818 20.598 1.00 81.25 348 THR A O 1
ATOM 2670 N N . ALA A 1 349 ? 1.166 -4.055 22.652 1.00 83.44 349 ALA A N 1
ATOM 2671 C CA . ALA A 1 349 ? 1.982 -5.059 23.336 1.00 83.44 349 ALA A CA 1
ATOM 2672 C C . ALA A 1 349 ? 1.316 -6.432 23.480 1.00 83.44 349 ALA A C 1
ATOM 2674 O O . ALA A 1 349 ? 2.025 -7.443 23.565 1.00 83.44 349 ALA A O 1
ATOM 2675 N N . LEU A 1 350 ? -0.020 -6.464 23.546 1.00 80.88 350 LEU A N 1
ATOM 2676 C CA . LEU A 1 350 ? -0.811 -7.690 23.687 1.00 80.88 350 LEU A CA 1
ATOM 2677 C C . LEU A 1 350 ? -1.383 -8.183 22.359 1.00 80.88 350 LEU A C 1
ATOM 2679 O O . LEU A 1 350 ? -2.098 -9.182 22.353 1.00 80.88 350 LEU A O 1
ATOM 2683 N N . ASN A 1 351 ? -1.095 -7.502 21.249 1.00 83.50 351 ASN A N 1
ATOM 2684 C CA . ASN A 1 351 ? -1.624 -7.903 19.961 1.00 83.50 351 ASN A CA 1
ATOM 2685 C C . ASN A 1 351 ? -0.805 -9.055 19.360 1.00 83.50 351 ASN A C 1
ATOM 2687 O O . ASN A 1 351 ? 0.375 -8.869 19.046 1.00 83.50 351 ASN A O 1
ATOM 2691 N N . PRO A 1 352 ? -1.419 -10.231 19.173 1.00 83.62 352 PRO A N 1
ATOM 2692 C CA . PRO A 1 352 ? -0.725 -11.388 18.632 1.00 83.62 352 PRO A CA 1
ATOM 2693 C C . PRO A 1 352 ? -0.356 -11.230 17.158 1.00 83.62 352 PRO A C 1
ATOM 2695 O O . PRO A 1 352 ? 0.704 -11.690 16.757 1.00 83.62 352 PRO A O 1
ATOM 2698 N N . GLU A 1 353 ? -1.162 -10.521 16.364 1.00 83.19 353 GLU A N 1
ATOM 2699 C CA . GLU A 1 353 ? -0.868 -10.263 14.949 1.00 83.19 353 GLU A CA 1
ATOM 2700 C C . GLU A 1 353 ? 0.338 -9.325 14.801 1.00 83.19 353 GLU A C 1
ATOM 2702 O O . GLU A 1 353 ? 1.114 -9.463 13.858 1.00 83.19 353 GLU A O 1
ATOM 2707 N N . PHE A 1 354 ? 0.534 -8.404 15.755 1.00 87.38 354 PHE A N 1
ATOM 2708 C CA . PHE A 1 354 ? 1.721 -7.547 15.787 1.00 87.38 354 PHE A CA 1
ATOM 2709 C C . PHE A 1 354 ? 2.979 -8.363 16.098 1.00 87.38 354 PHE A C 1
ATOM 2711 O O . PHE A 1 354 ? 3.996 -8.206 15.427 1.00 87.38 354 PHE A O 1
ATOM 2718 N N . GLN A 1 355 ? 2.903 -9.279 17.072 1.00 88.50 355 GLN A N 1
ATOM 2719 C CA . GLN A 1 355 ? 4.010 -10.196 17.354 1.00 88.50 355 GLN A CA 1
ATOM 2720 C C . GLN A 1 355 ? 4.277 -11.128 16.169 1.00 88.50 355 GLN A C 1
ATOM 2722 O O . GLN A 1 355 ? 5.429 -11.322 15.812 1.00 88.50 355 GLN A O 1
ATOM 2727 N N . GLU A 1 356 ? 3.238 -11.658 15.527 1.00 8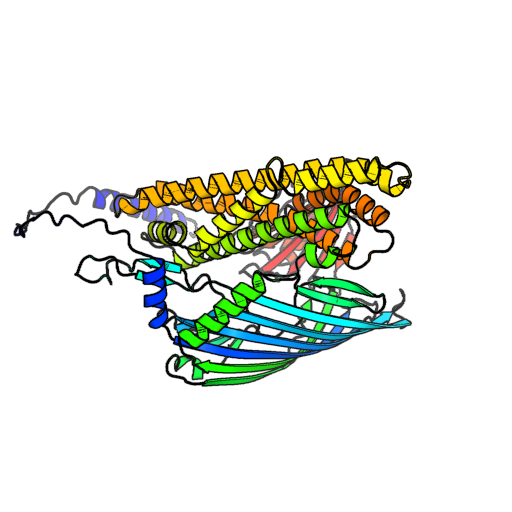7.81 356 GLU A N 1
ATOM 2728 C CA . GLU A 1 356 ? 3.376 -12.512 14.347 1.00 87.81 356 GLU A CA 1
ATOM 2729 C C . GLU A 1 356 ? 4.049 -11.772 13.182 1.00 87.81 356 GLU A C 1
ATOM 2731 O O . GLU A 1 356 ? 4.859 -12.356 12.465 1.00 87.81 356 GLU A O 1
ATOM 2736 N N . ALA A 1 357 ? 3.743 -10.485 12.985 1.00 89.44 357 ALA A N 1
ATOM 2737 C CA . ALA A 1 357 ? 4.430 -9.655 12.000 1.00 89.44 357 ALA A CA 1
ATOM 2738 C C . ALA A 1 357 ? 5.931 -9.535 12.319 1.00 89.44 357 ALA A C 1
ATOM 2740 O O . ALA A 1 357 ? 6.760 -9.761 11.441 1.00 89.44 357 ALA A O 1
ATOM 2741 N N . LEU A 1 358 ? 6.303 -9.271 13.576 1.00 92.50 358 LEU A N 1
ATOM 2742 C CA . LEU A 1 358 ? 7.715 -9.208 13.977 1.00 92.50 358 LEU A CA 1
ATOM 2743 C C . LEU A 1 358 ? 8.422 -10.564 13.896 1.00 92.50 358 LEU A C 1
ATOM 2745 O O . LEU A 1 358 ? 9.553 -10.638 13.419 1.00 92.50 358 LEU A O 1
ATOM 2749 N N . ASP A 1 359 ? 7.749 -11.642 14.292 1.00 92.75 359 ASP A N 1
ATOM 2750 C CA . ASP A 1 359 ? 8.272 -13.001 14.181 1.00 92.75 359 ASP A CA 1
ATOM 2751 C C . ASP A 1 359 ? 8.515 -13.367 12.711 1.00 92.75 359 ASP A C 1
ATOM 2753 O O . ASP A 1 359 ? 9.548 -13.956 12.393 1.00 92.75 359 ASP A O 1
ATOM 2757 N N . ARG A 1 360 ? 7.625 -12.958 11.796 1.00 90.75 360 ARG A N 1
ATOM 2758 C CA . ARG A 1 360 ? 7.854 -13.081 10.350 1.00 90.75 360 ARG A CA 1
ATOM 2759 C C . ARG A 1 360 ? 9.068 -12.286 9.897 1.00 90.75 360 ARG A C 1
ATOM 2761 O O . ARG A 1 360 ? 9.946 -12.868 9.273 1.00 90.75 360 ARG A O 1
ATOM 2768 N N . MET A 1 361 ? 9.178 -11.007 10.269 1.00 93.81 361 MET A N 1
ATOM 2769 C CA . MET A 1 361 ? 10.367 -10.208 9.937 1.00 93.81 361 MET A CA 1
ATOM 2770 C C . MET A 1 361 ? 11.650 -10.903 10.394 1.00 93.81 361 MET A C 1
ATOM 2772 O O . MET A 1 361 ? 12.637 -10.947 9.665 1.00 93.81 361 MET A O 1
ATOM 2776 N N . LYS A 1 362 ? 11.636 -11.480 11.597 1.00 95.62 362 LYS A N 1
ATOM 2777 C CA . LYS A 1 362 ? 12.762 -12.239 12.130 1.00 95.62 362 LYS A CA 1
ATOM 2778 C C . LYS A 1 362 ? 13.072 -13.485 11.301 1.00 95.62 362 LYS A C 1
ATOM 2780 O O . LYS A 1 362 ? 14.244 -13.723 11.033 1.00 95.62 362 LYS A O 1
ATOM 2785 N N . VAL A 1 363 ? 12.064 -14.264 10.907 1.00 93.50 363 VAL A N 1
ATOM 2786 C CA . VAL A 1 363 ? 12.246 -15.444 10.042 1.00 93.50 363 VAL A CA 1
ATOM 2787 C C . VAL A 1 363 ? 12.887 -15.045 8.713 1.00 93.50 363 VAL A C 1
ATOM 2789 O O . VAL A 1 363 ? 13.862 -15.677 8.307 1.00 93.50 363 VAL A O 1
ATOM 2792 N N . GLU A 1 364 ? 12.417 -13.966 8.084 1.00 94.00 364 GLU A N 1
ATOM 2793 C CA . GLU A 1 364 ? 12.998 -13.471 6.831 1.00 94.00 364 GLU A CA 1
ATOM 2794 C C . GLU A 1 364 ? 14.452 -13.006 7.015 1.00 94.00 364 GLU A C 1
ATOM 2796 O O . GLU A 1 364 ? 15.334 -13.369 6.234 1.00 94.00 364 GLU A O 1
ATOM 2801 N N . LEU A 1 365 ? 14.743 -12.272 8.097 1.00 94.81 365 LEU A N 1
ATOM 2802 C CA . LEU A 1 365 ? 16.107 -11.858 8.449 1.00 94.81 365 LEU A CA 1
ATOM 2803 C C . LEU A 1 365 ? 17.031 -13.058 8.703 1.00 94.81 365 LEU A C 1
ATOM 2805 O O . LEU A 1 365 ? 18.174 -13.070 8.248 1.00 94.81 365 LEU A O 1
ATOM 2809 N N . GLU A 1 366 ? 16.554 -14.082 9.406 1.00 93.75 366 GLU A N 1
ATOM 2810 C CA . GLU A 1 366 ? 17.316 -15.308 9.652 1.00 93.75 366 GLU A CA 1
ATOM 2811 C C . GLU A 1 366 ? 17.544 -16.112 8.359 1.00 93.75 366 GLU A C 1
ATOM 2813 O O . GLU A 1 366 ? 18.594 -16.741 8.222 1.00 93.75 366 GLU A O 1
ATOM 2818 N N . GLY A 1 367 ? 16.615 -16.057 7.396 1.00 91.19 367 GLY A N 1
ATOM 2819 C CA . GLY A 1 367 ? 16.734 -16.706 6.085 1.00 91.19 367 GLY A CA 1
ATOM 2820 C C . GLY A 1 367 ? 17.821 -16.104 5.188 1.00 91.19 367 GLY A C 1
ATOM 2821 O O . GLY A 1 367 ? 18.499 -16.818 4.442 1.00 91.19 367 GLY A O 1
ATOM 2822 N N . VAL A 1 368 ? 18.067 -14.798 5.302 1.00 90.75 368 VAL A N 1
ATOM 2823 C CA . VAL A 1 368 ? 19.094 -14.104 4.503 1.00 90.75 368 VAL A CA 1
ATOM 2824 C C . VAL A 1 368 ? 20.464 -14.053 5.175 1.00 90.75 368 VAL A C 1
ATOM 2826 O O . VAL A 1 368 ? 21.481 -13.924 4.485 1.00 90.75 368 VAL A O 1
ATOM 2829 N N . GLN A 1 369 ? 20.516 -14.168 6.504 1.00 83.50 369 GLN A N 1
ATOM 2830 C CA . GLN A 1 369 ? 21.741 -14.047 7.291 1.00 83.50 369 GLN A CA 1
ATOM 2831 C C . GLN A 1 369 ? 22.460 -15.386 7.533 1.00 83.50 369 GLN A C 1
ATOM 2833 O O . GLN A 1 369 ? 21.907 -16.478 7.450 1.00 83.50 369 GLN A O 1
ATOM 2838 N N . GLY A 1 370 ? 23.747 -15.299 7.881 1.00 80.88 370 GLY A N 1
ATOM 2839 C CA . GLY A 1 370 ? 24.572 -16.453 8.251 1.00 80.88 370 GLY A CA 1
ATOM 2840 C C . GLY A 1 370 ? 25.275 -17.141 7.077 1.00 80.88 370 GLY A C 1
ATOM 2841 O O . GLY A 1 370 ? 25.132 -16.768 5.918 1.00 80.88 370 GLY A O 1
ATOM 2842 N N . ASP A 1 371 ? 26.087 -18.158 7.388 1.00 68.31 371 ASP A N 1
ATOM 2843 C CA . ASP A 1 371 ? 26.955 -18.835 6.407 1.00 68.31 371 ASP A CA 1
ATOM 2844 C C . ASP A 1 371 ? 26.188 -19.622 5.327 1.00 68.31 371 ASP A C 1
ATOM 2846 O O . ASP A 1 371 ? 26.775 -19.974 4.305 1.00 68.31 371 ASP A O 1
ATOM 2850 N N . GLN A 1 372 ? 24.904 -19.904 5.558 1.00 80.44 372 GLN A N 1
ATOM 2851 C CA . GLN A 1 372 ? 24.001 -20.570 4.612 1.00 80.44 372 GLN A CA 1
ATOM 2852 C C . GLN A 1 372 ? 22.829 -19.681 4.176 1.00 80.44 372 GLN A C 1
ATOM 2854 O O . GLN A 1 372 ? 21.912 -20.182 3.535 1.00 80.44 372 GLN A O 1
ATOM 2859 N N . GLY A 1 373 ? 22.847 -18.393 4.531 1.00 90.56 373 GLY A N 1
ATOM 2860 C CA . GLY A 1 373 ? 21.775 -17.467 4.181 1.00 90.56 373 GLY A CA 1
ATOM 2861 C C . GLY A 1 373 ? 21.747 -17.140 2.688 1.00 90.56 373 GLY A C 1
ATOM 2862 O O . GLY A 1 373 ? 22.759 -17.280 1.987 1.00 90.56 373 GLY A O 1
ATOM 2863 N N . ALA A 1 374 ? 20.596 -16.665 2.212 1.00 91.88 374 ALA A N 1
ATOM 2864 C CA . ALA A 1 374 ? 20.363 -16.353 0.801 1.00 91.88 374 ALA A CA 1
ATOM 2865 C C . ALA A 1 374 ? 21.434 -15.424 0.194 1.00 91.88 374 ALA A C 1
ATOM 2867 O O . ALA A 1 374 ? 21.908 -15.681 -0.911 1.00 91.88 374 ALA A O 1
ATOM 2868 N N . LEU A 1 375 ? 21.913 -14.411 0.933 1.00 93.56 375 LEU A N 1
ATOM 2869 C CA . LEU A 1 375 ? 22.960 -13.498 0.443 1.00 93.56 375 LEU A CA 1
ATOM 2870 C C . LEU A 1 375 ? 24.295 -14.199 0.171 1.00 93.56 375 LEU A C 1
ATOM 2872 O O . LEU A 1 375 ? 24.928 -13.950 -0.854 1.00 93.56 375 LEU A O 1
ATOM 2876 N N . ARG A 1 376 ? 24.720 -15.101 1.066 1.00 93.25 376 ARG A N 1
ATOM 2877 C CA . ARG A 1 376 ? 25.943 -15.904 0.883 1.00 93.25 376 ARG A CA 1
ATOM 2878 C C . ARG A 1 376 ? 25.788 -16.877 -0.282 1.00 93.25 376 ARG A C 1
ATOM 2880 O O . ARG A 1 376 ? 26.743 -17.097 -1.028 1.00 93.25 376 ARG A O 1
ATOM 2887 N N . SER A 1 377 ? 24.604 -17.472 -0.432 1.00 94.81 377 SER A N 1
ATOM 2888 C CA . SER A 1 377 ? 24.309 -18.372 -1.552 1.00 94.81 377 SER A CA 1
ATOM 2889 C C . SER A 1 377 ? 24.373 -17.629 -2.889 1.00 94.81 377 SER A C 1
ATOM 2891 O O . SER A 1 377 ? 25.026 -18.098 -3.828 1.00 94.81 377 SER A O 1
ATOM 2893 N N . LEU A 1 378 ? 23.789 -16.428 -2.941 1.00 96.44 378 LEU A N 1
ATOM 2894 C CA . LEU A 1 378 ? 23.823 -15.554 -4.105 1.00 96.44 378 LEU A CA 1
ATOM 2895 C C . LEU A 1 378 ? 25.249 -15.113 -4.457 1.00 96.44 378 LEU A C 1
ATOM 2897 O O . LEU A 1 378 ? 25.666 -15.270 -5.606 1.00 96.44 378 LEU A O 1
ATOM 2901 N N . GLU A 1 379 ? 26.020 -14.639 -3.476 1.00 95.62 379 GLU A N 1
ATOM 2902 C CA . GLU A 1 379 ? 27.434 -14.284 -3.651 1.00 95.62 379 GLU A CA 1
ATOM 2903 C C . GLU A 1 379 ? 28.216 -15.457 -4.265 1.00 95.62 379 GLU A C 1
ATOM 2905 O O . GLU A 1 379 ? 28.881 -15.309 -5.294 1.00 95.62 379 GLU A O 1
ATOM 2910 N N . GLY A 1 380 ? 28.066 -16.659 -3.697 1.00 94.62 380 GLY A N 1
ATOM 2911 C CA . GLY A 1 380 ? 28.690 -17.873 -4.214 1.00 94.62 380 GLY A CA 1
ATOM 2912 C C . GLY A 1 380 ? 28.282 -18.180 -5.657 1.00 94.62 380 GLY A C 1
ATOM 2913 O O . GLY A 1 380 ? 29.143 -18.429 -6.503 1.00 94.62 380 GLY A O 1
ATOM 2914 N N . ALA A 1 381 ? 26.987 -18.115 -5.973 1.00 95.62 381 ALA A N 1
ATOM 2915 C CA . ALA A 1 381 ? 26.486 -18.377 -7.319 1.00 95.62 381 ALA A CA 1
ATOM 2916 C C . ALA A 1 381 ? 27.004 -17.366 -8.354 1.00 95.62 381 ALA A C 1
ATOM 2918 O O . ALA A 1 381 ? 27.369 -17.761 -9.469 1.00 95.62 381 ALA A O 1
ATOM 2919 N N . VAL A 1 382 ? 27.073 -16.082 -7.996 1.00 95.12 382 VAL A N 1
ATOM 2920 C CA . VAL A 1 382 ? 27.609 -15.014 -8.849 1.00 95.12 382 VAL A CA 1
ATOM 2921 C C . VAL A 1 382 ? 29.108 -15.206 -9.082 1.00 95.12 382 VAL A C 1
ATOM 2923 O O . VAL A 1 382 ? 29.556 -15.166 -10.233 1.00 95.12 382 VAL A O 1
ATOM 2926 N N . LEU A 1 383 ? 29.892 -15.466 -8.031 1.00 94.12 383 LEU A N 1
ATOM 2927 C CA . LEU A 1 383 ? 31.343 -15.661 -8.130 1.00 94.12 383 LEU A CA 1
ATOM 2928 C C . LEU A 1 383 ? 31.707 -16.920 -8.926 1.00 94.12 383 LEU A C 1
ATOM 2930 O O . LEU A 1 383 ? 32.579 -16.874 -9.795 1.00 94.12 383 LEU A O 1
ATOM 2934 N N . GLU A 1 384 ? 31.019 -18.037 -8.684 1.00 94.88 384 GLU A N 1
ATOM 2935 C CA . GLU A 1 384 ? 31.226 -19.281 -9.431 1.00 94.88 384 GLU A CA 1
ATOM 2936 C C . GLU A 1 384 ? 30.889 -19.107 -10.916 1.00 94.88 384 GLU A C 1
ATOM 2938 O O . GLU A 1 384 ? 31.645 -19.547 -11.784 1.00 94.88 384 GLU A O 1
ATOM 2943 N N . THR A 1 385 ? 29.775 -18.435 -11.221 1.00 93.50 385 THR A N 1
ATOM 2944 C CA . THR A 1 385 ? 29.323 -18.231 -12.604 1.00 93.50 385 THR A CA 1
ATOM 2945 C C . THR A 1 385 ? 30.231 -17.264 -13.360 1.00 93.50 385 THR A C 1
ATOM 2947 O O . THR A 1 385 ? 30.613 -17.534 -14.500 1.00 93.50 385 THR A O 1
ATOM 2950 N N . SER A 1 386 ? 30.606 -16.146 -12.736 1.00 93.06 386 SER A N 1
ATOM 2951 C CA . SER A 1 386 ? 31.480 -15.136 -13.347 1.00 93.06 386 SER A CA 1
ATOM 2952 C C . SER A 1 386 ? 32.925 -15.624 -13.502 1.00 93.06 386 SER A C 1
ATOM 2954 O O . SER A 1 386 ? 33.602 -15.269 -14.472 1.00 93.06 386 SER A O 1
ATOM 2956 N N . GLY A 1 387 ? 33.386 -16.488 -12.593 1.00 91.88 387 GLY A N 1
ATOM 2957 C CA . GLY A 1 387 ? 34.713 -17.102 -12.607 1.00 91.88 387 GLY A CA 1
ATOM 2958 C C . GLY A 1 387 ? 34.846 -18.368 -13.462 1.00 91.88 387 GLY A C 1
ATOM 2959 O O . GLY A 1 387 ? 35.957 -18.885 -13.582 1.00 91.88 387 GLY A O 1
ATOM 2960 N N . ALA A 1 388 ? 33.760 -18.882 -14.049 1.00 93.62 388 ALA A N 1
ATOM 2961 C CA . ALA A 1 388 ? 33.773 -20.154 -14.768 1.00 93.62 388 ALA A CA 1
ATOM 2962 C C . ALA A 1 388 ? 34.685 -20.144 -16.013 1.00 93.62 388 ALA A C 1
ATOM 2964 O O . ALA A 1 388 ? 34.742 -19.179 -16.786 1.00 93.62 388 ALA A O 1
ATOM 2965 N N . ASP A 1 389 ? 35.355 -21.273 -16.264 1.00 91.19 389 ASP A N 1
ATOM 2966 C CA . ASP A 1 389 ? 36.126 -21.488 -17.489 1.00 91.19 389 ASP A CA 1
ATOM 2967 C C . ASP A 1 389 ? 35.192 -21.443 -18.709 1.00 91.19 389 ASP A C 1
ATOM 2969 O O . ASP A 1 389 ? 34.351 -22.317 -18.911 1.00 91.19 389 ASP A O 1
ATOM 2973 N N . GLY A 1 390 ? 35.351 -20.413 -19.543 1.00 89.94 390 GLY A N 1
ATOM 2974 C CA . GLY A 1 390 ? 34.474 -20.165 -20.692 1.00 89.94 390 GLY A CA 1
ATOM 2975 C C . GLY A 1 390 ? 33.348 -19.164 -20.431 1.00 89.94 390 GLY A C 1
ATOM 2976 O O . GLY A 1 390 ? 32.540 -18.955 -21.335 1.00 89.94 390 GLY A O 1
ATOM 2977 N N . ALA A 1 391 ? 33.324 -18.510 -19.263 1.00 90.75 391 ALA A N 1
ATOM 2978 C CA . ALA A 1 391 ? 32.367 -17.451 -18.979 1.00 90.75 391 ALA A CA 1
ATOM 2979 C C . ALA A 1 391 ? 32.419 -16.346 -20.051 1.00 90.75 391 ALA A C 1
ATOM 2981 O O . ALA A 1 391 ? 33.493 -15.822 -20.390 1.00 90.75 391 ALA A O 1
ATOM 2982 N N . GLY A 1 392 ? 31.251 -16.006 -20.596 1.00 91.62 392 GLY A N 1
ATOM 2983 C CA . GLY A 1 392 ? 31.086 -14.937 -21.575 1.00 91.62 392 GLY A CA 1
ATOM 2984 C C . GLY A 1 392 ? 31.378 -13.549 -20.983 1.00 91.62 392 GLY A C 1
ATOM 2985 O O . GLY A 1 392 ? 31.458 -13.395 -19.763 1.00 91.62 392 GLY A O 1
ATOM 2986 N N . PRO A 1 393 ? 31.523 -12.502 -21.818 1.00 92.62 393 PRO A N 1
ATOM 2987 C CA . PRO A 1 393 ? 31.812 -11.150 -21.334 1.00 92.62 393 PRO A CA 1
ATOM 2988 C C . PRO A 1 393 ? 30.791 -10.618 -20.316 1.00 92.62 393 PRO A C 1
ATOM 2990 O O . PRO A 1 393 ? 31.199 -10.024 -19.324 1.00 92.62 393 PRO A O 1
ATOM 2993 N N . ARG A 1 394 ? 29.490 -10.866 -20.534 1.00 90.69 394 ARG A N 1
ATOM 2994 C CA . ARG A 1 394 ? 28.405 -10.452 -19.622 1.00 90.69 394 ARG A CA 1
ATOM 2995 C C . ARG A 1 394 ? 28.470 -11.176 -18.276 1.00 90.69 394 ARG A C 1
ATOM 2997 O O . ARG A 1 394 ? 28.506 -10.530 -17.240 1.00 90.69 394 ARG A O 1
ATOM 3004 N N . GLN A 1 395 ? 28.638 -12.501 -18.293 1.00 91.38 395 GLN A N 1
ATOM 3005 C CA . GLN A 1 395 ? 28.815 -13.310 -17.077 1.00 91.38 395 GLN A CA 1
ATOM 3006 C C . GLN A 1 395 ? 29.986 -12.830 -16.214 1.00 91.38 395 GLN A C 1
ATOM 3008 O O . GLN A 1 395 ? 29.883 -12.819 -14.994 1.00 91.38 395 GLN A O 1
ATOM 3013 N N . LYS A 1 396 ? 31.098 -12.416 -16.835 1.00 92.12 396 LYS A N 1
ATOM 3014 C CA . LYS A 1 396 ? 32.252 -11.876 -16.102 1.00 92.12 396 LYS A CA 1
ATOM 3015 C C . LYS A 1 396 ? 31.951 -10.526 -15.457 1.00 92.12 396 LYS A C 1
ATOM 3017 O O . LYS A 1 396 ? 32.293 -10.333 -14.297 1.00 92.12 396 LYS A O 1
ATOM 3022 N N . LYS A 1 397 ? 31.297 -9.623 -16.193 1.00 92.81 397 LYS A N 1
ATOM 3023 C CA . LYS A 1 397 ? 30.901 -8.301 -15.686 1.00 92.81 397 LYS A CA 1
ATOM 3024 C C . LYS A 1 397 ? 29.864 -8.371 -14.574 1.00 92.81 397 LYS A C 1
ATOM 3026 O O . LYS A 1 397 ? 29.923 -7.564 -13.661 1.00 92.81 397 LYS A O 1
ATOM 3031 N N . MET A 1 398 ? 28.977 -9.364 -14.603 1.00 93.19 398 MET A N 1
ATOM 3032 C CA . MET A 1 398 ? 27.975 -9.578 -13.557 1.00 93.19 398 MET A CA 1
ATOM 3033 C C . MET A 1 398 ? 28.602 -9.631 -12.154 1.00 93.19 398 MET A C 1
ATOM 3035 O O . MET A 1 398 ? 28.042 -9.064 -11.224 1.00 93.19 398 MET A O 1
ATOM 3039 N N . GLY A 1 399 ? 29.780 -10.253 -11.997 1.00 90.31 399 GLY A N 1
ATOM 3040 C CA . GLY A 1 399 ? 30.490 -10.269 -10.712 1.00 90.31 399 GLY A CA 1
ATOM 3041 C C . GLY A 1 399 ? 30.994 -8.889 -10.268 1.00 90.31 399 GLY A C 1
ATOM 3042 O O . GLY A 1 399 ? 30.993 -8.586 -9.078 1.00 90.31 399 GLY A O 1
ATOM 3043 N N . GLU A 1 400 ? 31.382 -8.031 -11.216 1.00 91.12 400 GLU A N 1
ATOM 3044 C CA . GLU A 1 400 ? 31.783 -6.646 -10.940 1.00 91.12 400 GLU A CA 1
ATOM 3045 C C . GLU A 1 400 ? 30.564 -5.808 -10.522 1.00 91.12 400 GLU A C 1
ATOM 3047 O O . GLU A 1 400 ? 30.599 -5.161 -9.475 1.00 91.12 400 GLU A O 1
ATOM 3052 N N . SER A 1 401 ? 29.464 -5.882 -11.283 1.00 92.06 401 SER A N 1
ATOM 3053 C CA . SER A 1 401 ? 28.215 -5.159 -10.993 1.00 92.06 401 SER A CA 1
ATOM 3054 C C . SER A 1 401 ? 27.573 -5.597 -9.674 1.00 92.06 401 SER A C 1
ATOM 3056 O O . SER A 1 401 ? 27.052 -4.768 -8.930 1.00 92.06 401 SER A O 1
ATOM 3058 N N . TYR A 1 402 ? 27.670 -6.885 -9.330 1.00 95.50 402 TYR A N 1
ATOM 3059 C CA . TYR A 1 402 ? 27.108 -7.413 -8.088 1.00 95.50 402 TYR A CA 1
ATOM 3060 C C . TYR A 1 402 ? 27.753 -6.818 -6.831 1.00 95.50 402 TYR A C 1
ATOM 3062 O O . TYR A 1 402 ? 27.078 -6.710 -5.819 1.00 95.50 402 TYR A O 1
ATOM 3070 N N . THR A 1 403 ? 29.009 -6.358 -6.874 1.00 91.88 403 THR A N 1
ATOM 3071 C CA . THR A 1 403 ? 29.691 -5.825 -5.674 1.00 91.88 403 THR A CA 1
ATOM 3072 C C . THR A 1 403 ? 28.932 -4.639 -5.056 1.00 91.88 403 THR A C 1
ATOM 3074 O O . THR A 1 403 ? 28.840 -4.518 -3.835 1.00 91.88 403 THR A O 1
ATOM 3077 N N . GLY A 1 404 ? 28.366 -3.755 -5.888 1.00 90.00 404 GLY A N 1
ATOM 3078 C CA . GLY A 1 404 ? 27.541 -2.640 -5.409 1.00 90.00 404 GLY A CA 1
ATOM 3079 C C . GLY A 1 404 ? 26.205 -3.114 -4.834 1.00 90.00 404 GLY A C 1
ATOM 3080 O O . GLY A 1 404 ? 25.798 -2.667 -3.762 1.00 90.00 404 GLY A O 1
ATOM 3081 N N . THR A 1 405 ? 25.568 -4.066 -5.515 1.00 93.62 405 THR A N 1
ATOM 3082 C CA . THR A 1 405 ? 24.311 -4.687 -5.076 1.00 93.62 405 THR A CA 1
ATOM 3083 C C . THR A 1 405 ? 24.469 -5.457 -3.763 1.00 93.62 405 THR A C 1
ATOM 3085 O O . THR A 1 405 ? 23.631 -5.332 -2.879 1.00 93.62 405 THR A O 1
ATOM 3088 N N . GLU A 1 406 ? 25.556 -6.200 -3.579 1.00 94.94 406 GLU A N 1
ATOM 3089 C CA . GLU A 1 406 ? 25.849 -6.941 -2.351 1.00 94.94 406 GLU A CA 1
ATOM 3090 C C . GLU A 1 406 ? 25.906 -6.002 -1.140 1.00 94.94 406 GLU A C 1
ATOM 3092 O O . GLU A 1 406 ? 25.252 -6.242 -0.123 1.00 94.94 406 GLU A O 1
ATOM 3097 N N . LEU A 1 407 ? 26.646 -4.893 -1.265 1.00 93.19 407 LEU A N 1
ATOM 3098 C CA . LEU A 1 407 ? 26.753 -3.881 -0.214 1.00 93.19 407 LEU A CA 1
ATOM 3099 C C . LEU A 1 407 ? 25.405 -3.213 0.078 1.00 93.19 407 LEU A C 1
ATOM 3101 O O . LEU A 1 407 ? 25.090 -2.965 1.244 1.00 93.19 407 LEU A O 1
ATOM 3105 N N . LEU A 1 408 ? 24.615 -2.934 -0.963 1.00 94.94 408 LEU A N 1
ATOM 3106 C CA . LEU A 1 408 ? 23.265 -2.389 -0.831 1.00 94.94 408 LEU A CA 1
ATOM 3107 C C . LEU A 1 408 ? 22.351 -3.346 -0.059 1.00 94.94 408 LEU A C 1
ATOM 3109 O O . LEU A 1 408 ? 21.741 -2.942 0.928 1.00 94.94 408 LEU A O 1
ATOM 3113 N N . LEU A 1 409 ? 22.272 -4.608 -0.482 1.00 95.44 409 LEU A N 1
ATOM 3114 C CA . LEU A 1 409 ? 21.413 -5.610 0.143 1.00 95.44 409 LEU A CA 1
ATOM 3115 C C . LEU A 1 409 ? 21.819 -5.843 1.598 1.00 95.44 409 LEU A C 1
ATOM 3117 O O . LEU A 1 409 ? 20.974 -5.779 2.488 1.00 95.44 409 LEU A O 1
ATOM 3121 N N . ALA A 1 410 ? 23.117 -6.017 1.868 1.00 93.94 410 ALA A N 1
ATOM 3122 C CA . ALA A 1 410 ? 23.626 -6.162 3.230 1.00 93.94 410 ALA A CA 1
ATOM 3123 C C . ALA A 1 410 ? 23.247 -4.967 4.122 1.00 93.94 410 ALA A C 1
ATOM 3125 O O . ALA A 1 410 ? 22.914 -5.151 5.295 1.00 93.94 410 ALA A O 1
ATOM 3126 N N . LYS A 1 411 ? 23.260 -3.746 3.570 1.00 94.19 411 LYS A N 1
ATOM 3127 C CA . LYS A 1 411 ? 22.806 -2.540 4.269 1.00 94.19 411 LYS A CA 1
ATOM 3128 C C . LYS A 1 411 ? 21.301 -2.579 4.547 1.00 94.19 411 LYS A C 1
ATOM 3130 O O . LYS A 1 411 ? 20.926 -2.354 5.691 1.00 94.19 411 LYS A O 1
ATOM 3135 N N . ILE A 1 412 ? 20.462 -2.891 3.556 1.00 95.06 412 ILE A N 1
ATOM 3136 C CA . ILE A 1 412 ? 18.997 -2.970 3.717 1.00 95.06 412 ILE A CA 1
ATOM 3137 C C . ILE A 1 412 ? 18.624 -3.987 4.801 1.00 95.06 412 ILE A C 1
ATOM 3139 O O . ILE A 1 412 ? 17.918 -3.650 5.750 1.00 95.06 412 ILE A O 1
ATOM 3143 N N . PHE A 1 413 ? 19.146 -5.212 4.718 1.00 96.00 413 PHE A N 1
ATOM 3144 C CA . PHE A 1 413 ? 18.854 -6.245 5.714 1.00 96.00 413 PHE A CA 1
ATOM 3145 C C . PHE A 1 413 ? 19.393 -5.885 7.104 1.00 96.00 413 PHE A C 1
ATOM 3147 O O . PHE A 1 413 ? 18.725 -6.135 8.105 1.00 96.00 413 PHE A O 1
ATOM 3154 N N . GLY A 1 414 ? 20.565 -5.246 7.186 1.00 94.38 414 GLY A N 1
ATOM 3155 C CA . GLY A 1 414 ? 21.094 -4.729 8.450 1.00 94.38 414 GLY A CA 1
ATOM 3156 C C . GLY A 1 414 ? 20.241 -3.605 9.055 1.00 94.38 414 GLY A C 1
ATOM 3157 O O . GLY A 1 414 ? 20.076 -3.548 10.275 1.00 94.38 414 GLY A O 1
ATOM 3158 N N . GLU A 1 415 ? 19.669 -2.728 8.224 1.00 94.75 415 GLU A N 1
ATOM 3159 C CA . GLU A 1 415 ? 18.730 -1.683 8.652 1.00 94.75 415 GLU A CA 1
ATOM 3160 C C . GLU A 1 415 ? 17.434 -2.307 9.203 1.00 94.75 415 GLU A C 1
ATOM 3162 O O . GLU A 1 415 ? 17.038 -1.962 10.322 1.00 94.75 415 GLU A O 1
ATOM 3167 N N . TYR A 1 416 ? 16.838 -3.289 8.511 1.00 95.88 416 TYR A N 1
ATOM 3168 C CA . TYR A 1 416 ? 15.681 -4.037 9.028 1.00 95.88 416 TYR A CA 1
ATOM 3169 C C . TYR A 1 416 ? 15.984 -4.762 10.336 1.00 95.88 416 TYR A C 1
ATOM 3171 O O . TYR A 1 416 ? 15.181 -4.693 11.264 1.00 95.88 416 TYR A O 1
ATOM 3179 N N . GLU A 1 417 ? 17.137 -5.425 10.455 1.00 96.19 417 GLU A N 1
ATOM 3180 C CA . GLU A 1 417 ? 17.516 -6.104 11.696 1.00 96.19 417 GLU A CA 1
ATOM 3181 C C . GLU A 1 417 ? 17.613 -5.112 12.862 1.00 96.19 417 GLU A C 1
ATOM 3183 O O . GLU A 1 417 ? 17.065 -5.349 13.943 1.00 96.19 417 GLU A O 1
ATOM 3188 N N . GLY A 1 418 ? 18.255 -3.963 12.636 1.00 94.06 418 GLY A N 1
ATOM 3189 C CA . GLY A 1 418 ? 18.350 -2.899 13.630 1.00 94.06 418 GLY A CA 1
ATOM 3190 C C . GLY A 1 418 ? 16.988 -2.310 14.012 1.00 94.06 418 GLY A C 1
ATOM 3191 O O . GLY A 1 418 ? 16.775 -1.954 15.174 1.00 94.06 418 GLY A O 1
ATOM 3192 N N . LEU A 1 419 ? 16.055 -2.201 13.064 1.00 94.31 419 LEU A N 1
ATOM 3193 C CA . LEU A 1 419 ? 14.679 -1.759 13.310 1.00 94.31 419 LEU A CA 1
ATOM 3194 C C . LEU A 1 419 ? 13.891 -2.798 14.115 1.00 94.31 419 LEU A C 1
ATOM 3196 O O . LEU A 1 419 ? 13.330 -2.457 15.157 1.00 94.31 419 LEU A O 1
ATOM 3200 N N . HIS A 1 420 ? 13.933 -4.064 13.704 1.00 95.19 420 HIS A N 1
ATOM 3201 C CA . HIS A 1 420 ? 13.295 -5.185 14.390 1.00 95.19 420 HIS A CA 1
ATOM 3202 C C . HIS A 1 420 ? 13.775 -5.311 15.847 1.00 95.19 420 HIS A C 1
ATOM 3204 O O . HIS A 1 420 ? 12.961 -5.326 16.768 1.00 95.19 420 HIS A O 1
ATOM 3210 N N . GLN A 1 421 ? 15.092 -5.303 16.097 1.00 95.12 421 GLN A N 1
ATOM 3211 C CA . GLN A 1 421 ? 15.643 -5.396 17.457 1.00 95.12 421 GLN A CA 1
ATOM 3212 C C . GLN A 1 421 ? 15.206 -4.228 18.356 1.00 95.12 421 GLN A C 1
ATOM 3214 O O . GLN A 1 421 ? 14.941 -4.415 19.548 1.00 95.12 421 GLN A O 1
ATOM 3219 N N . ARG A 1 422 ? 15.144 -3.007 17.806 1.00 95.50 422 ARG A N 1
ATOM 3220 C CA . ARG A 1 422 ? 14.655 -1.829 18.538 1.00 95.50 422 ARG A CA 1
ATOM 3221 C C . ARG A 1 422 ? 13.153 -1.932 18.822 1.00 95.50 422 ARG A C 1
ATOM 3223 O O . ARG A 1 422 ? 12.743 -1.584 19.929 1.00 95.50 422 ARG A O 1
ATOM 3230 N N . MET A 1 423 ? 12.366 -2.447 17.877 1.00 93.50 423 MET A N 1
ATOM 3231 C CA . MET A 1 423 ? 10.924 -2.652 18.036 1.00 93.50 423 MET A CA 1
ATOM 3232 C C . MET A 1 423 ? 10.625 -3.692 19.122 1.00 93.50 423 MET A C 1
ATOM 3234 O O . MET A 1 423 ? 9.888 -3.400 20.060 1.00 93.50 423 MET A O 1
ATOM 3238 N N . GLU A 1 424 ? 11.279 -4.854 19.069 1.00 93.50 424 GLU A N 1
ATOM 3239 C CA . GLU A 1 424 ? 11.196 -5.905 20.096 1.00 93.50 424 GLU A CA 1
ATOM 3240 C C . GLU A 1 424 ? 11.550 -5.373 21.489 1.00 93.50 424 GLU A C 1
ATOM 3242 O O . GLU A 1 424 ? 10.849 -5.617 22.471 1.00 93.50 424 GLU A O 1
ATOM 3247 N N . LYS A 1 425 ? 12.604 -4.556 21.588 1.00 93.19 425 LYS A N 1
ATOM 3248 C CA . LYS A 1 425 ? 12.982 -3.921 22.853 1.00 93.19 425 LYS A CA 1
ATOM 3249 C C . LYS A 1 425 ? 11.900 -2.968 23.372 1.00 93.19 425 LYS A C 1
ATOM 3251 O O . LYS A 1 425 ? 11.628 -2.970 24.576 1.00 93.19 425 LYS A O 1
ATOM 3256 N N . ASN A 1 426 ? 11.305 -2.146 22.506 1.00 90.56 426 ASN A N 1
ATOM 3257 C CA . ASN A 1 426 ? 10.224 -1.245 22.908 1.00 90.56 426 ASN A CA 1
ATOM 3258 C C . ASN A 1 426 ? 8.988 -2.037 23.349 1.00 90.56 426 ASN A C 1
ATOM 3260 O O . ASN A 1 426 ? 8.432 -1.744 24.407 1.00 90.56 426 ASN A O 1
ATOM 3264 N N . LEU A 1 427 ? 8.618 -3.087 22.611 1.00 89.75 427 LEU A N 1
ATOM 3265 C CA . LEU A 1 427 ? 7.541 -4.004 22.981 1.00 89.75 427 LEU A CA 1
ATOM 3266 C C . LEU A 1 427 ? 7.782 -4.691 24.320 1.00 89.75 427 LEU A C 1
ATOM 3268 O O . LEU A 1 427 ? 6.877 -4.751 25.149 1.00 89.75 427 LEU A O 1
ATOM 3272 N N . GLN A 1 428 ? 8.992 -5.194 24.561 1.00 90.31 428 GLN A N 1
ATOM 3273 C CA . GLN A 1 428 ? 9.347 -5.775 25.849 1.00 90.31 428 GLN A CA 1
ATOM 3274 C C . GLN A 1 428 ? 9.174 -4.741 26.969 1.00 90.31 428 GLN A C 1
ATOM 3276 O O . GLN A 1 428 ? 8.569 -5.049 27.995 1.00 90.31 428 GLN A O 1
ATOM 3281 N N . GLY A 1 429 ? 9.633 -3.504 26.752 1.00 89.06 429 GLY A N 1
ATOM 3282 C CA . GLY A 1 429 ? 9.417 -2.398 27.684 1.00 89.06 429 GLY A CA 1
ATOM 3283 C C . GLY A 1 429 ? 7.931 -2.160 27.965 1.00 89.06 429 GLY A C 1
ATOM 3284 O O . GLY A 1 429 ? 7.530 -2.084 29.124 1.00 89.06 429 GLY A O 1
ATOM 3285 N N . LEU A 1 430 ? 7.095 -2.121 26.925 1.00 87.31 430 LEU A N 1
ATOM 3286 C CA . LEU A 1 430 ? 5.643 -1.986 27.056 1.00 87.31 430 LEU A CA 1
ATOM 3287 C C . LEU A 1 430 ? 5.032 -3.147 27.864 1.00 87.31 430 LEU A C 1
ATOM 3289 O O . LEU A 1 430 ? 4.253 -2.912 28.791 1.00 87.31 430 LEU A O 1
ATOM 3293 N N . ARG A 1 431 ? 5.441 -4.393 27.589 1.00 86.69 431 ARG A N 1
ATOM 3294 C CA . ARG A 1 431 ? 4.999 -5.597 28.319 1.00 86.69 431 ARG A CA 1
ATOM 3295 C C . ARG A 1 431 ? 5.398 -5.576 29.791 1.00 86.69 431 ARG A C 1
ATOM 3297 O O . ARG A 1 431 ? 4.610 -5.980 30.639 1.00 86.69 431 ARG A O 1
ATOM 3304 N N . GLU A 1 432 ? 6.586 -5.075 30.115 1.00 86.69 432 GLU A N 1
ATOM 3305 C CA . GLU A 1 432 ? 7.052 -4.919 31.499 1.00 86.69 432 GLU A CA 1
ATOM 3306 C C . GLU A 1 432 ? 6.280 -3.835 32.268 1.00 86.69 432 GLU A C 1
ATOM 3308 O O . GLU A 1 432 ? 6.207 -3.873 33.503 1.00 86.69 432 GLU A O 1
ATOM 3313 N N . LEU A 1 433 ? 5.690 -2.868 31.560 1.00 82.88 433 LEU A N 1
ATOM 3314 C CA . LEU A 1 433 ? 4.866 -1.830 32.168 1.00 82.88 433 LEU A CA 1
ATOM 3315 C C . LEU A 1 433 ? 3.412 -2.272 32.405 1.00 82.88 433 LEU A C 1
ATOM 3317 O O . LEU A 1 433 ? 2.814 -1.809 33.377 1.00 82.88 433 LEU A O 1
ATOM 3321 N N . LEU A 1 434 ? 2.860 -3.194 31.604 1.00 76.62 434 LEU A N 1
ATOM 3322 C CA . LEU A 1 434 ? 1.466 -3.663 31.718 1.00 76.62 434 LEU A CA 1
ATOM 3323 C C . LEU A 1 434 ? 1.043 -4.106 33.139 1.00 76.62 434 LEU A C 1
ATOM 3325 O O . LEU A 1 434 ? -0.007 -3.655 33.606 1.00 76.62 434 LEU A O 1
ATOM 3329 N N . PRO A 1 435 ? 1.831 -4.905 33.896 1.00 76.44 435 PRO A N 1
ATOM 3330 C CA . PRO A 1 435 ? 1.445 -5.339 35.242 1.00 76.44 435 PRO A CA 1
ATOM 3331 C C . PRO A 1 435 ? 1.363 -4.208 36.275 1.00 76.44 435 PRO A C 1
ATOM 3333 O O . PRO A 1 435 ? 0.820 -4.409 37.361 1.00 76.44 435 PRO A O 1
ATOM 3336 N N . LYS A 1 436 ? 1.914 -3.019 35.983 1.00 75.19 436 LYS A N 1
ATOM 3337 C CA . LYS A 1 436 ? 1.956 -1.895 36.934 1.00 75.19 436 LYS A CA 1
ATOM 3338 C C . LYS A 1 436 ? 0.608 -1.169 37.072 1.00 75.19 436 LYS A C 1
ATOM 3340 O O . LYS A 1 436 ? 0.459 -0.364 37.992 1.00 75.19 436 LYS A O 1
ATOM 3345 N N . GLY A 1 437 ? -0.380 -1.471 36.223 1.00 68.06 437 GLY A N 1
ATOM 3346 C CA . GLY A 1 437 ? -1.749 -0.951 36.328 1.00 68.06 437 GLY A CA 1
ATOM 3347 C C . GLY A 1 437 ? -1.817 0.581 36.403 1.00 68.06 437 GLY A C 1
ATOM 3348 O O . GLY A 1 437 ? -1.177 1.284 35.630 1.00 68.06 437 GLY A O 1
ATOM 3349 N N . ASP A 1 438 ? -2.563 1.129 37.361 1.00 62.03 438 ASP A N 1
ATOM 3350 C CA . ASP A 1 438 ? -2.753 2.586 37.496 1.00 62.03 438 ASP A CA 1
ATOM 3351 C C . ASP A 1 438 ? -1.485 3.351 37.939 1.00 62.03 438 ASP A C 1
ATOM 3353 O O . ASP A 1 438 ? -1.493 4.580 37.995 1.00 62.03 438 ASP A O 1
ATOM 3357 N N . ALA A 1 439 ? -0.394 2.645 38.270 1.00 59.81 439 ALA A N 1
ATOM 3358 C CA . ALA A 1 439 ? 0.899 3.241 38.613 1.00 59.81 439 ALA A CA 1
ATOM 3359 C C . ALA A 1 439 ? 1.817 3.463 37.395 1.00 59.81 439 ALA A C 1
ATOM 3361 O O . ALA A 1 439 ? 2.962 3.880 37.571 1.00 59.81 439 ALA A O 1
ATOM 3362 N N . LEU A 1 440 ? 1.344 3.171 36.179 1.00 66.25 440 LEU A N 1
ATOM 3363 C CA . LEU A 1 440 ? 2.028 3.528 34.938 1.00 66.25 440 LEU A CA 1
ATOM 3364 C C . LEU A 1 440 ? 2.186 5.057 34.857 1.00 66.25 440 LEU A C 1
ATOM 3366 O O . LEU A 1 440 ? 1.202 5.794 34.766 1.00 66.25 440 LEU A O 1
ATOM 3370 N N . GLU A 1 441 ? 3.426 5.552 34.872 1.00 71.50 441 GLU A N 1
ATOM 3371 C CA . GLU A 1 441 ? 3.673 6.951 34.538 1.00 71.50 441 GLU A CA 1
ATOM 3372 C C . GLU A 1 441 ? 3.352 7.143 33.052 1.00 71.50 441 GLU A C 1
ATOM 3374 O O . GLU A 1 441 ? 4.051 6.611 32.192 1.00 71.50 441 GLU A O 1
ATOM 3379 N N . ALA A 1 442 ? 2.296 7.909 32.745 1.00 71.19 442 ALA A N 1
ATOM 3380 C CA . ALA A 1 442 ? 1.824 8.148 31.373 1.00 71.19 442 ALA A CA 1
ATOM 3381 C C . ALA A 1 442 ? 2.951 8.559 30.410 1.00 71.19 442 ALA A C 1
ATOM 3383 O O . ALA A 1 442 ? 2.941 8.192 29.242 1.00 71.19 442 ALA A O 1
ATOM 3384 N N . ARG A 1 443 ? 3.967 9.249 30.935 1.00 78.12 443 ARG A N 1
ATOM 3385 C CA . ARG A 1 443 ? 5.152 9.669 30.192 1.00 78.12 443 ARG A CA 1
ATOM 3386 C C . ARG A 1 443 ? 6.048 8.509 29.743 1.00 78.12 443 ARG A C 1
ATOM 3388 O O . ARG A 1 443 ? 6.609 8.583 28.659 1.00 78.12 443 ARG A O 1
ATOM 3395 N N . GLU A 1 444 ? 6.242 7.473 30.560 1.00 79.56 444 GLU A N 1
ATOM 3396 C CA . GLU A 1 444 ? 7.088 6.322 30.186 1.00 79.56 444 GLU A CA 1
ATOM 3397 C C . GLU A 1 444 ? 6.446 5.516 29.053 1.00 79.56 444 GLU A C 1
ATOM 3399 O O . GLU A 1 444 ? 7.127 5.088 28.125 1.00 79.56 444 GLU A O 1
ATOM 3404 N N . VAL A 1 445 ? 5.122 5.371 29.115 1.00 77.12 445 VAL A N 1
ATOM 3405 C CA . VAL A 1 445 ? 4.306 4.768 28.058 1.00 77.12 445 VAL A CA 1
ATOM 3406 C C . VAL A 1 445 ? 4.415 5.544 26.761 1.00 77.12 445 VAL A C 1
ATOM 3408 O O . VAL A 1 445 ? 4.727 4.963 25.728 1.00 77.12 445 VAL A O 1
ATOM 3411 N N . GLU A 1 446 ? 4.151 6.848 26.830 1.00 78.75 446 GLU A N 1
ATOM 3412 C CA . GLU A 1 446 ? 4.158 7.740 25.676 1.00 78.75 446 GLU A CA 1
ATOM 3413 C C . GLU A 1 446 ? 5.506 7.656 24.956 1.00 78.75 446 GLU A C 1
ATOM 3415 O O . GLU A 1 446 ? 5.547 7.430 23.756 1.00 78.75 446 GLU A O 1
ATOM 3420 N N . VAL A 1 447 ? 6.620 7.677 25.695 1.00 82.69 447 VAL A N 1
ATOM 3421 C CA . VAL A 1 447 ? 7.965 7.531 25.115 1.00 82.69 447 VAL A CA 1
ATOM 3422 C C . VAL A 1 447 ? 8.151 6.210 24.359 1.00 82.69 447 VAL A C 1
ATOM 3424 O O . VAL A 1 447 ? 8.800 6.203 23.315 1.00 82.69 447 VAL A O 1
ATOM 3427 N N . LEU A 1 448 ? 7.623 5.094 24.864 1.00 82.50 448 LEU A N 1
ATOM 3428 C CA . LEU A 1 448 ? 7.765 3.792 24.206 1.00 82.50 448 LEU A CA 1
ATOM 3429 C C . LEU A 1 448 ? 6.840 3.646 22.995 1.00 82.50 448 LEU A C 1
ATOM 3431 O O . LEU A 1 448 ? 7.280 3.121 21.976 1.00 82.50 448 LEU A O 1
ATOM 3435 N N . VAL A 1 449 ? 5.598 4.129 23.087 1.00 79.88 449 VAL A N 1
ATOM 3436 C CA . VAL A 1 449 ? 4.638 4.119 21.971 1.00 79.88 449 VAL A CA 1
ATOM 3437 C C . VAL A 1 449 ? 5.131 5.021 20.840 1.00 79.88 449 VAL A C 1
ATOM 3439 O O . VAL A 1 449 ? 5.241 4.554 19.709 1.00 79.88 449 VAL A O 1
ATOM 3442 N N . GLU A 1 450 ? 5.535 6.260 21.139 1.00 82.12 450 GLU A N 1
ATOM 3443 C CA . GLU A 1 450 ? 6.160 7.151 20.147 1.00 82.12 450 GLU A CA 1
ATOM 3444 C C . GLU A 1 450 ? 7.459 6.553 19.597 1.00 82.12 450 GLU A C 1
ATOM 3446 O O . GLU A 1 450 ? 7.771 6.696 18.418 1.00 82.12 450 GLU A O 1
ATOM 3451 N N . GLY A 1 451 ? 8.205 5.824 20.433 1.00 84.88 451 GLY A N 1
ATOM 3452 C CA . GLY A 1 451 ? 9.365 5.054 20.001 1.00 84.88 451 GLY A CA 1
ATOM 3453 C C . GLY A 1 451 ? 9.009 3.993 18.958 1.00 84.88 451 GLY A C 1
ATOM 3454 O O . GLY A 1 451 ? 9.712 3.880 17.961 1.00 84.88 451 GLY A O 1
ATOM 3455 N N . CYS A 1 452 ? 7.933 3.225 19.153 1.00 85.75 452 CYS A N 1
ATOM 3456 C CA . CYS A 1 452 ? 7.445 2.274 18.150 1.00 85.75 452 CYS A CA 1
ATOM 3457 C C . CYS A 1 452 ? 7.009 2.983 16.861 1.00 85.75 452 CYS A C 1
ATOM 3459 O O . CYS A 1 452 ? 7.377 2.536 15.778 1.00 85.75 452 CYS A O 1
ATOM 3461 N N . ARG A 1 453 ? 6.296 4.113 16.962 1.00 83.19 453 ARG A N 1
ATOM 3462 C CA . ARG A 1 453 ? 5.862 4.889 15.787 1.00 83.19 453 ARG A CA 1
ATOM 3463 C C . ARG A 1 453 ? 7.036 5.414 14.968 1.00 83.19 453 ARG A C 1
ATOM 3465 O O . ARG A 1 453 ? 7.068 5.228 13.758 1.00 83.19 453 ARG A O 1
ATOM 3472 N N . ALA A 1 454 ? 8.033 6.006 15.624 1.00 84.44 454 ALA A N 1
ATOM 3473 C CA . ALA A 1 454 ? 9.231 6.499 14.950 1.00 84.44 454 ALA A CA 1
ATOM 3474 C C . ALA A 1 454 ? 9.980 5.371 14.218 1.00 84.44 454 ALA A C 1
ATOM 3476 O O . ALA A 1 454 ? 10.410 5.547 13.082 1.00 84.44 454 ALA A O 1
ATOM 3477 N N . LEU A 1 455 ? 10.087 4.188 14.836 1.00 88.19 455 LEU A N 1
ATOM 3478 C CA . LEU A 1 455 ? 10.690 3.021 14.187 1.00 88.19 455 LEU A CA 1
ATOM 3479 C C . LEU A 1 455 ? 9.874 2.540 12.984 1.00 88.19 455 LEU A C 1
ATOM 3481 O O . LEU A 1 455 ? 10.460 2.091 12.005 1.00 88.19 455 LEU A O 1
ATOM 3485 N N . PHE A 1 456 ? 8.546 2.631 13.039 1.00 86.69 456 PHE A N 1
ATOM 3486 C CA . PHE A 1 456 ? 7.704 2.270 11.906 1.00 86.69 456 PHE A CA 1
ATOM 3487 C C . PHE A 1 456 ? 7.873 3.242 10.730 1.00 86.69 456 PHE A C 1
ATOM 3489 O O . PHE A 1 456 ? 8.061 2.797 9.605 1.00 86.69 456 PHE A O 1
ATOM 3496 N N . GLN A 1 457 ? 7.940 4.550 10.983 1.00 83.56 457 GLN A N 1
ATOM 3497 C CA . GLN A 1 457 ? 8.255 5.537 9.938 1.00 83.56 457 GLN A CA 1
ATOM 3498 C C . GLN A 1 457 ? 9.621 5.264 9.283 1.00 83.56 457 GLN A C 1
ATOM 3500 O O . GLN A 1 457 ? 9.769 5.376 8.067 1.00 83.56 457 GLN A O 1
ATOM 3505 N N . GLU A 1 458 ? 10.625 4.852 10.067 1.00 87.75 458 GLU A N 1
ATOM 3506 C CA . GLU A 1 458 ? 11.908 4.392 9.517 1.00 87.75 458 GLU A CA 1
ATOM 3507 C C . GLU A 1 458 ? 11.738 3.132 8.633 1.00 87.75 458 GLU A C 1
ATOM 3509 O O . GLU A 1 458 ? 12.374 3.042 7.580 1.00 87.75 458 GLU A O 1
ATOM 3514 N N . MET A 1 459 ? 10.875 2.178 9.017 1.00 90.31 459 MET A N 1
ATOM 3515 C CA . MET A 1 459 ? 10.553 0.994 8.200 1.00 90.31 459 MET A CA 1
ATOM 3516 C C . MET A 1 459 ? 9.830 1.364 6.899 1.00 90.31 459 MET A C 1
ATOM 3518 O O . MET A 1 459 ? 10.159 0.800 5.862 1.00 90.31 459 MET A O 1
ATOM 3522 N N . GLU A 1 460 ? 8.899 2.321 6.906 1.00 85.94 460 GLU A N 1
ATOM 3523 C CA . GLU A 1 460 ? 8.209 2.776 5.689 1.00 85.94 460 GLU A CA 1
ATOM 3524 C C . GLU A 1 460 ? 9.183 3.364 4.664 1.00 85.94 460 GLU A C 1
ATOM 3526 O O . GLU A 1 460 ? 9.102 3.066 3.472 1.00 85.94 460 GLU A O 1
ATOM 3531 N N . LEU A 1 461 ? 10.139 4.177 5.120 1.00 84.44 461 LEU A N 1
ATOM 3532 C CA . LEU A 1 461 ? 11.182 4.725 4.250 1.00 84.44 461 LEU A CA 1
ATOM 3533 C C . LEU A 1 461 ? 12.069 3.623 3.663 1.00 84.44 461 LEU A C 1
ATOM 3535 O O . LEU A 1 461 ? 12.494 3.715 2.511 1.00 84.44 461 LEU A O 1
ATOM 3539 N N . LEU A 1 462 ? 12.348 2.577 4.443 1.00 91.25 462 LEU A N 1
ATOM 3540 C CA . LEU A 1 462 ? 13.100 1.421 3.970 1.00 91.25 462 LEU A CA 1
ATOM 3541 C C . LEU A 1 462 ? 12.290 0.588 2.965 1.00 91.25 462 LEU A C 1
ATOM 3543 O O . LEU A 1 462 ? 12.832 0.222 1.921 1.00 91.25 462 LEU A O 1
ATOM 3547 N N . ASN A 1 463 ? 10.994 0.383 3.221 1.00 89.75 463 ASN A N 1
ATOM 3548 C CA . ASN A 1 463 ? 10.069 -0.311 2.325 1.00 89.75 463 ASN A CA 1
ATOM 3549 C C . ASN A 1 463 ? 10.020 0.343 0.942 1.00 89.75 463 ASN A C 1
ATOM 3551 O O . ASN A 1 463 ? 10.058 -0.376 -0.045 1.00 89.75 463 ASN A O 1
ATOM 3555 N N . ARG A 1 464 ? 10.043 1.679 0.836 1.00 84.62 464 ARG A N 1
ATOM 3556 C CA . ARG A 1 464 ? 10.080 2.362 -0.476 1.00 84.62 464 ARG A CA 1
ATOM 3557 C C . ARG A 1 464 ? 11.275 1.938 -1.331 1.00 84.62 464 ARG A C 1
ATOM 3559 O O . ARG A 1 464 ? 11.146 1.787 -2.543 1.00 84.62 464 ARG A O 1
ATOM 3566 N N . LYS A 1 465 ? 12.447 1.742 -0.712 1.00 91.06 465 LYS A N 1
ATOM 3567 C CA . LYS A 1 465 ? 13.632 1.235 -1.425 1.00 91.06 465 LYS A CA 1
ATOM 3568 C C . LYS A 1 465 ? 13.398 -0.195 -1.883 1.00 91.06 465 LYS A C 1
ATOM 3570 O O . LYS A 1 465 ? 13.695 -0.519 -3.024 1.00 91.06 465 LYS A O 1
ATOM 3575 N N . VAL A 1 466 ? 12.876 -1.035 -0.992 1.00 93.25 466 VAL A N 1
ATOM 3576 C CA . VAL A 1 466 ? 12.593 -2.442 -1.284 1.00 93.25 466 VAL A CA 1
ATOM 3577 C C . VAL A 1 466 ? 11.586 -2.577 -2.422 1.00 93.25 466 VAL A C 1
ATOM 3579 O O . VAL A 1 466 ? 11.870 -3.282 -3.381 1.00 93.25 466 VAL A O 1
ATOM 3582 N N . GLU A 1 467 ? 10.473 -1.853 -2.368 1.00 86.44 467 GLU A N 1
ATOM 3583 C CA . GLU A 1 467 ? 9.448 -1.823 -3.415 1.00 86.44 467 GLU A CA 1
ATOM 3584 C C . GLU A 1 467 ? 10.049 -1.456 -4.777 1.00 86.44 467 GLU A C 1
ATOM 3586 O O . GLU A 1 467 ? 9.807 -2.154 -5.757 1.00 86.44 467 GLU A O 1
ATOM 3591 N N . ALA A 1 468 ? 10.909 -0.433 -4.836 1.00 84.81 468 ALA A N 1
ATOM 3592 C CA . ALA A 1 468 ? 11.572 -0.042 -6.078 1.00 84.81 468 ALA A CA 1
ATOM 3593 C C . ALA A 1 468 ? 12.509 -1.136 -6.635 1.00 84.81 468 ALA A C 1
ATOM 3595 O O . ALA A 1 468 ? 12.576 -1.335 -7.849 1.00 84.81 468 ALA A O 1
ATOM 3596 N N . LEU A 1 469 ? 13.220 -1.866 -5.766 1.00 93.69 469 LEU A N 1
ATOM 3597 C CA . LEU A 1 469 ? 14.069 -2.993 -6.178 1.00 93.69 469 LEU A CA 1
ATOM 3598 C C . LEU A 1 469 ? 13.242 -4.190 -6.663 1.00 93.69 469 LEU A C 1
ATOM 3600 O O . LEU A 1 469 ? 13.603 -4.828 -7.650 1.00 93.69 469 LEU A O 1
ATOM 3604 N N . LEU A 1 470 ? 12.137 -4.490 -5.980 1.00 90.00 470 LEU A N 1
ATOM 3605 C CA . LEU A 1 470 ? 11.219 -5.568 -6.348 1.00 90.00 470 LEU A CA 1
ATOM 3606 C C . LEU A 1 470 ? 10.492 -5.267 -7.664 1.00 90.00 470 LEU A C 1
ATOM 3608 O O . LEU A 1 470 ? 10.320 -6.164 -8.487 1.00 90.00 470 LEU A O 1
ATOM 3612 N N . GLU A 1 471 ? 10.142 -4.003 -7.911 1.00 80.62 471 GLU A N 1
ATOM 3613 C CA . GLU A 1 471 ? 9.580 -3.558 -9.188 1.00 80.62 471 GLU A CA 1
ATOM 3614 C C . GLU A 1 471 ? 10.566 -3.788 -10.345 1.00 80.62 471 GLU A C 1
ATOM 3616 O O . GLU A 1 471 ? 10.179 -4.351 -11.372 1.00 80.62 471 GLU A O 1
ATOM 3621 N N . ASP A 1 472 ? 11.845 -3.431 -10.173 1.00 89.25 472 ASP A N 1
ATOM 3622 C CA . ASP A 1 472 ? 12.891 -3.673 -11.181 1.00 89.25 472 ASP A CA 1
ATOM 3623 C C . ASP A 1 472 ? 13.172 -5.174 -11.377 1.00 89.25 472 ASP A C 1
ATOM 3625 O O . ASP A 1 472 ? 13.328 -5.627 -12.514 1.00 89.25 472 ASP A O 1
ATOM 3629 N N . LEU A 1 473 ? 13.161 -5.970 -10.299 1.00 91.50 473 LEU A N 1
ATOM 3630 C CA . LEU A 1 473 ? 13.284 -7.430 -10.371 1.00 91.50 473 LEU A CA 1
ATOM 3631 C C . LEU A 1 473 ? 12.149 -8.044 -11.197 1.00 91.50 473 LEU A C 1
ATOM 3633 O O . LEU A 1 473 ? 12.403 -8.805 -12.131 1.00 91.50 473 LEU A O 1
ATOM 3637 N N . ASN A 1 474 ? 10.904 -7.695 -10.873 1.00 83.00 474 ASN A N 1
ATOM 3638 C CA . ASN A 1 474 ? 9.724 -8.196 -11.564 1.00 83.00 474 ASN A CA 1
ATOM 3639 C C . ASN A 1 474 ? 9.706 -7.770 -13.039 1.00 83.00 474 ASN A C 1
ATOM 3641 O O . ASN A 1 474 ? 9.462 -8.592 -13.921 1.00 83.00 474 ASN A O 1
ATOM 3645 N N . ALA A 1 475 ? 10.013 -6.499 -13.320 1.00 75.00 475 ALA A N 1
ATOM 3646 C CA . ALA A 1 475 ? 10.087 -5.983 -14.684 1.00 75.00 475 ALA A CA 1
ATOM 3647 C C . ALA A 1 475 ? 11.151 -6.718 -15.511 1.00 75.00 475 ALA A C 1
ATOM 3649 O O . ALA A 1 475 ? 10.891 -7.087 -16.655 1.00 75.00 475 ALA A O 1
ATOM 3650 N N . THR A 1 476 ? 12.318 -6.982 -14.920 1.00 86.31 476 THR A N 1
ATOM 3651 C CA . THR A 1 476 ? 13.400 -7.702 -15.601 1.00 86.31 476 THR A CA 1
ATOM 3652 C C . THR A 1 476 ? 13.041 -9.173 -15.822 1.00 86.31 476 THR A C 1
ATOM 3654 O O . THR A 1 476 ? 13.276 -9.700 -16.904 1.00 86.31 476 THR A O 1
ATOM 3657 N N . LEU A 1 477 ? 12.415 -9.840 -14.844 1.00 83.75 477 LEU A N 1
ATOM 3658 C CA . LEU A 1 477 ? 11.937 -11.222 -14.995 1.00 83.75 477 LEU A CA 1
ATOM 3659 C C . LEU A 1 477 ? 10.865 -11.361 -16.088 1.00 83.75 477 LEU A C 1
ATOM 3661 O O . LEU A 1 477 ? 10.821 -12.378 -16.781 1.00 83.75 477 LEU A O 1
ATOM 3665 N N . ALA A 1 478 ? 10.008 -10.352 -16.252 1.00 73.12 478 ALA A N 1
ATOM 3666 C CA . ALA A 1 478 ? 8.938 -10.362 -17.244 1.00 73.12 478 ALA A CA 1
ATOM 3667 C C . ALA A 1 478 ? 9.436 -10.195 -18.694 1.00 73.12 478 ALA A C 1
ATOM 3669 O O . ALA A 1 478 ? 8.758 -10.656 -19.613 1.00 73.12 478 ALA A O 1
ATOM 3670 N N . ASP A 1 479 ? 10.601 -9.569 -18.900 1.00 79.00 479 ASP A N 1
ATOM 3671 C CA . ASP A 1 479 ? 11.152 -9.216 -20.221 1.00 79.00 479 ASP A CA 1
ATOM 3672 C C . ASP A 1 479 ? 12.599 -9.718 -20.407 1.00 79.00 479 ASP A C 1
ATOM 3674 O O . ASP A 1 479 ? 13.505 -8.989 -20.803 1.00 79.00 479 ASP A O 1
ATOM 3678 N N . LEU A 1 480 ? 12.830 -10.990 -20.070 1.00 85.94 480 LEU A N 1
ATOM 3679 C CA . LEU A 1 480 ? 14.142 -11.644 -20.152 1.00 85.94 480 LEU A CA 1
ATOM 3680 C C . LEU A 1 480 ? 14.552 -11.958 -21.604 1.00 85.94 480 LEU A C 1
ATOM 3682 O O . LEU A 1 480 ? 13.985 -12.852 -22.241 1.00 85.94 480 LEU A O 1
ATOM 3686 N N . GLU A 1 481 ? 15.616 -11.314 -22.096 1.00 88.62 481 GLU A N 1
ATOM 3687 C CA . GLU A 1 481 ? 16.201 -11.563 -23.425 1.00 88.62 481 GLU A CA 1
ATOM 3688 C C . GLU A 1 481 ? 17.594 -12.217 -23.345 1.00 88.62 481 GLU A C 1
ATOM 3690 O O . GLU A 1 481 ? 17.882 -13.188 -24.058 1.00 88.62 481 GLU A O 1
ATOM 3695 N N . ASP A 1 482 ? 18.469 -11.708 -22.473 1.00 91.75 482 ASP A N 1
ATOM 3696 C CA . ASP A 1 482 ? 19.820 -12.212 -22.211 1.00 91.75 482 ASP A CA 1
ATOM 3697 C C . ASP A 1 482 ? 19.987 -12.419 -20.701 1.00 91.75 482 ASP A C 1
ATOM 3699 O O . ASP A 1 482 ? 20.425 -11.503 -20.007 1.00 91.75 482 ASP A O 1
ATOM 3703 N N . PRO A 1 483 ? 19.751 -13.634 -20.167 1.00 90.00 483 PRO A N 1
ATOM 3704 C CA . PRO A 1 483 ? 19.731 -13.863 -18.726 1.00 90.00 483 PRO A CA 1
ATOM 3705 C C . PRO A 1 483 ? 20.961 -13.344 -17.974 1.00 90.00 483 PRO A C 1
ATOM 3707 O O . PRO A 1 483 ? 20.852 -12.935 -16.827 1.00 90.00 483 PRO A O 1
ATOM 3710 N N . TYR A 1 484 ? 22.151 -13.347 -18.572 1.00 93.56 484 TYR A N 1
ATOM 3711 C CA . TYR A 1 484 ? 23.331 -12.814 -17.883 1.00 93.56 484 TYR A CA 1
ATOM 3712 C C . TYR A 1 484 ? 23.561 -11.326 -18.140 1.00 93.56 484 TYR A C 1
ATOM 3714 O O . TYR A 1 484 ? 24.188 -10.675 -17.308 1.00 93.56 484 TYR A O 1
ATOM 3722 N N . GLY A 1 485 ? 23.114 -10.807 -19.283 1.00 91.38 485 GLY A N 1
ATOM 3723 C CA . GLY A 1 485 ? 23.134 -9.377 -19.578 1.00 91.38 485 GLY A CA 1
ATOM 3724 C C . GLY A 1 485 ? 22.125 -8.612 -18.729 1.00 91.38 485 GLY A C 1
ATOM 3725 O O . GLY A 1 485 ? 22.501 -7.633 -18.092 1.00 91.38 485 GLY A O 1
ATOM 3726 N N . ASP A 1 486 ? 20.902 -9.121 -18.645 1.00 92.81 486 ASP A N 1
ATOM 3727 C CA . ASP A 1 486 ? 19.795 -8.511 -17.911 1.00 92.81 486 ASP A CA 1
ATOM 3728 C C . ASP A 1 486 ? 20.094 -8.491 -16.407 1.00 92.81 486 ASP A C 1
ATOM 3730 O O . ASP A 1 486 ? 19.938 -7.465 -15.751 1.00 92.81 486 ASP A O 1
ATOM 3734 N N . LEU A 1 487 ? 20.653 -9.583 -15.866 1.00 92.75 487 LEU A N 1
ATOM 3735 C CA . LEU A 1 487 ? 21.052 -9.646 -14.456 1.00 92.75 487 LEU A CA 1
ATOM 3736 C C . LEU A 1 487 ? 22.241 -8.723 -14.131 1.00 92.75 487 LEU A C 1
ATOM 3738 O O . LEU A 1 487 ? 22.291 -8.125 -13.059 1.00 92.75 487 LEU A O 1
ATOM 3742 N N . GLU A 1 488 ? 23.210 -8.594 -15.046 1.00 95.62 488 GLU A N 1
ATOM 3743 C CA . GLU A 1 488 ? 24.322 -7.643 -14.898 1.00 95.62 488 GLU A CA 1
ATOM 3744 C C . GLU A 1 488 ? 23.824 -6.196 -14.874 1.00 95.62 488 GLU A C 1
ATOM 3746 O O . GLU A 1 488 ? 24.282 -5.409 -14.043 1.00 95.62 488 GLU A O 1
ATOM 3751 N N . GLU A 1 489 ? 22.914 -5.847 -15.784 1.00 94.12 489 GLU A N 1
ATOM 3752 C CA . GLU A 1 489 ? 22.340 -4.508 -15.874 1.00 94.12 489 GLU A CA 1
ATOM 3753 C C . GLU A 1 489 ? 21.499 -4.181 -14.641 1.00 94.12 489 GLU A C 1
ATOM 3755 O O . GLU A 1 489 ? 21.692 -3.128 -14.035 1.00 94.12 489 GLU A O 1
ATOM 3760 N N . MET A 1 490 ? 20.651 -5.115 -14.211 1.00 96.38 490 MET A N 1
ATOM 3761 C CA . MET A 1 490 ? 19.865 -5.001 -12.987 1.00 96.38 490 MET A CA 1
ATOM 3762 C C . MET A 1 490 ? 20.763 -4.696 -11.773 1.00 96.38 490 MET A C 1
ATOM 3764 O O . MET A 1 490 ? 20.581 -3.680 -11.102 1.00 96.38 490 MET A O 1
ATOM 3768 N N . TYR A 1 491 ? 21.826 -5.483 -11.552 1.00 97.12 491 TYR A N 1
ATOM 3769 C CA . TYR A 1 491 ? 22.770 -5.235 -10.452 1.00 97.12 491 TYR A CA 1
ATOM 3770 C C . TYR A 1 491 ? 23.525 -3.911 -10.542 1.00 97.12 491 TYR A C 1
ATOM 3772 O O . TYR A 1 491 ? 23.913 -3.356 -9.512 1.00 97.12 491 TYR A O 1
ATOM 3780 N N . ALA A 1 492 ? 23.770 -3.410 -11.752 1.00 94.62 492 ALA A N 1
ATOM 3781 C CA . ALA A 1 492 ? 24.399 -2.110 -11.927 1.00 94.62 492 ALA A CA 1
ATOM 3782 C C . ALA A 1 492 ? 23.447 -0.962 -11.546 1.00 94.62 492 ALA A C 1
ATOM 3784 O O . ALA A 1 492 ? 23.908 0.035 -10.997 1.00 94.62 492 ALA A O 1
ATOM 3785 N N . ARG A 1 493 ? 22.138 -1.113 -11.799 1.00 95.12 493 ARG A N 1
ATOM 3786 C CA . ARG A 1 493 ? 21.114 -0.081 -11.551 1.00 95.12 493 ARG A CA 1
ATOM 3787 C C . ARG A 1 493 ? 20.584 -0.067 -10.116 1.00 95.12 493 ARG A C 1
ATOM 3789 O O . ARG A 1 493 ? 20.208 0.994 -9.631 1.00 95.12 493 ARG A O 1
ATOM 3796 N N . TRP A 1 494 ? 20.562 -1.202 -9.418 1.00 95.81 494 TRP A N 1
ATOM 3797 C CA . TRP A 1 494 ? 19.967 -1.316 -8.076 1.00 95.81 494 TRP A CA 1
ATOM 3798 C C . TRP A 1 494 ? 20.446 -0.277 -7.046 1.00 95.81 494 TRP A C 1
ATOM 3800 O O . TRP A 1 494 ? 19.593 0.297 -6.368 1.00 95.81 494 TRP A O 1
ATOM 3810 N N . PRO A 1 495 ? 21.753 0.036 -6.921 1.00 93.88 495 PRO A N 1
ATOM 3811 C CA . PRO A 1 495 ? 22.204 1.114 -6.038 1.00 93.88 495 PRO A CA 1
ATOM 3812 C C . PRO A 1 495 ? 21.579 2.474 -6.370 1.00 93.88 495 PRO A C 1
ATOM 3814 O O . PRO A 1 495 ? 21.134 3.177 -5.468 1.00 93.88 495 PRO A O 1
ATOM 3817 N N . GLU A 1 496 ? 21.489 2.816 -7.657 1.00 88.19 496 GLU A N 1
ATOM 3818 C CA . GLU A 1 496 ? 20.916 4.083 -8.122 1.00 88.19 496 GLU A CA 1
ATOM 3819 C C . GLU A 1 496 ? 19.401 4.133 -7.876 1.00 88.19 496 GLU A C 1
ATOM 3821 O O . GLU A 1 496 ? 18.890 5.140 -7.390 1.00 88.19 496 GLU A O 1
ATOM 3826 N N . ILE A 1 497 ? 18.692 3.028 -8.138 1.00 87.31 497 ILE A N 1
ATOM 3827 C CA . ILE A 1 497 ? 17.252 2.886 -7.866 1.00 87.31 497 ILE A CA 1
ATOM 3828 C C . ILE A 1 497 ? 16.966 3.061 -6.370 1.00 87.31 497 ILE A C 1
ATOM 3830 O O . ILE A 1 497 ? 16.076 3.824 -5.992 1.00 87.31 497 ILE A O 1
ATOM 3834 N N . ALA A 1 498 ? 17.737 2.398 -5.506 1.00 87.00 498 ALA A N 1
ATOM 3835 C CA . ALA A 1 498 ? 17.551 2.493 -4.063 1.00 87.00 498 ALA A CA 1
ATOM 3836 C C . ALA A 1 498 ? 17.853 3.901 -3.522 1.00 87.00 498 ALA A C 1
ATOM 3838 O O . ALA A 1 498 ? 17.122 4.388 -2.658 1.00 87.00 498 ALA A O 1
ATOM 3839 N N . ASP A 1 499 ? 18.892 4.573 -4.028 1.00 83.94 499 ASP A N 1
ATOM 3840 C CA . ASP A 1 499 ? 19.227 5.949 -3.640 1.00 83.94 499 ASP A CA 1
ATOM 3841 C C . ASP A 1 499 ? 18.176 6.959 -4.142 1.00 83.94 499 ASP A C 1
ATOM 3843 O O . ASP A 1 499 ? 17.825 7.902 -3.424 1.00 83.94 499 ASP A O 1
ATOM 3847 N N . ALA A 1 500 ? 17.604 6.744 -5.331 1.00 74.44 500 ALA A N 1
ATOM 3848 C CA . ALA A 1 500 ? 16.491 7.540 -5.851 1.00 74.44 500 ALA A CA 1
ATOM 3849 C C . ALA A 1 500 ? 15.219 7.361 -5.003 1.00 74.44 500 ALA A 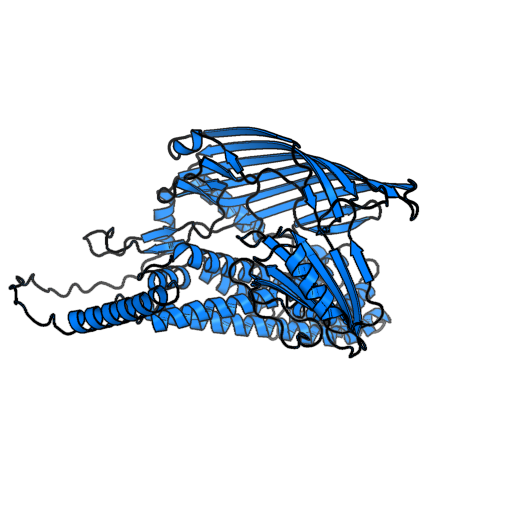C 1
ATOM 3851 O O . ALA A 1 500 ? 14.567 8.341 -4.645 1.00 74.44 500 ALA A O 1
ATOM 3852 N N . ALA A 1 501 ? 14.904 6.127 -4.600 1.00 75.94 501 ALA A N 1
ATOM 3853 C CA . ALA A 1 501 ? 13.768 5.841 -3.724 1.00 75.94 501 ALA A CA 1
ATOM 3854 C C . ALA A 1 501 ? 13.950 6.437 -2.315 1.00 75.94 501 ALA A C 1
ATOM 3856 O O . ALA A 1 501 ? 12.985 6.876 -1.690 1.00 75.94 501 ALA A O 1
ATOM 3857 N N . ALA A 1 502 ? 15.194 6.488 -1.825 1.00 67.88 502 ALA A N 1
ATOM 3858 C CA . ALA A 1 502 ? 15.547 7.067 -0.530 1.00 67.88 502 ALA A CA 1
ATOM 3859 C C . ALA A 1 502 ? 15.477 8.599 -0.498 1.00 67.88 502 ALA A C 1
ATOM 3861 O O . ALA A 1 502 ? 15.285 9.178 0.566 1.00 67.88 502 ALA A O 1
ATOM 3862 N N . SER A 1 503 ? 15.703 9.248 -1.640 1.00 60.19 503 SER A N 1
ATOM 3863 C CA . SER A 1 503 ? 15.838 10.702 -1.739 1.00 60.19 503 SER A CA 1
ATOM 3864 C C . SER A 1 503 ? 14.538 11.427 -2.087 1.00 60.19 503 SER A C 1
ATOM 3866 O O . SER A 1 503 ? 14.517 12.657 -2.109 1.00 60.19 503 SER A O 1
ATOM 3868 N N . ALA A 1 504 ? 13.438 10.690 -2.261 1.00 56.16 504 ALA A N 1
ATOM 3869 C CA . ALA A 1 504 ? 12.090 11.240 -2.265 1.00 56.16 504 ALA A CA 1
ATOM 3870 C C . ALA A 1 504 ? 11.691 11.691 -0.839 1.00 56.16 504 ALA A C 1
ATOM 3872 O O . ALA A 1 504 ? 10.860 11.062 -0.177 1.00 56.16 504 ALA A O 1
ATOM 3873 N N . ASP A 1 505 ? 12.295 12.792 -0.367 1.00 56.47 505 ASP A N 1
ATOM 3874 C CA . ASP A 1 505 ? 11.960 13.540 0.858 1.00 56.47 505 ASP A CA 1
ATOM 3875 C C . ASP A 1 505 ? 10.605 14.246 0.670 1.00 56.47 505 ASP A C 1
ATOM 3877 O O . ASP A 1 505 ? 10.494 15.473 0.657 1.00 56.47 505 ASP A O 1
ATOM 3881 N N . VAL A 1 506 ? 9.558 13.454 0.448 1.00 54.16 506 VAL A N 1
ATOM 3882 C CA . VAL A 1 506 ? 8.188 13.933 0.298 1.00 54.16 506 VAL A CA 1
ATOM 3883 C C . VAL A 1 506 ? 7.527 13.886 1.669 1.00 54.16 506 VAL A C 1
ATOM 3885 O O . VAL A 1 506 ? 7.214 12.812 2.182 1.00 54.16 506 VAL A O 1
ATOM 3888 N N . SER A 1 507 ? 7.310 15.061 2.256 1.00 54.91 507 SER A N 1
ATOM 3889 C CA . SER A 1 507 ? 6.465 15.234 3.439 1.00 54.91 507 SER A CA 1
ATOM 3890 C C . SER A 1 507 ? 5.114 15.793 3.008 1.00 54.91 507 SER A C 1
ATOM 3892 O O . SER A 1 507 ? 5.056 16.773 2.260 1.00 54.91 507 SER A O 1
ATOM 3894 N N . VAL A 1 508 ? 4.032 15.164 3.465 1.00 49.34 508 VAL A N 1
ATOM 3895 C CA . VAL A 1 508 ? 2.653 15.551 3.158 1.00 49.34 508 VAL A CA 1
ATOM 3896 C C . VAL A 1 508 ? 1.888 15.671 4.468 1.00 49.34 508 VAL A C 1
ATOM 3898 O O . VAL A 1 508 ? 1.642 14.673 5.135 1.00 49.34 508 VAL A O 1
ATOM 3901 N N . ASP A 1 509 ? 1.485 16.889 4.811 1.00 59.78 509 ASP A N 1
ATOM 3902 C CA . ASP A 1 509 ? 0.568 17.162 5.915 1.00 59.78 509 ASP A CA 1
ATOM 3903 C C . ASP A 1 509 ? -0.363 18.294 5.495 1.00 59.78 509 ASP A C 1
ATOM 3905 O O . ASP A 1 509 ? -0.026 19.479 5.521 1.00 59.78 509 ASP A O 1
ATOM 3909 N N . VAL A 1 510 ? -1.550 17.906 5.042 1.00 53.16 510 VAL A N 1
ATOM 3910 C CA . VAL A 1 510 ? -2.521 18.836 4.473 1.00 53.16 510 VAL A CA 1
ATOM 3911 C C . VAL A 1 510 ? -3.328 19.543 5.568 1.00 53.16 510 VAL A C 1
ATOM 3913 O O . VAL A 1 510 ? -3.938 20.570 5.280 1.00 53.16 510 VAL A O 1
ATOM 3916 N N . GLU A 1 511 ? -3.338 19.069 6.815 1.00 53.00 511 GLU A N 1
ATOM 3917 C CA . GLU A 1 511 ? -4.177 19.639 7.880 1.00 53.00 511 GLU A CA 1
ATOM 3918 C C . GLU A 1 511 ? -3.396 20.560 8.819 1.00 53.00 511 GLU A C 1
ATOM 3920 O O . GLU A 1 511 ? -3.793 21.716 8.994 1.00 53.00 511 GLU A O 1
ATOM 3925 N N . GLU A 1 512 ? -2.280 20.092 9.378 1.00 65.44 512 GLU A N 1
ATOM 3926 C CA . GLU A 1 512 ? -1.480 20.842 10.357 1.00 65.44 512 GLU A CA 1
ATOM 3927 C C . GLU A 1 512 ? -0.275 21.542 9.712 1.00 65.44 512 GLU A C 1
ATOM 3929 O O . GLU A 1 512 ? 0.179 22.589 10.192 1.00 65.44 512 GLU A O 1
ATOM 3934 N N . GLY A 1 513 ? 0.154 21.039 8.554 1.00 67.31 513 GLY A N 1
ATOM 3935 C CA . GLY A 1 513 ? 1.268 21.554 7.774 1.00 67.31 513 GLY A CA 1
ATOM 3936 C C . GLY A 1 513 ? 2.615 20.960 8.176 1.00 67.31 513 GLY A C 1
ATOM 3937 O O . GLY A 1 513 ? 2.922 20.770 9.347 1.00 67.31 513 GLY A O 1
ATOM 3938 N N . THR A 1 514 ? 3.475 20.740 7.188 1.00 79.94 514 THR A N 1
ATOM 3939 C CA . THR A 1 514 ? 4.854 20.280 7.376 1.00 79.94 514 THR A CA 1
ATOM 3940 C C . THR A 1 514 ? 5.838 21.449 7.543 1.00 79.94 514 THR A C 1
ATOM 3942 O O . THR A 1 514 ? 5.536 22.619 7.296 1.00 79.94 514 THR A O 1
ATOM 3945 N N . VAL A 1 515 ? 7.064 21.150 7.970 1.00 85.50 515 VAL A N 1
ATOM 3946 C CA . VAL A 1 515 ? 8.182 22.101 7.927 1.00 85.50 515 VAL A CA 1
ATOM 3947 C C . VAL A 1 515 ? 8.748 22.207 6.512 1.00 85.50 515 VAL A C 1
ATOM 3949 O O . VAL A 1 515 ? 8.686 21.256 5.737 1.00 85.50 515 VAL A O 1
ATOM 3952 N N . LEU A 1 516 ? 9.321 23.366 6.173 1.00 87.12 516 LEU A N 1
ATOM 3953 C CA . LEU A 1 516 ? 10.070 23.519 4.922 1.00 87.12 516 LEU A CA 1
ATOM 3954 C C . LEU A 1 516 ? 11.301 22.602 4.916 1.00 87.12 516 LEU A C 1
ATOM 3956 O O . LEU A 1 516 ? 11.939 22.460 5.965 1.00 87.12 516 LEU A O 1
ATOM 3960 N N . PRO A 1 517 ? 11.669 22.032 3.754 1.00 84.12 517 PRO A N 1
ATOM 3961 C CA . PRO A 1 517 ? 12.815 21.145 3.662 1.00 84.12 517 PRO A CA 1
ATOM 3962 C C . PRO A 1 517 ? 14.104 21.924 3.939 1.00 84.12 517 PRO A C 1
ATOM 3964 O O . PRO A 1 517 ? 14.229 23.111 3.606 1.00 84.12 517 PRO A O 1
ATOM 3967 N N . GLU A 1 518 ? 15.073 21.260 4.569 1.00 83.25 518 GLU A N 1
ATOM 3968 C CA . GLU A 1 518 ? 16.373 21.867 4.847 1.00 83.25 518 GLU A CA 1
ATOM 3969 C C . GLU A 1 518 ? 17.034 22.317 3.535 1.00 83.25 518 GLU A C 1
ATOM 3971 O O . GLU A 1 518 ? 17.051 21.584 2.551 1.00 83.25 518 GLU A O 1
ATOM 3976 N N . GLY A 1 519 ? 17.566 23.542 3.517 1.00 88.25 519 GLY A N 1
ATOM 3977 C CA . GLY A 1 519 ? 18.207 24.116 2.331 1.00 88.25 519 GLY A CA 1
ATOM 3978 C C . GLY A 1 519 ? 17.272 24.874 1.384 1.00 88.25 519 GLY A C 1
ATOM 3979 O O . GLY A 1 519 ? 17.778 25.568 0.499 1.00 88.25 519 GLY A O 1
ATOM 3980 N N . TYR A 1 520 ? 15.948 24.842 1.603 1.00 92.00 520 TYR A N 1
ATOM 3981 C CA . TYR A 1 520 ? 14.993 25.596 0.786 1.00 92.00 520 TYR A CA 1
ATOM 3982 C C . TYR A 1 520 ? 15.391 27.083 0.683 1.00 92.00 520 TYR A C 1
ATOM 3984 O O . TYR A 1 520 ? 15.564 27.750 1.718 1.00 92.00 520 TYR A O 1
ATOM 3992 N N . PRO A 1 521 ? 15.516 27.649 -0.535 1.00 91.94 521 PRO A N 1
ATOM 3993 C CA . PRO A 1 521 ? 16.067 28.982 -0.737 1.00 91.94 521 PRO A CA 1
ATOM 3994 C C . PRO A 1 521 ? 15.021 30.065 -0.433 1.00 91.94 521 PRO A C 1
ATOM 3996 O O . PRO A 1 521 ? 14.536 30.771 -1.314 1.00 91.94 521 PRO A O 1
ATOM 3999 N N . SER A 1 522 ? 14.700 30.238 0.851 1.00 93.38 522 SER A N 1
ATOM 4000 C CA . SER A 1 522 ? 13.682 31.180 1.348 1.00 93.38 522 SER A CA 1
ATOM 4001 C C . SER A 1 522 ? 13.968 32.638 0.976 1.00 93.38 522 SER A C 1
ATOM 4003 O O . SER A 1 522 ? 13.057 33.461 0.936 1.00 93.38 522 SER A O 1
ATOM 4005 N N . GLN A 1 523 ? 15.238 32.969 0.731 1.00 92.38 523 GLN A N 1
ATOM 4006 C CA . GLN A 1 523 ? 15.666 34.275 0.232 1.00 92.38 523 GLN A CA 1
ATOM 4007 C C . GLN A 1 523 ? 15.315 34.515 -1.244 1.00 92.38 523 GLN A C 1
ATOM 4009 O O . GLN A 1 523 ? 15.171 35.670 -1.626 1.00 92.38 523 GLN A O 1
ATOM 4014 N N . LEU A 1 524 ? 15.203 33.445 -2.040 1.00 91.94 524 LEU A N 1
ATOM 4015 C CA . LEU A 1 524 ? 14.891 33.478 -3.469 1.00 91.94 524 LEU A CA 1
ATOM 4016 C C . LEU A 1 524 ? 13.374 33.464 -3.678 1.00 91.94 524 LEU A C 1
ATOM 4018 O O . LEU A 1 524 ? 12.819 34.349 -4.321 1.00 91.94 524 LEU A O 1
ATOM 4022 N N . VAL A 1 525 ? 12.691 32.492 -3.064 1.00 95.50 525 VAL A N 1
ATOM 4023 C CA . VAL A 1 525 ? 11.229 32.373 -3.128 1.00 95.50 525 VAL A CA 1
ATOM 4024 C C . VAL A 1 525 ? 10.651 32.289 -1.716 1.00 95.50 525 VAL A C 1
ATOM 4026 O O . VAL A 1 525 ? 10.551 31.197 -1.147 1.00 95.50 525 VAL A O 1
ATOM 4029 N N . PRO A 1 526 ? 10.272 33.423 -1.106 1.00 95.75 526 PRO A N 1
ATOM 4030 C CA . PRO A 1 526 ? 9.738 33.415 0.246 1.00 95.75 526 PRO A CA 1
ATOM 4031 C C . PRO A 1 526 ? 8.349 32.764 0.299 1.00 95.75 526 PRO A C 1
ATOM 4033 O O . PRO A 1 526 ? 7.527 32.894 -0.611 1.00 95.75 526 PRO A O 1
ATOM 4036 N N . VAL A 1 527 ? 8.066 32.087 1.409 1.00 95.62 527 VAL A N 1
ATOM 4037 C CA . VAL A 1 527 ? 6.731 31.561 1.714 1.00 95.62 527 VAL A CA 1
ATOM 4038 C C . VAL A 1 527 ? 5.852 32.687 2.252 1.00 95.62 527 VAL A C 1
ATOM 4040 O O . VAL A 1 527 ? 6.261 33.446 3.136 1.00 95.62 527 VAL A O 1
ATOM 4043 N N . ILE A 1 528 ? 4.631 32.800 1.728 1.00 93.25 528 ILE A N 1
ATOM 4044 C CA . ILE A 1 528 ? 3.681 33.823 2.167 1.00 93.25 528 ILE A CA 1
ATOM 4045 C C . ILE A 1 528 ? 3.275 33.616 3.638 1.00 93.25 528 ILE A C 1
ATOM 4047 O O . ILE A 1 528 ? 3.051 32.500 4.102 1.00 93.25 528 ILE A O 1
ATOM 4051 N N . GLY A 1 529 ? 3.189 34.710 4.400 1.00 88.88 529 GLY A N 1
ATOM 4052 C CA . GLY A 1 529 ? 2.934 34.653 5.842 1.00 88.88 529 GLY A CA 1
ATOM 4053 C C . GLY A 1 529 ? 1.589 34.008 6.204 1.00 88.88 529 GLY A C 1
ATOM 4054 O O . GLY A 1 529 ? 0.562 34.329 5.604 1.00 88.88 529 GLY A O 1
ATOM 4055 N N . ASN A 1 530 ? 1.605 33.164 7.244 1.00 84.31 530 ASN A N 1
ATOM 4056 C CA . ASN A 1 530 ? 0.475 32.355 7.727 1.00 84.31 530 ASN A CA 1
ATOM 4057 C C . ASN A 1 530 ? -0.039 31.301 6.728 1.00 84.31 530 ASN A C 1
ATOM 4059 O O . ASN A 1 530 ? -1.176 30.854 6.866 1.00 84.31 530 ASN A O 1
ATOM 4063 N N . ALA A 1 531 ? 0.755 30.928 5.721 1.00 91.19 531 ALA A N 1
ATOM 4064 C CA . ALA A 1 531 ? 0.445 29.761 4.909 1.00 91.19 531 ALA A CA 1
ATOM 4065 C C . ALA A 1 531 ? 0.757 28.463 5.662 1.00 91.19 531 ALA A C 1
ATOM 4067 O O . ALA A 1 531 ? 1.744 28.384 6.393 1.0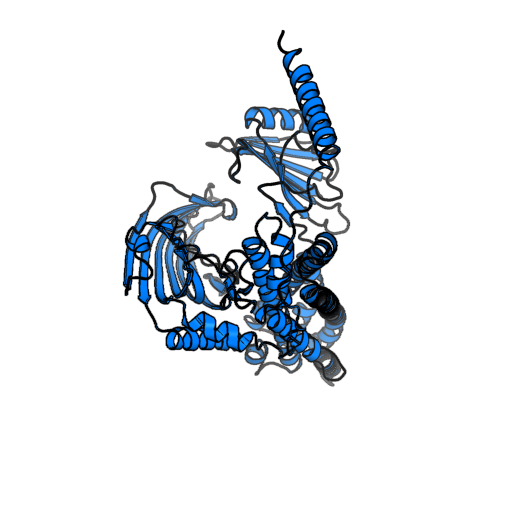0 91.19 531 ALA A O 1
ATOM 4068 N N . VAL A 1 532 ? -0.077 27.452 5.436 1.00 89.88 532 VAL A N 1
ATOM 4069 C CA . VAL A 1 532 ? 0.161 26.067 5.847 1.00 89.88 532 VAL A CA 1
ATOM 4070 C C . VAL A 1 532 ? 0.958 25.402 4.733 1.00 89.88 532 VAL A C 1
ATOM 4072 O O . VAL A 1 532 ? 0.521 25.409 3.582 1.00 89.88 532 VAL A O 1
ATOM 4075 N N . VAL A 1 533 ? 2.137 24.870 5.041 1.00 91.00 533 VAL A N 1
ATOM 4076 C CA . VAL A 1 533 ? 2.939 24.126 4.065 1.00 91.00 533 VAL A CA 1
ATOM 4077 C C . VAL A 1 533 ? 2.357 22.719 3.974 1.00 91.00 533 VAL A C 1
ATOM 4079 O O . VAL A 1 533 ? 2.507 21.947 4.903 1.00 91.00 533 VAL A O 1
ATOM 4082 N N . ALA A 1 534 ? 1.648 22.400 2.897 1.00 81.25 534 ALA A N 1
ATOM 4083 C CA . ALA A 1 534 ? 0.911 21.144 2.772 1.00 81.25 534 ALA A CA 1
ATOM 4084 C C . ALA A 1 534 ? 1.766 19.991 2.230 1.00 81.25 534 ALA A C 1
ATOM 4086 O O . ALA A 1 534 ? 1.595 18.845 2.631 1.00 81.25 534 ALA A O 1
ATOM 4087 N N . VAL A 1 535 ? 2.674 20.295 1.299 1.00 80.38 535 VAL A N 1
ATOM 4088 C CA . VAL A 1 535 ? 3.563 19.305 0.678 1.00 80.38 535 VAL A CA 1
ATOM 4089 C C . VAL A 1 535 ? 4.942 19.915 0.534 1.00 80.38 535 VAL A C 1
ATOM 4091 O O . VAL A 1 535 ? 5.064 21.060 0.096 1.00 80.38 535 VAL A O 1
ATOM 4094 N N . THR A 1 536 ? 5.977 19.156 0.854 1.00 84.19 536 THR A N 1
ATOM 4095 C CA . THR A 1 536 ? 7.357 19.517 0.539 1.00 84.19 536 THR A CA 1
ATOM 4096 C C . THR A 1 536 ? 8.058 18.337 -0.082 1.00 84.19 536 THR A C 1
ATOM 4098 O O . THR A 1 536 ? 7.928 17.229 0.419 1.00 84.19 536 THR A O 1
ATOM 4101 N N . GLU A 1 537 ? 8.831 18.603 -1.117 1.00 83.44 537 GLU A N 1
ATOM 4102 C CA . GLU A 1 537 ? 9.690 17.646 -1.788 1.00 83.44 537 GLU A CA 1
ATOM 4103 C C . GLU A 1 537 ? 11.038 18.316 -2.051 1.00 83.44 537 GLU A C 1
ATOM 4105 O O . GLU A 1 537 ? 11.102 19.480 -2.464 1.00 83.44 537 GLU A O 1
ATOM 4110 N N . ARG A 1 538 ? 12.123 17.592 -1.785 1.00 84.44 538 ARG A N 1
ATOM 4111 C CA . ARG A 1 538 ? 13.476 17.966 -2.196 1.00 84.44 538 ARG A CA 1
ATOM 4112 C C . ARG A 1 538 ? 13.873 17.056 -3.347 1.00 84.44 538 ARG A C 1
ATOM 4114 O O . ARG A 1 538 ? 13.787 15.842 -3.227 1.00 84.44 538 ARG A O 1
ATOM 4121 N N . VAL A 1 539 ? 14.310 17.654 -4.446 1.00 79.75 539 VAL A N 1
ATOM 4122 C CA . VAL A 1 539 ? 14.750 16.946 -5.648 1.00 79.75 539 VAL A CA 1
ATOM 4123 C C . VAL A 1 539 ? 16.274 17.017 -5.686 1.00 79.75 539 VAL A C 1
ATOM 4125 O O . VAL A 1 539 ? 16.805 18.116 -5.839 1.00 79.75 539 VAL A O 1
ATOM 4128 N N . PRO A 1 540 ? 17.007 15.906 -5.521 1.00 73.56 540 PRO A N 1
ATOM 4129 C CA . PRO A 1 540 ? 18.465 15.934 -5.551 1.00 73.56 540 PRO A CA 1
ATOM 4130 C C . PRO A 1 540 ? 19.006 16.511 -6.862 1.00 73.56 540 PRO A C 1
ATOM 4132 O O . PRO A 1 540 ? 18.510 16.191 -7.942 1.00 73.56 540 PRO A O 1
ATOM 4135 N N . GLY A 1 541 ? 20.035 17.351 -6.779 1.00 73.44 541 GLY A N 1
ATOM 4136 C CA . GLY A 1 541 ? 20.706 17.884 -7.963 1.00 73.44 541 GLY A CA 1
ATOM 4137 C C . GLY A 1 541 ? 21.598 16.838 -8.644 1.00 73.44 541 GLY A C 1
ATOM 4138 O O . GLY A 1 541 ? 22.394 16.159 -7.992 1.00 73.44 541 GLY A O 1
ATOM 4139 N N . GLU A 1 542 ? 21.528 16.726 -9.973 1.00 67.12 542 GLU A N 1
ATOM 4140 C CA . GLU A 1 542 ? 22.415 15.842 -10.737 1.00 67.12 542 GLU A CA 1
ATOM 4141 C C . GLU A 1 542 ? 23.826 16.439 -10.893 1.00 67.12 542 GLU A C 1
ATOM 4143 O O . GLU A 1 542 ? 24.014 17.645 -11.051 1.00 67.12 542 GLU A O 1
ATOM 4148 N N . GLY A 1 543 ? 24.864 15.594 -10.867 1.00 71.25 543 GLY A N 1
ATOM 4149 C CA . GLY A 1 543 ? 26.226 16.007 -11.240 1.00 71.25 543 GLY A CA 1
ATOM 4150 C C . GLY A 1 543 ? 26.873 17.070 -10.337 1.00 71.25 543 GLY A C 1
ATOM 4151 O O . GLY A 1 543 ? 27.809 17.747 -10.766 1.00 71.25 543 GLY A O 1
ATOM 4152 N N . GLY A 1 544 ? 26.401 17.219 -9.095 1.00 71.69 544 GLY A N 1
ATOM 4153 C CA . GLY A 1 544 ? 26.867 18.248 -8.159 1.00 71.69 544 GLY A CA 1
ATOM 4154 C C . GLY A 1 544 ? 26.179 19.605 -8.324 1.00 71.69 544 GLY A C 1
ATOM 4155 O O . GLY A 1 544 ? 26.638 20.585 -7.729 1.00 71.69 544 GLY A O 1
ATOM 4156 N N . ALA A 1 545 ? 25.104 19.672 -9.116 1.00 80.81 545 ALA A N 1
ATOM 4157 C CA . ALA A 1 545 ? 24.178 20.795 -9.097 1.00 80.81 545 ALA A CA 1
ATOM 4158 C C . ALA A 1 545 ? 23.510 20.926 -7.711 1.00 80.81 545 ALA A C 1
ATOM 4160 O O . ALA A 1 545 ? 23.431 19.944 -6.968 1.00 80.81 545 ALA A O 1
ATOM 4161 N N . PRO A 1 546 ? 23.053 22.130 -7.326 1.00 82.75 546 PRO A N 1
ATOM 4162 C CA . PRO A 1 546 ? 22.245 22.294 -6.126 1.00 82.75 546 PRO A CA 1
ATOM 4163 C C . PRO A 1 546 ? 20.932 21.516 -6.229 1.00 82.75 546 PRO A C 1
ATOM 4165 O O . PRO A 1 546 ? 20.393 21.346 -7.321 1.00 82.75 546 PRO A O 1
ATOM 4168 N N . ASP A 1 547 ? 20.387 21.111 -5.087 1.00 85.00 547 ASP A N 1
ATOM 4169 C CA . ASP A 1 547 ? 19.086 20.448 -5.057 1.00 85.00 547 ASP A CA 1
ATOM 4170 C C . ASP A 1 547 ? 17.960 21.392 -5.488 1.00 85.00 547 ASP A C 1
ATOM 4172 O O . ASP A 1 547 ? 17.973 22.595 -5.204 1.00 85.00 547 ASP A O 1
ATOM 4176 N N . GLY A 1 548 ? 16.969 20.815 -6.157 1.00 89.44 548 GLY A N 1
ATOM 4177 C CA . GLY A 1 548 ? 15.669 21.414 -6.376 1.00 89.44 548 GLY A CA 1
ATOM 4178 C C . GLY A 1 548 ? 14.724 21.207 -5.192 1.00 89.44 548 GLY A C 1
ATOM 4179 O O . GLY A 1 548 ? 14.943 20.387 -4.303 1.00 89.44 548 GLY A O 1
ATOM 4180 N N . TYR A 1 549 ? 13.638 21.968 -5.188 1.00 92.25 549 TYR A N 1
ATOM 4181 C CA . TYR A 1 549 ? 12.608 21.944 -4.166 1.00 92.25 549 TYR A CA 1
ATOM 4182 C C . TYR A 1 549 ? 11.241 22.141 -4.806 1.00 92.25 549 TYR A C 1
ATOM 4184 O O . TYR A 1 549 ? 11.063 23.024 -5.646 1.00 92.25 549 TYR A O 1
ATOM 4192 N N . MET A 1 550 ? 10.256 21.385 -4.342 1.00 92.25 550 MET A N 1
ATOM 4193 C CA . MET A 1 550 ? 8.852 21.638 -4.614 1.00 92.25 550 MET A CA 1
ATOM 4194 C C . MET A 1 550 ? 8.111 21.817 -3.292 1.00 92.25 550 MET A C 1
ATOM 4196 O O . MET A 1 550 ? 8.192 20.988 -2.394 1.00 92.25 550 MET A O 1
ATOM 4200 N N . VAL A 1 551 ? 7.393 22.925 -3.152 1.00 93.00 551 VAL A N 1
ATOM 4201 C CA . VAL A 1 551 ? 6.655 23.269 -1.937 1.00 93.00 551 VAL A CA 1
ATOM 4202 C C . VAL A 1 551 ? 5.237 23.659 -2.314 1.00 93.00 551 VAL A C 1
ATOM 4204 O O . VAL A 1 551 ? 5.030 24.587 -3.090 1.00 93.00 551 VAL A O 1
ATOM 4207 N N . THR A 1 552 ? 4.251 22.986 -1.731 1.00 93.88 552 THR A N 1
ATOM 4208 C CA . THR A 1 552 ? 2.836 23.328 -1.882 1.00 93.88 552 THR A CA 1
ATOM 4209 C C . THR A 1 552 ? 2.314 23.946 -0.596 1.00 93.88 552 THR A C 1
ATOM 4211 O O . THR A 1 552 ? 2.518 23.415 0.491 1.00 93.88 552 THR A O 1
ATOM 4214 N N . LEU A 1 553 ? 1.636 25.080 -0.717 1.00 94.94 553 LEU A N 1
ATOM 4215 C CA . LEU A 1 553 ? 1.154 25.904 0.379 1.00 94.94 553 LEU A CA 1
ATOM 4216 C C . LEU A 1 553 ? -0.356 26.103 0.267 1.00 94.94 553 LEU A C 1
ATOM 4218 O O . LEU A 1 553 ? -0.881 26.275 -0.834 1.00 94.94 553 LEU A O 1
ATOM 4222 N N . LYS A 1 554 ? -1.031 26.218 1.407 1.00 94.31 554 LYS A N 1
ATOM 4223 C CA . LYS A 1 554 ? -2.406 26.709 1.512 1.00 94.31 554 LYS A CA 1
ATOM 4224 C C . LYS A 1 554 ? -2.424 28.045 2.239 1.00 94.31 554 LYS A C 1
ATOM 4226 O O . LYS A 1 554 ? -1.816 28.193 3.296 1.00 94.31 554 LYS A O 1
ATOM 4231 N N . SER A 1 555 ? -3.135 29.025 1.696 1.00 95.44 555 SER A N 1
ATOM 4232 C CA . SER A 1 555 ? -3.275 30.350 2.295 1.00 95.44 555 SER A CA 1
ATOM 4233 C C . SER A 1 555 ? -4.739 30.732 2.453 1.00 95.44 555 SER A C 1
ATOM 4235 O O . SER A 1 555 ? -5.544 30.605 1.529 1.00 95.44 555 SER A O 1
ATOM 4237 N N . GLY A 1 556 ? -5.083 31.278 3.621 1.00 92.12 556 GLY A N 1
ATOM 4238 C CA . GLY A 1 556 ? -6.389 31.897 3.856 1.00 92.12 556 GLY A CA 1
ATOM 4239 C C . GLY A 1 556 ? -6.614 33.192 3.061 1.00 92.12 556 GLY A C 1
ATOM 4240 O O . GLY A 1 556 ? -7.723 33.721 3.070 1.00 92.12 556 GLY A O 1
ATOM 4241 N N . GLN A 1 557 ? -5.584 33.723 2.390 1.00 96.69 557 GLN A N 1
ATOM 4242 C CA . GLN A 1 557 ? -5.699 34.924 1.560 1.00 96.69 557 GLN A CA 1
ATOM 4243 C C . GLN A 1 557 ? -6.335 34.603 0.194 1.00 96.69 557 GLN A C 1
ATOM 4245 O O . GLN A 1 557 ? -6.121 33.508 -0.328 1.00 96.69 557 GLN A O 1
ATOM 4250 N N . PRO A 1 558 ? -7.089 35.532 -0.423 1.00 95.50 558 PRO A N 1
ATOM 4251 C CA . PRO A 1 558 ? -7.623 35.360 -1.775 1.00 95.50 558 PRO A CA 1
ATOM 4252 C C . PRO A 1 558 ? -6.528 35.259 -2.846 1.00 95.50 558 PRO A C 1
ATOM 4254 O O . PRO A 1 558 ? -5.493 35.916 -2.737 1.00 95.50 558 PRO A O 1
ATOM 4257 N N . VAL A 1 559 ? -6.815 34.546 -3.943 1.00 93.88 559 VAL A N 1
ATOM 4258 C CA . VAL A 1 559 ? -5.886 34.298 -5.069 1.00 93.88 559 VAL A CA 1
ATOM 4259 C C . VAL A 1 559 ? -5.185 35.573 -5.545 1.00 93.88 559 VAL A C 1
ATOM 4261 O O . VAL A 1 559 ? -3.975 35.582 -5.742 1.00 93.88 559 VAL A O 1
ATOM 4264 N N . GLN A 1 560 ? -5.925 36.676 -5.679 1.00 94.69 560 GLN A N 1
ATOM 4265 C CA . GLN A 1 560 ? -5.389 37.950 -6.174 1.00 94.69 560 GLN A CA 1
ATOM 4266 C C . GLN A 1 560 ? -4.389 38.611 -5.212 1.00 94.69 560 GLN A C 1
ATOM 4268 O O . GLN A 1 560 ? -3.450 39.265 -5.659 1.00 94.69 560 GLN A O 1
ATOM 4273 N N . GLU A 1 561 ? -4.566 38.443 -3.898 1.00 95.62 561 GLU A N 1
ATOM 4274 C CA . GLU A 1 561 ? -3.631 38.977 -2.898 1.00 95.62 561 GLU A CA 1
ATOM 4275 C C . GLU A 1 561 ? -2.342 38.154 -2.869 1.00 95.62 561 GLU A C 1
ATOM 4277 O O . GLU A 1 561 ? -1.245 38.714 -2.864 1.00 95.62 561 GLU A O 1
ATOM 4282 N N . VAL A 1 562 ? -2.478 36.828 -2.940 1.00 97.06 562 VAL A N 1
ATOM 4283 C CA . VAL A 1 562 ? -1.343 35.902 -3.022 1.00 97.06 562 VAL A CA 1
ATOM 4284 C C . VAL A 1 562 ? -0.547 36.123 -4.310 1.00 97.06 562 VAL A C 1
ATOM 4286 O O . VAL A 1 562 ? 0.681 36.182 -4.278 1.00 97.06 562 VAL A O 1
ATOM 4289 N N . LEU A 1 563 ? -1.230 36.323 -5.438 1.00 96.31 563 LEU A N 1
ATOM 4290 C CA . LEU A 1 563 ? -0.589 36.639 -6.711 1.00 96.31 563 LEU A CA 1
ATOM 4291 C C . LEU A 1 563 ? 0.200 37.952 -6.642 1.00 96.31 563 LEU A C 1
ATOM 4293 O O . LEU A 1 563 ? 1.359 37.991 -7.051 1.00 96.31 563 LEU A O 1
ATOM 4297 N N . ALA A 1 564 ? -0.397 39.015 -6.096 1.00 97.31 564 ALA A N 1
ATOM 4298 C CA . ALA A 1 564 ? 0.279 40.302 -5.944 1.00 97.31 564 ALA A CA 1
ATOM 4299 C C . ALA A 1 564 ? 1.523 40.199 -5.045 1.00 97.31 564 ALA A C 1
ATOM 4301 O O . ALA A 1 564 ? 2.536 40.844 -5.320 1.00 97.31 564 ALA A O 1
ATOM 4302 N N . TYR A 1 565 ? 1.467 39.365 -3.999 1.00 97.88 565 TYR A N 1
ATOM 4303 C CA . TYR A 1 565 ? 2.621 39.069 -3.151 1.00 97.88 565 TYR A CA 1
ATOM 4304 C C . TYR A 1 565 ? 3.772 38.451 -3.956 1.00 97.88 565 TYR A C 1
ATOM 4306 O O . TYR A 1 565 ? 4.888 38.969 -3.907 1.00 97.88 565 TYR A O 1
ATOM 4314 N N . TYR A 1 566 ? 3.511 37.393 -4.732 1.00 97.88 566 TYR A N 1
ATOM 4315 C CA . TYR A 1 566 ? 4.567 36.723 -5.497 1.00 97.88 566 TYR A CA 1
ATOM 4316 C C . TYR A 1 566 ? 5.074 37.547 -6.683 1.00 97.88 566 TYR A C 1
ATOM 4318 O O . TYR A 1 566 ? 6.267 37.523 -6.961 1.00 97.88 566 TYR A O 1
ATOM 4326 N N . GLN A 1 567 ? 4.228 38.351 -7.330 1.00 97.38 567 GLN A N 1
ATOM 4327 C CA . GLN A 1 567 ? 4.684 39.296 -8.358 1.00 97.38 567 GLN A CA 1
ATOM 4328 C C . GLN A 1 567 ? 5.698 40.305 -7.807 1.00 97.38 567 GLN A C 1
ATOM 4330 O O . GLN A 1 567 ? 6.682 40.625 -8.468 1.00 97.38 567 GLN A O 1
ATOM 4335 N N . GLU A 1 568 ? 5.477 40.799 -6.588 1.00 97.31 568 GLU A N 1
ATOM 4336 C CA . GLU A 1 568 ? 6.406 41.719 -5.933 1.00 97.31 568 GLU A CA 1
ATOM 4337 C C . GLU A 1 568 ? 7.666 41.002 -5.427 1.00 97.31 568 GLU A C 1
ATOM 4339 O O . GLU A 1 568 ? 8.764 41.548 -5.551 1.00 97.31 568 GLU A O 1
ATOM 4344 N N . ALA A 1 569 ? 7.525 39.791 -4.876 1.00 96.25 569 ALA A N 1
ATOM 4345 C CA . ALA A 1 569 ? 8.646 38.997 -4.372 1.00 96.25 569 ALA A CA 1
ATOM 4346 C C . ALA A 1 569 ? 9.606 38.567 -5.493 1.00 96.25 569 ALA A C 1
ATOM 4348 O O . ALA A 1 569 ? 10.818 38.617 -5.306 1.00 96.25 569 ALA A O 1
ATOM 4349 N N . LEU A 1 570 ? 9.070 38.205 -6.663 1.00 97.00 570 LEU A N 1
ATOM 4350 C CA . LEU A 1 570 ? 9.828 37.647 -7.787 1.00 97.00 570 LEU A CA 1
ATOM 4351 C C . LEU A 1 570 ? 10.251 38.687 -8.833 1.00 97.00 570 LEU A C 1
ATOM 4353 O O . LEU A 1 570 ? 10.876 38.338 -9.829 1.00 97.00 570 LEU A O 1
ATOM 4357 N N . LYS A 1 571 ? 9.968 39.980 -8.629 1.00 95.69 571 LYS A N 1
ATOM 4358 C CA . LYS A 1 571 ? 10.287 41.051 -9.599 1.00 95.69 571 LYS A CA 1
ATOM 4359 C C . LYS A 1 571 ? 11.777 41.194 -9.950 1.00 95.69 571 LYS A C 1
ATOM 4361 O O . LYS A 1 571 ? 12.111 41.964 -10.847 1.00 95.69 571 LYS A O 1
ATOM 4366 N N . GLY A 1 572 ? 12.654 40.579 -9.155 1.00 93.00 572 GLY A N 1
ATOM 4367 C CA . GLY A 1 572 ? 14.104 40.590 -9.338 1.00 93.00 572 GLY A CA 1
ATOM 4368 C C . GLY A 1 572 ? 14.640 39.444 -10.196 1.00 93.00 572 GLY A C 1
ATOM 4369 O O . GLY A 1 572 ? 15.808 39.516 -10.565 1.00 93.00 572 GLY A O 1
ATOM 4370 N N . LEU A 1 573 ? 13.814 38.438 -10.511 1.00 95.12 573 LEU A N 1
ATOM 4371 C CA . LEU A 1 573 ? 14.212 37.317 -11.359 1.00 95.12 573 LEU A CA 1
ATOM 4372 C C . LEU A 1 573 ? 14.487 37.784 -12.794 1.00 95.12 573 LEU A C 1
ATOM 4374 O O . LEU A 1 573 ? 13.810 38.672 -13.326 1.00 95.12 573 LEU A O 1
ATOM 4378 N N . GLU A 1 574 ? 15.474 37.158 -13.422 1.00 95.00 574 GLU A N 1
ATOM 4379 C CA . GLU A 1 574 ? 15.714 37.250 -14.855 1.00 95.00 574 GLU A CA 1
ATOM 4380 C C . GLU A 1 574 ? 14.589 36.525 -15.608 1.00 95.00 574 GLU A C 1
ATOM 4382 O O . GLU A 1 574 ? 13.995 35.569 -15.108 1.00 95.00 574 GLU A O 1
ATOM 4387 N N . ASP A 1 575 ? 14.237 37.046 -16.786 1.00 93.69 575 ASP A N 1
ATOM 4388 C CA . ASP A 1 575 ? 13.224 36.468 -17.678 1.00 93.69 575 ASP A CA 1
ATOM 4389 C C . ASP A 1 575 ? 11.886 36.118 -16.998 1.00 93.69 575 ASP A C 1
ATOM 4391 O O . ASP A 1 575 ? 11.242 35.126 -17.330 1.00 93.69 575 ASP A O 1
ATOM 4395 N N . LEU A 1 576 ? 11.445 36.957 -16.050 1.00 96.19 576 LEU A N 1
ATOM 4396 C CA . LEU A 1 576 ? 10.172 36.755 -15.363 1.00 96.19 576 LEU A CA 1
ATOM 4397 C C . LEU A 1 576 ? 8.993 36.825 -16.347 1.00 96.19 576 LEU A C 1
ATOM 4399 O O . LEU A 1 576 ? 8.612 37.894 -16.836 1.00 96.19 576 LEU A O 1
ATOM 4403 N N . GLU A 1 577 ? 8.355 35.684 -16.555 1.00 95.06 577 GLU A N 1
ATOM 4404 C CA . GLU A 1 577 ? 7.133 35.518 -17.317 1.00 95.06 577 GLU A CA 1
ATOM 4405 C C . GLU A 1 577 ? 5.934 35.316 -16.387 1.00 95.06 577 GLU A C 1
ATOM 4407 O O . GLU A 1 577 ? 6.019 34.752 -15.296 1.00 95.06 577 GLU A O 1
ATOM 4412 N N . THR A 1 578 ? 4.777 35.812 -16.820 1.00 95.19 578 THR A N 1
ATOM 4413 C CA . THR A 1 578 ? 3.498 35.583 -16.145 1.00 95.19 578 THR A CA 1
ATOM 4414 C C . THR A 1 578 ? 2.527 34.989 -17.145 1.00 95.19 578 THR A C 1
ATOM 4416 O O . THR A 1 578 ? 2.145 35.644 -18.118 1.00 95.19 578 THR A O 1
ATOM 4419 N N . VAL A 1 579 ? 2.095 33.761 -16.884 1.00 94.44 579 VAL A N 1
ATOM 4420 C CA . VAL A 1 579 ? 1.159 33.026 -17.728 1.00 94.44 579 VAL A CA 1
ATOM 4421 C C . VAL A 1 579 ? -0.142 32.825 -16.962 1.00 94.44 579 VAL A C 1
ATOM 4423 O O . VAL A 1 579 ? -0.210 32.069 -15.995 1.00 94.44 579 VAL A O 1
ATOM 4426 N N . GLN A 1 580 ? -1.202 33.499 -17.408 1.00 91.44 580 GLN A N 1
ATOM 4427 C CA . GLN A 1 580 ? -2.565 33.197 -16.973 1.00 91.44 580 GLN A CA 1
ATOM 4428 C C . GLN A 1 580 ? -3.092 32.029 -17.804 1.00 91.44 580 GLN A C 1
ATOM 4430 O O . GLN A 1 580 ? -3.143 32.126 -19.033 1.00 91.44 580 GLN A O 1
ATOM 4435 N N . VAL A 1 581 ? -3.555 30.961 -17.156 1.00 81.62 581 VAL A N 1
ATOM 4436 C CA . VAL A 1 581 ? -4.190 29.849 -17.871 1.00 81.62 581 VAL A CA 1
ATOM 4437 C C . VAL A 1 581 ? -5.620 30.246 -18.268 1.00 81.62 581 VAL A C 1
ATOM 4439 O O . VAL A 1 581 ? -6.449 30.513 -17.389 1.00 81.62 581 VAL A O 1
ATOM 4442 N N . PRO A 1 582 ? -5.955 30.298 -19.576 1.00 79.56 582 PRO A N 1
ATOM 4443 C CA . PRO A 1 582 ? -7.272 30.738 -20.027 1.00 79.56 582 PRO A CA 1
ATOM 4444 C C . PRO A 1 582 ? -8.409 29.896 -19.440 1.00 79.56 582 PRO A C 1
ATOM 4446 O O . PRO A 1 582 ? -8.356 28.670 -19.448 1.00 79.56 582 PRO A O 1
ATOM 4449 N N . GLY A 1 583 ? -9.468 30.564 -18.972 1.00 77.50 583 GLY A N 1
ATOM 4450 C CA . GLY A 1 583 ? -10.651 29.900 -18.413 1.00 77.50 583 GLY A CA 1
ATOM 4451 C C . GLY A 1 583 ? -10.495 29.414 -16.970 1.00 77.50 583 GLY A C 1
ATOM 4452 O O . GLY A 1 583 ? -11.387 28.731 -16.475 1.00 77.50 583 GLY A O 1
ATOM 4453 N N . THR A 1 584 ? -9.400 29.771 -16.294 1.00 81.25 584 THR A N 1
ATOM 4454 C CA . THR A 1 584 ? -9.142 29.419 -14.892 1.00 81.25 584 THR A CA 1
ATOM 4455 C C . THR A 1 584 ? -8.575 30.613 -14.124 1.00 81.25 584 THR A C 1
ATOM 4457 O O . THR A 1 584 ? -8.001 31.521 -14.728 1.00 81.25 584 THR A O 1
ATOM 4460 N N . ASP A 1 585 ? -8.674 30.574 -12.794 1.00 84.81 585 ASP A N 1
ATOM 4461 C CA . ASP A 1 585 ? -8.027 31.545 -11.898 1.00 84.81 585 ASP A CA 1
ATOM 4462 C C . ASP A 1 585 ? -6.544 31.209 -11.626 1.00 84.81 585 ASP A C 1
ATOM 4464 O O . ASP A 1 585 ? -5.918 31.817 -10.761 1.00 84.81 585 ASP A O 1
ATOM 4468 N N . MET A 1 586 ? -5.970 30.254 -12.369 1.00 92.12 586 MET A N 1
ATOM 4469 C CA . MET A 1 586 ? -4.586 29.809 -12.223 1.00 92.12 586 MET A CA 1
ATOM 4470 C C . MET A 1 586 ? -3.615 30.752 -12.936 1.00 92.12 586 MET A C 1
ATOM 4472 O O . MET A 1 586 ? -3.751 31.028 -14.136 1.00 92.12 586 MET A O 1
ATOM 4476 N N . VAL A 1 587 ? -2.590 31.183 -12.203 1.00 93.81 587 VAL A N 1
ATOM 4477 C CA . VAL A 1 587 ? -1.498 32.019 -12.710 1.00 93.81 587 VAL A CA 1
ATOM 4478 C C . VAL A 1 587 ? -0.167 31.366 -12.393 1.00 93.81 587 VAL A C 1
ATOM 4480 O O . VAL A 1 587 ? 0.057 30.962 -11.256 1.00 93.81 587 VAL A O 1
ATOM 4483 N N . VAL A 1 588 ? 0.715 31.288 -13.384 1.00 95.25 588 VAL A N 1
ATOM 4484 C CA . VAL A 1 588 ? 2.087 30.800 -13.227 1.00 95.25 588 VAL A CA 1
ATOM 4485 C C . VAL A 1 588 ? 3.047 31.966 -13.420 1.00 95.25 588 VAL A C 1
ATOM 4487 O O . VAL A 1 588 ? 2.961 32.686 -14.415 1.00 95.25 588 VAL A O 1
ATOM 4490 N N . LEU A 1 589 ? 3.934 32.164 -12.451 1.00 96.50 589 LEU A N 1
ATOM 4491 C CA . LEU A 1 589 ? 5.055 33.094 -12.492 1.00 96.50 589 LEU A CA 1
ATOM 4492 C C . LEU A 1 589 ? 6.327 32.268 -12.647 1.00 96.50 589 LEU A C 1
ATOM 4494 O O . LEU A 1 589 ? 6.577 31.415 -11.803 1.00 96.50 589 LEU A O 1
ATOM 4498 N N . SER A 1 590 ? 7.125 32.501 -13.680 1.00 95.62 590 SER A N 1
ATOM 4499 C CA . SER A 1 590 ? 8.361 31.743 -13.897 1.00 95.62 590 SER A CA 1
ATOM 4500 C C . SER A 1 590 ? 9.507 32.662 -14.269 1.00 95.62 590 SER A C 1
ATOM 4502 O O . SER A 1 590 ? 9.301 33.582 -15.046 1.00 95.62 590 SER A O 1
ATOM 4504 N N . GLY A 1 591 ? 10.697 32.419 -13.741 1.00 96.25 591 GLY A N 1
ATOM 4505 C CA . GLY A 1 591 ? 11.898 33.188 -14.057 1.00 96.25 591 GLY A CA 1
ATOM 4506 C C . GLY A 1 591 ? 13.137 32.494 -13.512 1.00 96.25 591 GLY A C 1
ATOM 4507 O O . GLY A 1 591 ? 13.037 31.436 -12.890 1.00 96.25 591 GLY A O 1
ATOM 4508 N N . THR A 1 592 ? 14.302 33.087 -13.722 1.00 94.88 592 THR A N 1
ATOM 4509 C CA . THR A 1 592 ? 15.587 32.517 -13.309 1.00 94.88 592 THR A CA 1
ATOM 4510 C C . THR A 1 592 ? 16.334 33.455 -12.362 1.00 94.88 592 THR A C 1
ATOM 4512 O O . THR A 1 592 ? 16.227 34.677 -12.438 1.00 94.88 592 THR A O 1
ATOM 4515 N N . GLU A 1 593 ? 17.101 32.902 -11.425 1.00 92.81 593 GLU A N 1
ATOM 4516 C CA . GLU A 1 593 ? 18.088 33.667 -10.653 1.00 92.81 593 GLU A CA 1
ATOM 4517 C C . GLU A 1 593 ? 19.334 32.814 -10.429 1.00 92.81 593 GLU A C 1
ATOM 4519 O O . GLU A 1 593 ? 19.324 31.809 -9.714 1.00 92.81 593 GLU A O 1
ATOM 4524 N N . GLY A 1 594 ? 20.439 33.221 -11.056 1.00 88.19 594 GLY A N 1
ATOM 4525 C CA . GLY A 1 594 ? 21.665 32.433 -11.044 1.00 88.19 594 GLY A CA 1
ATOM 4526 C C . GLY A 1 594 ? 21.468 31.100 -11.764 1.00 88.19 594 GLY A C 1
ATOM 4527 O O . GLY A 1 594 ? 21.176 31.090 -12.950 1.00 88.19 594 GLY A O 1
ATOM 4528 N N . SER A 1 595 ? 21.666 29.989 -11.052 1.00 83.88 595 SER A N 1
ATOM 4529 C CA . SER A 1 595 ? 21.509 28.625 -11.578 1.00 83.88 595 SER A CA 1
ATOM 4530 C C . SER A 1 595 ? 20.156 27.998 -11.239 1.00 83.88 595 SER A C 1
ATOM 4532 O O . SER A 1 595 ? 20.031 26.782 -11.333 1.00 83.88 595 SER A O 1
ATOM 4534 N N . TYR A 1 596 ? 19.192 28.780 -10.748 1.00 90.00 596 TYR A N 1
ATOM 4535 C CA . TYR A 1 596 ? 17.876 28.274 -10.375 1.00 90.00 596 TYR A CA 1
ATOM 4536 C C . TYR A 1 596 ? 16.808 28.759 -11.344 1.00 90.00 596 TYR A C 1
ATOM 4538 O O . TYR A 1 596 ? 16.659 29.963 -11.561 1.00 90.00 596 TYR A O 1
ATOM 4546 N N . LEU A 1 597 ? 16.010 27.817 -11.831 1.00 92.62 597 LEU A N 1
ATOM 4547 C CA . LEU A 1 597 ? 14.717 28.058 -12.441 1.00 92.62 597 LEU A CA 1
ATOM 4548 C C . LEU A 1 597 ? 13.650 28.050 -11.343 1.00 92.62 597 LEU A C 1
ATOM 4550 O O . LEU A 1 597 ? 13.488 27.072 -10.613 1.00 92.62 597 LEU A O 1
ATOM 4554 N N . VAL A 1 598 ? 12.916 29.151 -11.229 1.00 96.12 598 VAL A N 1
ATOM 4555 C CA . VAL A 1 598 ? 11.823 29.328 -10.274 1.00 96.12 598 VAL A CA 1
ATOM 4556 C C . VAL A 1 598 ? 10.500 29.324 -11.024 1.00 96.12 598 VAL A C 1
ATOM 4558 O O . VAL A 1 598 ? 10.332 30.048 -12.002 1.00 96.12 598 VAL A O 1
ATOM 4561 N N . SER A 1 599 ? 9.529 28.564 -10.524 1.00 96.44 599 SER A N 1
ATOM 4562 C CA . SER A 1 599 ? 8.140 28.585 -10.974 1.00 96.44 599 SER A CA 1
ATOM 4563 C C . SER A 1 599 ? 7.204 28.640 -9.770 1.00 96.44 599 SER A C 1
ATOM 4565 O O . SER A 1 599 ? 7.304 27.827 -8.857 1.00 96.44 599 SER A O 1
ATOM 4567 N N . VAL A 1 600 ? 6.290 29.606 -9.745 1.00 97.19 600 VAL A N 1
ATOM 4568 C CA . VAL A 1 600 ? 5.259 29.747 -8.716 1.00 97.19 600 VAL A CA 1
ATOM 4569 C C . VAL A 1 600 ? 3.892 29.744 -9.377 1.00 97.19 600 VAL A C 1
ATOM 4571 O O . VAL A 1 600 ? 3.528 30.671 -10.098 1.00 97.19 600 VAL A O 1
ATOM 4574 N N . MET A 1 601 ? 3.111 28.709 -9.098 1.00 96.88 601 MET A N 1
ATOM 4575 C CA . MET A 1 601 ? 1.720 28.588 -9.504 1.00 96.88 601 MET A CA 1
ATOM 4576 C C . MET A 1 601 ? 0.806 29.024 -8.359 1.00 96.88 601 MET A C 1
ATOM 4578 O O . MET A 1 601 ? 0.900 28.498 -7.256 1.00 96.88 601 MET A O 1
ATOM 4582 N N . VAL A 1 602 ? -0.113 29.949 -8.626 1.00 97.06 602 VAL A N 1
ATOM 4583 C CA . VAL A 1 602 ? -1.141 30.414 -7.685 1.00 97.06 602 VAL A CA 1
ATOM 4584 C C . VAL A 1 602 ? -2.516 30.065 -8.254 1.00 97.06 602 VAL A C 1
ATOM 4586 O O . VAL A 1 602 ? -2.818 30.421 -9.392 1.00 97.06 602 VAL A O 1
ATOM 4589 N N . THR A 1 603 ? -3.356 29.374 -7.482 1.00 95.88 603 THR A N 1
ATOM 4590 C CA . THR A 1 603 ? -4.713 28.972 -7.899 1.00 95.88 603 THR A CA 1
ATOM 4591 C C . THR A 1 603 ? -5.657 28.841 -6.699 1.00 95.88 603 THR A C 1
ATOM 4593 O O . THR A 1 603 ? -5.232 28.911 -5.546 1.00 95.88 603 THR A O 1
ATOM 4596 N N . ALA A 1 604 ? -6.957 28.676 -6.944 1.00 91.12 604 ALA A N 1
ATOM 4597 C CA . ALA A 1 604 ? -7.920 28.376 -5.885 1.00 91.12 604 ALA A CA 1
ATOM 4598 C C . ALA A 1 604 ? -7.543 27.072 -5.160 1.00 91.12 604 ALA A C 1
ATOM 4600 O O . ALA A 1 604 ? -7.074 26.127 -5.791 1.00 91.12 604 ALA A O 1
ATOM 4601 N N . ASN A 1 605 ? -7.739 27.021 -3.841 1.00 86.00 605 ASN A N 1
ATOM 4602 C CA . ASN A 1 605 ? -7.385 25.843 -3.055 1.00 86.00 605 ASN A CA 1
ATOM 4603 C C . ASN A 1 605 ? -8.254 24.633 -3.429 1.00 86.00 605 ASN A C 1
ATOM 4605 O O . ASN A 1 605 ? -9.478 24.680 -3.306 1.00 86.00 605 ASN A O 1
ATOM 4609 N N . THR A 1 606 ? -7.606 23.547 -3.847 1.00 79.19 606 THR A N 1
ATOM 4610 C CA . THR A 1 606 ? -8.227 22.257 -4.183 1.00 79.19 606 THR A CA 1
ATOM 4611 C C . THR A 1 606 ? -7.824 21.133 -3.226 1.00 79.19 606 THR A C 1
ATOM 4613 O O . THR A 1 606 ? -8.343 20.028 -3.347 1.00 79.19 606 THR A O 1
ATOM 4616 N N . LEU A 1 607 ? -6.953 21.406 -2.248 1.00 61.47 607 LEU A N 1
ATOM 4617 C CA . LEU A 1 607 ? -6.398 20.412 -1.320 1.00 61.47 607 LEU A CA 1
ATOM 4618 C C . LEU A 1 607 ? -7.253 20.198 -0.058 1.00 61.47 607 LEU A C 1
ATOM 4620 O O . LEU A 1 607 ? -6.874 19.433 0.819 1.00 61.47 607 LEU A O 1
ATOM 4624 N N . GLY A 1 608 ? -8.396 20.878 0.063 1.00 67.56 608 GLY A N 1
ATOM 4625 C CA . GLY A 1 608 ? -9.228 20.857 1.271 1.00 67.56 608 GLY A CA 1
ATOM 4626 C C . GLY A 1 608 ? -8.771 21.846 2.355 1.00 67.56 608 GLY A C 1
ATOM 4627 O O . GLY A 1 608 ? -7.815 22.606 2.179 1.00 67.56 608 GLY A O 1
ATOM 4628 N N . GLY A 1 609 ? -9.493 21.866 3.479 1.00 76.31 609 GLY A N 1
ATOM 4629 C CA . GLY A 1 609 ? -9.314 22.848 4.557 1.00 76.31 609 GLY A CA 1
ATOM 4630 C C . GLY A 1 609 ? -10.039 24.187 4.322 1.00 76.31 609 GLY A C 1
ATOM 4631 O O . GLY A 1 609 ? -10.666 24.390 3.279 1.00 76.31 609 GLY A O 1
ATOM 4632 N N . PRO A 1 610 ? -10.016 25.104 5.309 1.00 83.06 610 PRO A N 1
ATOM 4633 C CA . PRO A 1 610 ? -10.702 26.396 5.226 1.00 83.06 610 PRO A CA 1
ATOM 4634 C C . PRO A 1 610 ? -9.958 27.443 4.377 1.00 83.06 610 PRO A C 1
ATOM 4636 O O . PRO A 1 610 ? -10.481 28.541 4.169 1.00 83.06 610 PRO A O 1
ATOM 4639 N N . GLU A 1 611 ? -8.737 27.154 3.924 1.00 91.50 611 GLU A N 1
ATOM 4640 C CA . GLU A 1 611 ? -7.921 28.072 3.132 1.00 91.50 611 GLU A CA 1
ATOM 4641 C C . GLU A 1 611 ? -8.488 28.287 1.722 1.00 91.50 611 GLU A C 1
ATOM 4643 O O . GLU A 1 611 ? -9.032 27.375 1.102 1.00 91.50 611 GLU A O 1
ATOM 4648 N N . ALA A 1 612 ? -8.328 29.499 1.189 1.00 88.50 612 ALA A N 1
ATOM 4649 C CA . ALA A 1 612 ? -8.928 29.898 -0.083 1.00 88.50 612 ALA A CA 1
ATOM 4650 C C . ALA A 1 612 ? -8.018 29.652 -1.296 1.00 88.50 612 ALA A C 1
ATOM 4652 O O . ALA A 1 612 ? -8.515 29.440 -2.403 1.00 88.50 612 ALA A O 1
ATOM 4653 N N . THR A 1 613 ? -6.697 29.692 -1.105 1.00 94.75 613 THR A N 1
ATOM 4654 C CA . THR A 1 613 ? -5.708 29.682 -2.193 1.00 94.75 613 THR A CA 1
ATOM 4655 C C . THR A 1 613 ? -4.671 28.590 -1.980 1.00 94.75 613 THR A C 1
ATOM 4657 O O . THR A 1 613 ? -4.174 28.426 -0.867 1.00 94.75 613 THR A O 1
ATOM 4660 N N . MET A 1 614 ? -4.312 27.895 -3.056 1.00 95.56 614 MET A N 1
ATOM 4661 C CA . MET A 1 614 ? -3.160 27.003 -3.124 1.00 95.56 614 MET A CA 1
ATOM 4662 C C . MET A 1 614 ? -2.028 27.685 -3.898 1.00 95.56 614 MET A C 1
ATOM 4664 O O . MET A 1 614 ? -2.261 28.340 -4.918 1.00 95.56 614 MET A O 1
ATOM 4668 N N . VAL A 1 615 ? -0.799 27.515 -3.415 1.00 96.62 615 VAL A N 1
ATOM 4669 C CA . VAL A 1 615 ? 0.420 27.950 -4.101 1.00 96.62 615 VAL A CA 1
ATOM 4670 C C . VAL A 1 615 ? 1.342 26.756 -4.258 1.00 96.62 615 VAL A C 1
ATOM 4672 O O . VAL A 1 615 ? 1.650 26.114 -3.264 1.00 96.62 615 VAL A O 1
ATOM 4675 N N . GLN A 1 616 ? 1.815 26.484 -5.467 1.00 96.12 616 GLN A N 1
ATOM 4676 C CA . GLN A 1 616 ? 2.872 25.508 -5.706 1.00 96.12 616 GLN A CA 1
ATOM 4677 C C . GLN A 1 616 ? 4.125 26.251 -6.152 1.00 96.12 616 GLN A C 1
ATOM 4679 O O . GLN A 1 616 ? 4.096 27.005 -7.120 1.00 96.12 616 GLN A O 1
ATOM 4684 N N . ILE A 1 617 ? 5.213 26.059 -5.424 1.00 97.06 617 ILE A N 1
ATOM 4685 C CA . ILE A 1 617 ? 6.520 26.634 -5.701 1.00 97.06 617 ILE A CA 1
ATOM 4686 C C . ILE A 1 617 ? 7.419 25.500 -6.163 1.00 97.06 617 ILE A C 1
ATOM 4688 O O . ILE A 1 617 ? 7.547 24.503 -5.464 1.00 97.06 617 ILE A O 1
ATOM 4692 N N . MET A 1 618 ? 8.061 25.670 -7.308 1.00 94.69 618 MET A N 1
ATOM 4693 C CA . MET A 1 618 ? 9.109 24.801 -7.813 1.00 94.69 618 MET A CA 1
ATOM 4694 C C . MET A 1 618 ? 10.378 25.629 -7.980 1.00 94.69 618 MET A C 1
ATOM 4696 O O . MET A 1 618 ? 10.359 26.703 -8.581 1.00 94.69 618 MET A O 1
ATOM 4700 N N . VAL A 1 619 ? 11.477 25.128 -7.439 1.00 94.62 619 VAL A N 1
ATOM 4701 C CA . VAL A 1 619 ? 12.818 25.667 -7.627 1.00 94.62 619 VAL A CA 1
ATOM 4702 C C . VAL A 1 619 ? 13.670 24.514 -8.128 1.00 94.62 619 VAL A C 1
ATOM 4704 O O . VAL A 1 619 ? 13.817 23.536 -7.412 1.00 94.62 619 VAL A O 1
ATOM 4707 N N . SER A 1 620 ? 14.211 24.579 -9.335 1.00 89.81 620 SER A N 1
ATOM 4708 C CA . SER A 1 620 ? 15.089 23.533 -9.876 1.00 89.81 620 SER A CA 1
ATOM 4709 C C . SER A 1 620 ? 16.416 24.136 -10.304 1.00 89.81 620 SER A C 1
ATOM 4711 O O . SER A 1 620 ? 16.454 25.290 -10.726 1.00 89.81 620 SER A O 1
ATOM 4713 N N . ALA A 1 621 ? 17.506 23.381 -10.191 1.00 81.62 621 ALA A N 1
ATOM 4714 C CA . ALA A 1 621 ? 18.758 23.776 -10.825 1.00 81.62 621 ALA A CA 1
ATOM 4715 C C . ALA A 1 621 ? 18.637 23.641 -12.356 1.00 81.62 621 ALA A C 1
ATOM 4717 O O . ALA A 1 621 ? 17.964 22.724 -12.831 1.00 81.62 621 ALA A O 1
ATOM 4718 N N . GLU A 1 622 ? 19.236 24.571 -13.104 1.00 70.12 622 GLU A N 1
ATOM 4719 C CA . GLU A 1 622 ? 19.395 24.469 -14.568 1.00 70.12 622 GLU A CA 1
ATOM 4720 C C . GLU A 1 622 ? 20.480 23.479 -15.002 1.00 70.12 622 GLU A C 1
ATOM 4722 O O . GLU A 1 622 ? 21.524 23.386 -14.308 1.00 70.12 622 GLU A O 1
#

Organism: NCBI:txid2662126